Protein AF-A0A1C7LN67-F1 (afdb_monomer_lite)

InterPro domains:
  IPR008030 NmrA-like domain [PF05368] (141-388)
  IPR036291 NAD(P)-binding domain superfamily [SSF51735] (140-389)
  IPR051164 NmrA-like oxidoreductase [PTHR42748] (141-451)

Foldseek 3Di:
DFDLDDDDPVVVVVVVQVCCCVDPHPDGWDWDWDWDDDPPAIWIWTFTWDDDDDDDDDDDDDDDDFIKTKTKGWDDDPPDSGIDIDIDIDGPPDDDDDDDDDDDDDDDDDDDDDDDDDDDPDDPPPVVVVVVVPPPPPLPAQEEEEEVLPWLLNVLLQVLQQDADPVRHGRSYDYDYQDADPVDDRALPNLVVLLVSLAQGQAYEDDDDCLAVNLVVLLVSLLSSVVSNQVNQNHAEYEYEAAACLCVLVVNPLLQDASRRNSRNNSLVVCLVPDADRDNRGYFYAYEHAWAALCCCQALPFFFLAQAPVRAGETEAQQVQFWTQHAHSNLSSVVSNVCVVPVVVRGSYYHYDGQEIDDVVNLQVLLCVQQVTHYDYDHDHLVLSCVQFPPQQAASHLNDHGPPPHQTNSSNVSSVSVCRNVVSDDHPVVVNCVSVVPGDDSNRSCNVVVPNSHHDQCNGVCSVVVNDRRGGPVVSNVVVSVVD

Organism: Grifola frondosa (NCBI:txid5627)

pLDDT: mean 75.35, std 28.56, range [21.08, 98.88]

Radius of gyration: 32.84 Å; chains: 1; bounding box: 86×82×69 Å

Secondary structure (DSSP, 8-state):
------S-HHHHHHHHHHHHHHSS--S-----EEEEEETTEEEEEE-EEE--PPPS---S-------EEEEEEEEE-TT-S-EEEEEEEE-S-------------------------------SSSHHHHHSSS-------EEEEEETTTSHHHHHHHHHHHSPPTTSPPPSEEEEEE---TTS---TT-HHHHHHHHTT-SEEEE---HHHH-HHHHHHHHHHHHHHHHHHS--SEEEEEE---HHHHTTT-GGG--HHHHHHHHHHHHHHTS----SSSS-EEEEEE---BGGGGGSTTTS--EE-TT--EEEEES-TT--EEEB-HHHHHHHHHHHHHTHHHHTT-EEE--SEEE-HHHHHHHHHHHH---EEEEE--HHHHHTTBS-TTSBSSTTSPTTSSPPBHHHHHHHHHHHHHTT-----HHHHHHH-TTPPPHHHHHHHTT--S---S-SSHHHHTT-S---B-HHHHHHHHHH-

Sequence (484 aa):
MVITATTDIVQVLSEWNVWAKGGLMNQPLVGRKTVVRRGNTAQVFCDAVLTGKRSPAAVNGDFSNSSYTAQMDFVRYSGTRNCIVMWRIFNPRALPPSPRLPWSDILTSSYSYHIGIKAVLVHGIFLHQYCTNMSSLTTSKKLILVIGATGAQGIVVIDKLLEPSTDGSPSPYAIRALTRDPKGRRSTDDFPSVYAALQGVYGAWVNTDGFTIGEAKEVFTGIRIFELAKQAKTVRHYVWSNLDYVADKVNYDPKYRVGHYDGKGRVADWMKSQPSIVSDNDMSWSVVTTGPYMDMLNNPMFGPLIRSADGTFIFPTPIGDGHVPMIALSDLGFFARYTFDHRAETSTKDLEVATDIVGWDYLVATFTRVTGKPARVLHQTIDEWFANLEDTDRPVANERPRGDGSTTWRQNFTGFWSLWHDDVIKRNMEWIRSINPNGHTLESWMRETRYTGNVGVDLLKNMEEGKMVDRLNYKRIAELASQA

Structure (mmCIF, N/CA/C/O backbone):
data_AF-A0A1C7LN67-F1
#
_entry.id   AF-A0A1C7LN67-F1
#
loop_
_atom_site.group_PDB
_atom_site.id
_atom_site.type_symbol
_atom_site.label_atom_id
_atom_site.label_alt_id
_atom_site.label_comp_id
_atom_site.label_asym_id
_atom_site.label_entity_id
_atom_site.label_seq_id
_atom_site.pdbx_PDB_ins_code
_atom_site.Cartn_x
_atom_site.Cartn_y
_atom_site.Cartn_z
_atom_site.occupancy
_atom_site.B_iso_or_equiv
_atom_site.auth_seq_id
_atom_site.auth_comp_id
_atom_site.auth_asym_id
_atom_site.auth_atom_id
_atom_site.pdbx_PDB_model_num
ATOM 1 N N . MET A 1 1 ? -39.403 -12.471 14.936 1.00 23.88 1 MET A N 1
ATOM 2 C CA . MET A 1 1 ? -39.683 -11.380 15.893 1.00 23.88 1 MET A CA 1
ATOM 3 C C . MET A 1 1 ? -39.824 -12.013 17.271 1.00 23.88 1 MET A C 1
ATOM 5 O O . MET A 1 1 ? -40.674 -12.881 17.419 1.00 23.88 1 MET A O 1
ATOM 9 N N . VAL A 1 2 ? -38.949 -11.689 18.229 1.00 22.33 2 VAL A N 1
ATOM 10 C CA . VAL A 1 2 ? -39.098 -12.132 19.628 1.00 22.33 2 VAL A CA 1
ATOM 11 C C . VAL A 1 2 ? -40.100 -11.184 20.276 1.00 22.33 2 VAL A C 1
ATOM 13 O O . VAL A 1 2 ? -39.810 -10.000 20.412 1.00 22.33 2 VAL A O 1
ATOM 16 N N . ILE A 1 3 ? -41.295 -11.671 20.605 1.00 24.84 3 ILE A N 1
ATOM 17 C CA . ILE A 1 3 ? -42.288 -10.882 21.339 1.00 24.84 3 ILE A CA 1
ATOM 18 C C . ILE A 1 3 ? -41.993 -11.071 22.828 1.00 24.84 3 ILE A C 1
ATOM 20 O O . ILE A 1 3 ? -42.362 -12.080 23.426 1.00 24.84 3 ILE A O 1
ATOM 24 N N . THR A 1 4 ? -41.293 -10.117 23.434 1.00 23.86 4 THR A N 1
ATOM 25 C CA . THR A 1 4 ? -41.217 -9.995 24.895 1.00 23.86 4 THR A CA 1
ATOM 26 C C . THR A 1 4 ? -42.503 -9.350 25.396 1.00 23.86 4 THR A C 1
ATOM 28 O O . THR A 1 4 ? -42.577 -8.136 25.554 1.00 23.86 4 THR A O 1
ATOM 31 N N . ALA A 1 5 ? -43.535 -10.163 25.620 1.00 28.70 5 ALA A N 1
ATOM 32 C CA . ALA A 1 5 ? -44.767 -9.713 26.254 1.00 28.70 5 ALA A CA 1
ATOM 33 C C . ALA A 1 5 ? -44.598 -9.733 27.780 1.00 28.70 5 ALA A C 1
ATOM 35 O O . ALA A 1 5 ? -44.671 -10.776 28.435 1.00 28.70 5 ALA A O 1
ATOM 36 N N . THR A 1 6 ? -44.372 -8.564 28.368 1.00 31.38 6 THR A N 1
ATOM 37 C CA . THR A 1 6 ? -44.707 -8.344 29.773 1.00 31.38 6 THR A CA 1
ATOM 38 C C . THR A 1 6 ? -46.225 -8.195 29.876 1.00 31.38 6 THR A C 1
ATOM 40 O O . THR A 1 6 ? -46.780 -7.249 29.329 1.00 31.38 6 THR A O 1
ATOM 43 N N . THR A 1 7 ? -46.852 -9.098 30.638 1.00 36.03 7 THR A N 1
ATOM 44 C CA . THR A 1 7 ? -48.235 -9.063 31.169 1.00 36.03 7 THR A CA 1
ATOM 45 C C . THR A 1 7 ? -49.431 -9.460 30.273 1.00 36.03 7 THR A C 1
ATOM 47 O O . THR A 1 7 ? -49.481 -9.202 29.082 1.00 36.03 7 THR A O 1
ATOM 50 N N . ASP A 1 8 ? -50.357 -10.155 30.953 1.00 38.94 8 ASP A N 1
ATOM 51 C CA . ASP A 1 8 ? -51.727 -10.626 30.668 1.00 38.94 8 ASP A CA 1
ATOM 52 C C . ASP A 1 8 ? -52.104 -11.335 29.346 1.00 38.94 8 ASP A C 1
ATOM 54 O O . ASP A 1 8 ? -51.882 -10.867 28.233 1.00 38.94 8 ASP A O 1
ATOM 58 N N . ILE A 1 9 ? -52.802 -12.472 29.480 1.00 38.53 9 ILE A N 1
ATOM 59 C CA . ILE A 1 9 ? -53.221 -13.357 28.370 1.00 38.53 9 ILE A CA 1
ATOM 60 C C . ILE A 1 9 ? -54.177 -12.648 27.391 1.00 38.53 9 ILE A C 1
ATOM 62 O O . ILE A 1 9 ? -54.302 -13.036 26.230 1.00 38.53 9 ILE A O 1
ATOM 66 N N . VAL A 1 10 ? -54.840 -11.589 27.862 1.00 39.22 10 VAL A N 1
ATOM 67 C CA . VAL A 1 10 ? -55.768 -10.751 27.094 1.00 39.22 10 VAL A CA 1
ATOM 68 C C . VAL A 1 10 ? -55.027 -9.886 26.064 1.00 39.22 10 VAL A C 1
ATOM 70 O O . VAL A 1 10 ? -55.543 -9.678 24.967 1.00 39.22 10 VAL A O 1
ATOM 73 N N . GLN A 1 11 ? -53.802 -9.447 26.369 1.00 41.50 11 GLN A N 1
ATOM 74 C CA . GLN A 1 11 ? -52.999 -8.580 25.501 1.00 41.50 11 GLN A CA 1
ATOM 75 C C . GLN A 1 11 ? -52.370 -9.357 24.331 1.00 41.50 11 GLN A C 1
ATOM 77 O O . GLN A 1 11 ? -52.354 -8.889 23.197 1.00 41.50 11 GLN A O 1
ATOM 82 N N . VAL A 1 12 ? -51.978 -10.613 24.559 1.00 42.59 12 VAL A N 1
ATOM 83 C CA . VAL A 1 12 ? -51.497 -11.510 23.490 1.00 42.59 12 VAL A CA 1
ATOM 84 C C . VAL A 1 12 ? -52.594 -11.780 22.448 1.00 42.59 12 VAL A C 1
ATOM 86 O O . VAL A 1 12 ? -52.328 -11.857 21.249 1.00 42.59 12 VAL A O 1
ATOM 89 N N . LEU A 1 13 ? -53.854 -11.888 22.883 1.00 41.84 13 LEU A N 1
ATOM 90 C CA . LEU A 1 13 ? -54.991 -12.124 21.988 1.00 41.84 13 LEU A CA 1
ATOM 91 C C . LEU A 1 13 ? -55.387 -10.883 21.169 1.00 41.84 13 LEU A C 1
ATOM 93 O O . LEU A 1 13 ? -55.932 -11.046 20.074 1.00 41.84 13 LEU A O 1
ATOM 97 N N . SER A 1 14 ? -55.132 -9.667 21.666 1.00 45.03 14 SER A N 1
ATOM 98 C CA . SER A 1 14 ? -55.388 -8.431 20.915 1.00 45.03 14 SER A CA 1
ATOM 99 C C . SER A 1 14 ? -54.314 -8.187 19.851 1.00 45.03 14 SER A C 1
ATOM 101 O O . SER A 1 14 ? -54.660 -7.894 18.706 1.00 45.03 14 SER A O 1
ATOM 103 N N . GLU A 1 15 ? -53.038 -8.418 20.172 1.00 43.66 15 GLU A N 1
ATOM 104 C CA . GLU A 1 15 ? -51.921 -8.333 19.219 1.00 43.66 15 GLU A CA 1
ATOM 105 C C . GLU A 1 15 ? -52.048 -9.366 18.083 1.00 43.66 15 GLU A C 1
ATOM 107 O O . GLU A 1 15 ? -51.730 -9.077 16.927 1.00 43.66 15 GLU A O 1
ATOM 112 N N . TRP A 1 16 ? -52.620 -10.543 18.366 1.00 41.84 16 TRP A N 1
ATOM 113 C CA . TRP A 1 16 ? -52.869 -11.571 17.352 1.00 41.84 16 TRP A CA 1
ATOM 114 C C . TRP A 1 16 ? -53.956 -11.177 16.336 1.00 41.84 16 TRP A C 1
ATOM 116 O O . TRP A 1 16 ? -53.809 -11.428 15.139 1.00 41.84 16 TRP A O 1
ATOM 126 N N . ASN A 1 17 ? -55.006 -10.474 16.775 1.00 42.56 17 ASN A N 1
ATOM 127 C CA . ASN A 1 17 ? -56.024 -9.914 15.875 1.00 42.56 17 ASN A CA 1
ATOM 128 C C . ASN A 1 17 ? -55.471 -8.788 14.983 1.00 42.56 17 ASN A C 1
ATOM 130 O O . ASN A 1 17 ? -55.962 -8.593 13.870 1.00 42.56 17 ASN A O 1
ATOM 134 N N . VAL A 1 18 ? -54.460 -8.051 15.455 1.00 43.69 18 VAL A N 1
ATOM 135 C CA . VAL A 1 18 ? -53.773 -7.011 14.672 1.00 43.69 18 VAL A CA 1
ATOM 136 C C . VAL A 1 18 ? -52.901 -7.646 13.587 1.00 43.69 18 VAL A C 1
ATOM 138 O O . VAL A 1 18 ? -52.956 -7.227 12.433 1.00 43.69 18 VAL A O 1
ATOM 141 N N . TRP A 1 19 ? -52.168 -8.715 13.912 1.00 40.00 19 TRP A N 1
ATOM 142 C CA . TRP A 1 19 ? -51.338 -9.426 12.935 1.00 40.00 19 TRP A CA 1
ATOM 143 C C . TRP A 1 19 ? -52.172 -10.161 11.872 1.00 40.00 19 TRP A C 1
ATOM 145 O O . TRP A 1 19 ? -51.854 -10.098 10.686 1.00 40.00 19 TRP A O 1
ATOM 155 N N . ALA A 1 20 ? -53.297 -10.772 12.266 1.00 39.41 20 ALA A N 1
ATOM 156 C CA . ALA A 1 20 ? -54.235 -11.414 11.343 1.00 39.41 20 ALA A CA 1
ATOM 157 C C . ALA A 1 20 ? -54.941 -10.433 10.387 1.00 39.41 20 ALA A C 1
ATOM 159 O O . ALA A 1 20 ? -55.468 -10.879 9.380 1.00 39.41 20 ALA A O 1
ATOM 160 N N . LYS A 1 21 ? -54.949 -9.122 10.678 1.00 40.44 21 LYS A N 1
ATOM 161 C CA . LYS A 1 21 ? -55.435 -8.070 9.764 1.00 40.44 21 LYS A CA 1
ATOM 162 C C . LYS A 1 21 ? -54.341 -7.473 8.867 1.00 40.44 21 LYS A C 1
ATOM 164 O O . LYS A 1 21 ? -54.679 -6.857 7.864 1.00 40.44 21 LYS A O 1
ATOM 169 N N . GLY A 1 22 ? -53.065 -7.593 9.248 1.00 34.78 22 GLY A N 1
ATOM 170 C CA . GLY A 1 22 ? -51.931 -6.954 8.561 1.00 34.78 22 GLY A CA 1
ATOM 171 C C . GLY A 1 22 ? -51.032 -7.896 7.748 1.00 34.78 22 GLY A C 1
ATOM 172 O O . GLY A 1 22 ? -50.172 -7.418 7.013 1.00 34.78 22 GLY A O 1
ATOM 173 N N . GLY A 1 23 ? -51.196 -9.216 7.887 1.00 40.12 23 GLY A N 1
ATOM 174 C CA . GLY A 1 23 ? -50.474 -10.244 7.124 1.00 40.12 23 GLY A CA 1
ATOM 175 C C . GLY A 1 23 ? -51.305 -10.881 6.000 1.00 40.12 23 GLY A C 1
ATOM 176 O O . GLY A 1 23 ? -52.382 -10.406 5.674 1.00 40.12 23 GLY A O 1
ATOM 177 N N . LEU A 1 24 ? -50.816 -12.000 5.440 1.00 34.44 24 LEU A N 1
ATOM 178 C CA . LEU A 1 24 ? -51.361 -12.818 4.323 1.00 34.44 24 LEU A CA 1
ATOM 179 C C . LEU A 1 24 ? -52.853 -13.244 4.397 1.00 34.44 24 LEU A C 1
ATOM 181 O O . LEU A 1 24 ? -53.314 -14.007 3.549 1.00 34.44 24 LEU A O 1
ATOM 185 N N . MET A 1 25 ? -53.614 -12.795 5.392 1.00 40.38 25 MET A N 1
ATOM 186 C CA . MET A 1 25 ? -55.017 -13.122 5.618 1.00 40.38 25 MET A CA 1
ATOM 187 C C . MET A 1 25 ? -55.811 -11.820 5.764 1.00 40.38 25 MET A C 1
ATOM 189 O O . MET A 1 25 ? -55.520 -10.999 6.616 1.00 40.38 25 MET A O 1
ATOM 193 N N . ASN A 1 26 ? -56.809 -11.613 4.906 1.00 35.91 26 ASN A N 1
ATOM 194 C CA . ASN A 1 26 ? -57.550 -10.348 4.799 1.00 35.91 26 ASN A CA 1
ATOM 195 C C . ASN A 1 26 ? -58.923 -10.398 5.512 1.00 35.91 26 ASN A C 1
ATOM 197 O O . ASN A 1 26 ? -59.878 -9.763 5.067 1.00 35.91 26 ASN A O 1
ATOM 201 N N . GLN A 1 27 ? -59.070 -11.208 6.572 1.00 40.06 27 GLN A N 1
ATOM 202 C CA . GLN A 1 27 ? -60.350 -11.429 7.270 1.00 40.06 27 GLN A CA 1
ATOM 203 C C . GLN A 1 27 ? -60.155 -11.664 8.784 1.00 40.06 27 GLN A C 1
ATOM 205 O O . GLN A 1 27 ? -59.166 -12.283 9.180 1.00 40.06 27 GLN A O 1
ATOM 210 N N . PRO A 1 28 ? -61.093 -11.218 9.647 1.00 40.28 28 PRO A N 1
ATOM 211 C CA . PRO A 1 28 ? -61.073 -11.525 11.076 1.00 40.28 28 PRO A CA 1
ATOM 212 C C . PRO A 1 28 ? -61.373 -13.011 11.340 1.00 40.28 28 PRO A C 1
ATOM 214 O O . PRO A 1 28 ? -62.269 -13.596 10.734 1.00 40.28 28 PRO A O 1
ATOM 217 N N . LEU A 1 29 ? -60.642 -13.620 12.277 1.00 41.97 29 LEU A N 1
ATOM 218 C CA . LEU A 1 29 ? -60.854 -15.010 12.693 1.00 41.97 29 LEU A CA 1
ATOM 219 C C . LEU A 1 29 ? -62.137 -15.122 13.532 1.00 41.97 29 LEU A C 1
ATOM 221 O O . LEU A 1 29 ? -62.268 -14.460 14.563 1.00 41.97 29 LEU A O 1
ATOM 225 N N . VAL A 1 30 ? -63.064 -15.989 13.119 1.00 41.41 30 VAL A N 1
ATOM 226 C CA . VAL A 1 30 ? -64.284 -16.322 13.873 1.00 41.41 30 VAL A CA 1
ATOM 227 C C . VAL A 1 30 ? -64.125 -17.734 14.439 1.00 41.41 30 VAL A C 1
ATOM 229 O O . VAL A 1 30 ? -63.962 -18.688 13.681 1.00 41.41 30 VAL A O 1
ATOM 232 N N . GLY A 1 31 ? -64.128 -17.867 15.769 1.00 47.00 31 GLY A N 1
ATOM 233 C CA . GLY A 1 31 ? -63.849 -19.137 16.440 1.00 47.00 31 GLY A CA 1
ATOM 234 C C . GLY A 1 31 ? -64.076 -19.117 17.952 1.00 47.00 31 GLY A C 1
ATOM 235 O O . GLY A 1 31 ? -63.860 -18.087 18.599 1.00 47.00 31 GLY A O 1
ATOM 236 N N . ARG A 1 32 ? -64.517 -20.246 18.530 1.00 39.94 32 ARG A N 1
ATOM 237 C CA . ARG A 1 32 ? -64.690 -20.402 19.988 1.00 39.94 32 ARG A CA 1
ATOM 238 C C . ARG A 1 32 ? -63.315 -20.497 20.652 1.00 39.94 32 ARG A C 1
ATOM 240 O O . ARG A 1 32 ? -62.450 -21.243 20.198 1.00 39.94 32 ARG A O 1
ATOM 247 N N . LYS A 1 33 ? -63.125 -19.737 21.734 1.00 46.44 33 LYS A N 1
ATOM 248 C CA . LYS A 1 33 ? -61.906 -19.758 22.551 1.00 46.44 33 LYS A CA 1
ATOM 249 C C . LYS A 1 33 ? -62.196 -20.472 23.867 1.00 46.44 33 LYS A C 1
ATOM 251 O O . LYS A 1 33 ? -63.142 -20.104 24.560 1.00 46.44 33 LYS A O 1
ATOM 256 N N . THR A 1 34 ? -61.390 -21.461 24.229 1.00 40.50 34 THR A N 1
ATOM 257 C CA . THR A 1 34 ? -61.513 -22.188 25.499 1.00 40.50 34 THR A CA 1
ATOM 258 C C . THR A 1 34 ? -60.184 -22.140 26.232 1.00 40.50 34 THR A C 1
ATOM 260 O O . THR A 1 34 ? -59.152 -22.479 25.669 1.00 40.50 34 THR A O 1
ATOM 263 N N . VAL A 1 35 ? -60.184 -21.701 27.489 1.00 42.72 35 VAL A N 1
ATOM 264 C CA . VAL A 1 35 ? -58.967 -21.613 28.306 1.00 42.72 35 VAL A CA 1
ATOM 265 C C . VAL A 1 35 ? -59.022 -22.687 29.380 1.00 42.72 35 VAL A C 1
ATOM 267 O O . VAL A 1 35 ? -59.955 -22.707 30.179 1.00 42.72 35 VAL A O 1
ATOM 270 N N . VAL A 1 36 ? -58.016 -23.557 29.425 1.00 38.19 36 VAL A N 1
ATOM 271 C CA . VAL A 1 36 ? -57.870 -24.579 30.467 1.00 38.19 36 VAL A CA 1
ATOM 272 C C . VAL A 1 36 ? -56.641 -24.242 31.302 1.00 38.19 36 VAL A C 1
ATOM 274 O O . VAL A 1 36 ? -55.524 -24.162 30.791 1.00 38.19 36 VAL A O 1
ATOM 277 N N . ARG A 1 37 ? -56.840 -24.025 32.605 1.00 36.50 37 ARG A N 1
ATOM 278 C CA . ARG A 1 37 ? -55.756 -23.789 33.568 1.00 36.50 37 ARG A CA 1
ATOM 279 C C . ARG A 1 37 ? -55.486 -25.060 34.369 1.00 36.50 37 ARG A C 1
ATOM 281 O O . ARG A 1 37 ? -56.413 -25.647 34.920 1.00 36.50 37 ARG A O 1
ATOM 288 N N . ARG A 1 38 ? -54.217 -25.465 34.462 1.00 35.62 38 ARG A N 1
ATOM 289 C CA . ARG A 1 38 ? -53.745 -26.512 35.383 1.00 35.62 38 ARG A CA 1
ATOM 290 C C . ARG A 1 38 ? -52.479 -26.015 36.077 1.00 35.62 38 ARG A C 1
ATOM 292 O O . ARG A 1 38 ? -51.441 -25.865 35.441 1.00 35.62 38 ARG A O 1
ATOM 299 N N . GLY A 1 39 ? -52.579 -25.735 37.376 1.00 46.22 39 GLY A N 1
ATOM 300 C CA . GLY A 1 39 ? -51.491 -25.119 38.144 1.00 46.22 39 GLY A CA 1
ATOM 301 C C . GLY A 1 39 ? -51.087 -23.749 37.581 1.00 46.22 39 GLY A C 1
ATOM 302 O O . GLY A 1 39 ? -51.943 -22.965 37.177 1.00 46.22 39 GLY A O 1
ATOM 303 N N . ASN A 1 40 ? -49.781 -23.479 37.503 1.00 35.97 40 ASN A N 1
ATOM 304 C CA . ASN A 1 40 ? -49.232 -22.229 36.952 1.00 35.97 40 ASN A CA 1
ATOM 305 C C . ASN A 1 40 ? -49.192 -22.194 35.409 1.00 35.97 40 ASN A C 1
ATOM 307 O O . ASN A 1 40 ? -48.563 -21.312 34.822 1.00 35.97 40 ASN A O 1
ATOM 311 N N . THR A 1 41 ? -49.850 -23.146 34.743 1.00 32.62 41 THR A N 1
ATOM 312 C CA . THR A 1 41 ? -49.886 -23.282 33.284 1.00 32.62 41 THR A CA 1
ATOM 313 C C . THR A 1 41 ? -51.292 -22.969 32.767 1.00 32.62 41 THR A C 1
ATOM 315 O O . THR A 1 41 ? -52.289 -23.479 33.286 1.00 32.62 41 THR A O 1
ATOM 318 N N . ALA A 1 42 ? -51.387 -22.131 31.734 1.00 38.38 42 ALA A N 1
ATOM 319 C CA . ALA A 1 42 ? -52.635 -21.830 31.039 1.00 38.38 42 ALA A CA 1
ATOM 320 C C . ALA A 1 42 ? -52.513 -22.255 29.573 1.00 38.38 42 ALA A C 1
ATOM 322 O O . ALA A 1 42 ? -51.613 -21.796 28.876 1.00 38.38 42 ALA A O 1
ATOM 323 N N . GLN A 1 43 ? -53.423 -23.114 29.119 1.00 38.31 43 GLN A N 1
ATOM 324 C CA . GLN A 1 43 ? -53.569 -23.496 27.717 1.00 38.31 43 GLN A CA 1
ATOM 325 C C . GLN A 1 43 ? -54.787 -22.786 27.132 1.00 38.31 43 GLN A C 1
ATOM 327 O O . GLN A 1 43 ? -55.853 -22.762 27.750 1.00 38.31 43 GLN A O 1
ATOM 332 N N . VAL A 1 44 ? -54.625 -22.188 25.954 1.00 40.41 44 VAL A N 1
ATOM 333 C CA . VAL A 1 44 ? -55.694 -21.489 25.237 1.00 40.41 44 VAL A CA 1
ATOM 334 C C . VAL A 1 44 ? -55.957 -22.239 23.940 1.00 40.41 44 VAL A C 1
ATOM 336 O O . VAL A 1 44 ? -55.117 -22.254 23.052 1.00 40.41 44 VAL A O 1
ATOM 339 N N . PHE A 1 45 ? -57.136 -22.832 23.824 1.00 36.69 45 PHE A N 1
ATOM 340 C CA . PHE A 1 45 ? -57.623 -23.482 22.617 1.00 36.69 45 PHE A CA 1
ATOM 341 C C . PHE A 1 45 ? -58.402 -22.455 21.794 1.00 36.69 45 PHE A C 1
ATOM 343 O O . PHE A 1 45 ? -59.323 -21.817 22.307 1.00 36.69 45 PHE A O 1
ATOM 350 N N . CYS A 1 46 ? -58.025 -22.264 20.532 1.00 39.31 46 CYS A N 1
ATOM 351 C CA . CYS A 1 46 ? -58.802 -21.491 19.565 1.00 39.31 46 CYS A CA 1
ATOM 352 C C . CYS A 1 46 ? -59.164 -22.403 18.398 1.00 39.31 46 CYS A C 1
ATOM 354 O O . CYS A 1 46 ? -58.278 -22.798 17.645 1.00 39.31 46 CYS A O 1
ATOM 356 N N . ASP A 1 47 ? -60.454 -22.672 18.217 1.00 38.31 47 ASP A N 1
ATOM 357 C CA . ASP A 1 47 ? -60.947 -23.330 17.009 1.00 38.31 47 ASP A CA 1
ATOM 358 C C . ASP A 1 47 ? -61.208 -22.260 15.952 1.00 38.31 47 ASP A C 1
ATOM 360 O O . ASP A 1 47 ? -62.255 -21.616 15.963 1.00 38.31 47 ASP A O 1
ATOM 364 N N . ALA A 1 48 ? -60.246 -22.018 15.062 1.00 36.94 48 ALA A N 1
AT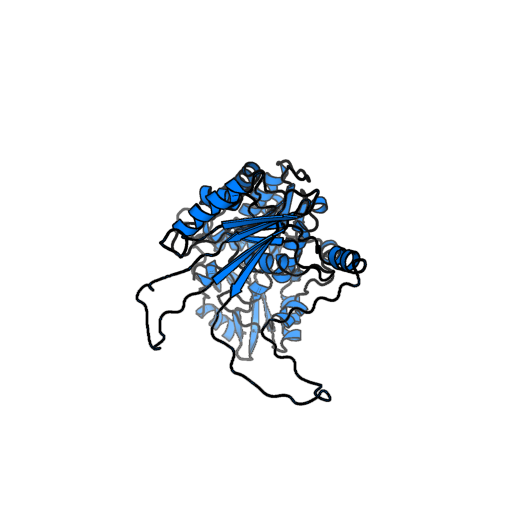OM 365 C CA . ALA A 1 48 ? -60.425 -21.103 13.939 1.00 36.94 48 ALA A CA 1
ATOM 366 C C . ALA A 1 48 ? -60.670 -21.876 12.636 1.00 36.94 48 ALA A C 1
ATOM 368 O O . ALA A 1 48 ? -59.865 -22.726 12.252 1.00 36.94 48 ALA A O 1
ATOM 369 N N . VAL A 1 49 ? -61.759 -21.547 11.933 1.00 35.56 49 VAL A N 1
ATOM 370 C CA . VAL A 1 49 ? -62.018 -22.037 10.572 1.00 35.56 49 VAL A CA 1
ATOM 371 C C . VAL A 1 49 ? -61.462 -21.019 9.581 1.00 35.56 49 VAL A C 1
ATOM 373 O O . VAL A 1 49 ? -61.982 -19.913 9.448 1.00 35.56 49 VAL A O 1
ATOM 376 N N . LEU A 1 50 ? -60.389 -21.388 8.884 1.00 35.62 50 LEU A N 1
ATOM 377 C CA . LEU A 1 50 ? -59.785 -20.563 7.840 1.00 35.62 50 LEU A CA 1
ATOM 378 C C . LEU A 1 50 ? -60.495 -20.816 6.504 1.00 35.62 50 LEU A C 1
ATOM 380 O O . LEU A 1 50 ? -60.467 -21.933 5.987 1.00 35.62 50 LEU A O 1
ATOM 384 N N . THR A 1 51 ? -61.098 -19.778 5.919 1.00 34.16 51 THR A N 1
ATOM 385 C CA . THR A 1 51 ? -61.559 -19.790 4.520 1.00 34.16 51 THR A CA 1
ATOM 386 C C . THR A 1 51 ? -60.862 -18.664 3.760 1.00 34.16 51 THR A C 1
ATOM 388 O O . THR A 1 51 ? -60.845 -17.521 4.209 1.00 34.16 51 THR A O 1
ATOM 391 N N . GLY A 1 52 ? -60.230 -18.978 2.628 1.00 33.88 52 GLY A N 1
ATOM 392 C CA . GLY A 1 52 ? -59.508 -17.999 1.811 1.00 33.88 52 GLY A CA 1
ATOM 393 C C . GLY A 1 52 ? -59.788 -18.183 0.321 1.00 33.88 52 GLY A C 1
ATOM 394 O O . GLY A 1 52 ? -59.889 -19.313 -0.151 1.00 33.88 52 GLY A O 1
ATOM 395 N N . LYS A 1 53 ? -59.895 -17.072 -0.422 1.00 30.47 53 LYS A N 1
ATOM 396 C CA . LYS A 1 53 ? -59.816 -17.032 -1.895 1.00 30.47 53 LYS A CA 1
ATOM 397 C C . LYS A 1 53 ? -58.406 -16.585 -2.304 1.00 30.47 53 LYS A C 1
ATOM 399 O O . LYS A 1 53 ? -57.867 -15.656 -1.707 1.00 30.47 53 LYS A O 1
ATOM 404 N N . ARG A 1 54 ? -57.806 -17.241 -3.304 1.00 30.73 54 ARG A N 1
ATOM 405 C CA . ARG A 1 54 ? -56.461 -16.918 -3.825 1.00 30.73 54 ARG A CA 1
ATOM 406 C C . ARG A 1 54 ? -56.469 -15.690 -4.750 1.00 30.73 54 ARG A C 1
ATOM 408 O O . ARG A 1 54 ? -57.406 -15.498 -5.516 1.00 30.73 54 ARG A O 1
ATOM 415 N N . SER A 1 55 ? -55.380 -14.918 -4.695 1.00 28.12 55 SER A N 1
ATOM 416 C CA . SER A 1 55 ? -54.985 -13.886 -5.671 1.00 28.12 55 SER A CA 1
ATOM 417 C C . SER A 1 55 ? -54.566 -14.529 -7.013 1.00 28.12 55 SER A C 1
ATOM 419 O O . SER A 1 55 ? -54.017 -15.637 -6.983 1.00 28.12 55 SER A O 1
ATOM 421 N N . PRO A 1 56 ? -54.821 -13.902 -8.182 1.00 28.00 56 PRO A N 1
ATOM 422 C CA . PRO A 1 56 ? -54.695 -14.551 -9.483 1.00 28.00 56 PRO A CA 1
ATOM 423 C C . PRO A 1 56 ? -53.252 -14.514 -10.000 1.00 28.00 56 PRO A C 1
ATOM 425 O O . PRO A 1 56 ? -52.819 -13.563 -10.639 1.00 28.00 56 PRO A O 1
ATOM 428 N N . ALA A 1 57 ? -52.516 -15.592 -9.760 1.00 27.61 57 ALA A N 1
ATOM 429 C CA . ALA A 1 57 ? -51.370 -15.981 -10.575 1.00 27.61 57 ALA A CA 1
ATOM 430 C C . ALA A 1 57 ? -51.333 -17.511 -10.593 1.00 27.61 57 ALA A C 1
ATOM 432 O O . ALA A 1 57 ? -50.796 -18.148 -9.689 1.00 27.61 57 ALA A O 1
ATOM 433 N N . ALA A 1 58 ? -52.006 -18.103 -11.577 1.00 29.03 58 ALA A N 1
ATOM 434 C CA . ALA A 1 58 ? -52.007 -19.539 -11.804 1.00 29.03 58 ALA A CA 1
ATOM 435 C C . ALA A 1 58 ? -51.396 -19.824 -13.174 1.00 29.03 58 ALA A C 1
ATOM 437 O O . ALA A 1 58 ? -51.854 -19.283 -14.178 1.00 29.03 58 ALA A O 1
ATOM 438 N N . VAL A 1 59 ? -50.417 -20.726 -13.208 1.00 28.19 59 VAL A N 1
ATOM 439 C CA . VAL A 1 59 ? -50.226 -21.617 -14.351 1.00 28.19 59 VAL A CA 1
ATOM 440 C C . VAL A 1 59 ? -50.285 -23.044 -13.811 1.00 28.19 59 VAL A C 1
ATOM 442 O O . VAL A 1 59 ? -49.463 -23.439 -12.991 1.00 28.19 59 VAL A O 1
ATOM 445 N N . ASN A 1 60 ? -51.306 -23.752 -14.296 1.00 29.59 60 ASN A N 1
ATOM 446 C CA . ASN A 1 60 ? -51.531 -25.198 -14.345 1.00 29.59 60 ASN A CA 1
ATOM 447 C C . ASN A 1 60 ? -51.619 -25.990 -13.027 1.00 29.59 60 ASN A C 1
ATOM 449 O O . ASN A 1 60 ? -50.622 -26.299 -12.383 1.00 29.59 60 ASN A O 1
ATOM 453 N N . GLY A 1 61 ? -52.842 -26.433 -12.712 1.00 27.67 61 GLY A N 1
ATOM 454 C CA . GLY A 1 61 ? -53.117 -27.504 -11.750 1.00 27.67 61 GLY A CA 1
ATOM 455 C C . GLY A 1 61 ? -54.475 -27.342 -11.072 1.00 27.67 61 GLY A C 1
ATOM 456 O O . GLY A 1 61 ? -54.649 -26.457 -10.239 1.00 27.67 61 GLY A O 1
ATOM 457 N N . ASP A 1 62 ? -55.427 -28.195 -11.437 1.00 31.83 62 ASP A N 1
ATOM 458 C CA . ASP A 1 62 ? -56.803 -28.221 -10.938 1.00 31.83 62 ASP A CA 1
ATOM 459 C C . ASP A 1 62 ? -56.849 -28.768 -9.496 1.00 31.83 62 ASP A C 1
ATOM 461 O O . ASP A 1 62 ? -56.573 -29.946 -9.272 1.00 31.83 62 ASP A O 1
ATOM 465 N N . PHE A 1 63 ? -57.146 -27.924 -8.496 1.00 30.19 63 PHE A N 1
ATOM 466 C CA . PHE A 1 63 ? -57.300 -28.352 -7.096 1.00 30.19 63 PHE A CA 1
ATOM 467 C C . PHE A 1 63 ? -58.371 -27.534 -6.352 1.00 30.19 63 PHE A C 1
ATOM 469 O O . PHE A 1 63 ? -58.277 -26.315 -6.211 1.00 30.19 63 PHE A O 1
ATOM 476 N N . SER A 1 64 ? -59.387 -28.234 -5.837 1.00 30.81 64 SER A N 1
ATOM 477 C CA . SER A 1 64 ? -60.536 -27.694 -5.096 1.00 30.81 64 SER A CA 1
ATOM 478 C C . SER A 1 64 ? -60.194 -27.176 -3.686 1.00 30.81 64 SER A C 1
ATOM 480 O O . SER A 1 64 ? -59.349 -27.756 -3.004 1.00 30.81 64 SER A O 1
ATOM 482 N N . ASN A 1 65 ? -60.939 -26.157 -3.226 1.00 30.44 65 ASN A N 1
ATOM 483 C CA . ASN A 1 65 ? -60.934 -25.548 -1.882 1.00 30.44 65 ASN A CA 1
ATOM 484 C C . ASN A 1 65 ? -60.653 -26.532 -0.723 1.00 30.44 65 ASN A C 1
ATOM 486 O O . ASN A 1 65 ? -61.446 -27.441 -0.474 1.00 30.44 65 ASN A O 1
ATOM 490 N N . SER A 1 66 ? -59.592 -26.292 0.052 1.00 34.78 66 SER A N 1
ATOM 491 C CA . SER A 1 66 ? -59.276 -27.031 1.281 1.00 34.78 66 SER A CA 1
ATOM 492 C C . SER A 1 66 ? -59.301 -26.118 2.513 1.00 34.78 66 SER A C 1
ATOM 494 O O . SER A 1 66 ? -58.720 -25.034 2.526 1.00 34.78 66 SER A O 1
ATOM 496 N N . SER A 1 67 ? -60.014 -26.566 3.550 1.00 33.91 67 SER A N 1
ATOM 497 C CA . SER A 1 67 ? -60.130 -25.939 4.872 1.00 33.91 67 SER A CA 1
ATOM 498 C C . SER A 1 67 ? -59.119 -26.552 5.848 1.00 33.91 67 SER A C 1
ATOM 500 O O . SER A 1 67 ? -59.012 -27.776 5.925 1.00 33.91 67 SER A O 1
ATOM 502 N N . TYR A 1 68 ? -58.414 -25.711 6.611 1.00 34.59 68 TYR A N 1
ATOM 503 C CA . TYR A 1 68 ? -57.386 -26.118 7.581 1.00 34.59 68 TYR A CA 1
ATOM 504 C C . TYR A 1 68 ? -57.792 -25.744 9.009 1.00 34.59 68 TYR A C 1
ATOM 506 O O . TYR A 1 68 ? -58.436 -24.714 9.220 1.00 34.59 68 TYR A O 1
ATOM 514 N N . THR A 1 69 ? -57.356 -26.545 9.984 1.00 34.00 69 THR A N 1
ATOM 515 C CA . THR A 1 69 ? -57.498 -26.257 11.419 1.00 34.00 69 THR A CA 1
ATOM 516 C C . THR A 1 69 ? -56.105 -26.111 12.031 1.00 34.00 69 THR A C 1
ATOM 518 O O . THR A 1 69 ? -55.244 -26.972 11.837 1.00 34.00 69 THR A O 1
ATOM 521 N N . ALA A 1 70 ? -55.865 -25.014 12.750 1.00 35.53 70 ALA A N 1
ATOM 522 C CA . ALA A 1 70 ? -54.599 -24.744 13.429 1.00 35.53 70 ALA A CA 1
ATOM 523 C C . ALA A 1 70 ? -54.814 -24.678 14.946 1.00 35.53 70 ALA A C 1
ATOM 525 O O . ALA A 1 70 ? -55.761 -24.048 15.406 1.00 35.53 70 ALA A O 1
ATOM 526 N N . GLN A 1 71 ? -53.917 -25.308 15.704 1.00 36.88 71 GLN A N 1
ATOM 527 C CA . GLN A 1 71 ? -53.889 -25.294 17.163 1.00 36.88 71 GLN A CA 1
ATOM 528 C C . GLN A 1 71 ? -52.597 -24.623 17.645 1.00 36.88 71 GLN A C 1
ATOM 530 O O . GLN A 1 71 ? -51.524 -24.814 17.063 1.00 36.88 71 GLN A O 1
ATOM 535 N N . MET A 1 72 ? -52.707 -23.823 18.704 1.00 37.03 72 MET A N 1
ATOM 536 C CA . MET A 1 72 ? -51.622 -23.001 19.235 1.00 37.03 72 MET A CA 1
ATOM 537 C C . MET A 1 72 ? -51.489 -23.248 20.737 1.00 37.03 72 MET A C 1
ATOM 539 O O . MET A 1 72 ? -52.463 -23.082 21.466 1.00 37.03 72 MET A O 1
ATOM 543 N N . ASP A 1 73 ? -50.295 -23.633 21.190 1.00 38.22 73 ASP A N 1
ATOM 544 C CA . ASP A 1 73 ? -50.026 -23.917 22.602 1.00 38.22 73 ASP A CA 1
ATOM 545 C C . ASP A 1 73 ? -49.030 -22.898 23.177 1.00 38.22 73 ASP A C 1
ATOM 547 O O . ASP A 1 73 ? -47.996 -22.596 22.571 1.00 38.22 73 ASP A O 1
ATOM 551 N N . PHE A 1 74 ? -49.328 -22.392 24.379 1.00 36.66 74 PHE A N 1
ATOM 552 C CA . PHE A 1 74 ? -48.448 -21.505 25.142 1.00 36.66 74 PHE A CA 1
ATOM 553 C C . PHE A 1 74 ? -47.893 -22.243 26.361 1.00 36.66 74 PHE A C 1
ATOM 555 O O . PHE A 1 74 ? -48.655 -22.791 27.159 1.00 36.66 74 PHE A O 1
ATOM 562 N N . VAL A 1 75 ? -46.571 -22.211 26.547 1.00 36.28 75 VAL A N 1
ATOM 563 C CA . VAL A 1 75 ? -45.928 -22.732 27.762 1.00 36.28 75 VAL A CA 1
ATOM 564 C C . VAL A 1 75 ? -45.108 -21.624 28.414 1.00 36.28 75 VAL A C 1
ATOM 566 O O . VAL A 1 75 ? -44.185 -21.069 27.814 1.00 36.28 75 VAL A O 1
ATOM 569 N N . ARG A 1 76 ? -45.462 -21.299 29.663 1.00 34.97 76 ARG A N 1
ATOM 570 C CA . ARG A 1 76 ? -44.744 -20.354 30.524 1.00 34.97 76 ARG A CA 1
ATOM 571 C C . ARG A 1 76 ? -44.086 -21.131 31.661 1.00 34.97 76 ARG A C 1
ATOM 573 O O . ARG A 1 76 ? -44.779 -21.825 32.401 1.00 34.97 76 ARG A O 1
ATOM 580 N N . TYR A 1 77 ? -42.771 -21.002 31.808 1.00 35.00 77 TYR A N 1
ATOM 581 C CA . TYR A 1 77 ? -42.016 -21.616 32.904 1.00 35.00 77 TYR A CA 1
ATOM 582 C C . TYR A 1 77 ? -41.836 -20.617 34.056 1.00 35.00 77 TYR A C 1
ATOM 584 O O . TYR A 1 77 ? -41.603 -19.428 33.829 1.00 35.00 77 TYR A O 1
ATOM 592 N N . SER A 1 78 ? -41.963 -21.080 35.303 1.00 30.97 78 SER A N 1
ATOM 593 C CA . SER A 1 78 ? -41.828 -20.223 36.488 1.00 30.97 78 SER A CA 1
ATOM 594 C C . SER A 1 78 ? -40.419 -19.631 36.588 1.00 30.97 78 SER A C 1
ATOM 596 O O . SER A 1 78 ? -39.443 -20.373 36.561 1.00 30.97 78 SER A O 1
ATOM 598 N N . GLY A 1 79 ? -40.324 -18.306 36.739 1.00 37.78 79 GLY A N 1
ATOM 599 C CA . GLY A 1 79 ? -39.065 -17.595 37.002 1.00 37.78 79 GLY A CA 1
ATOM 600 C C . GLY A 1 79 ? -38.438 -16.865 35.809 1.00 37.78 79 GLY A C 1
ATOM 601 O O . GLY A 1 79 ? -37.455 -16.159 36.000 1.00 37.78 79 GLY A O 1
ATOM 602 N N . THR A 1 80 ? -39.003 -16.953 34.599 1.00 35.84 80 THR A N 1
ATOM 603 C CA . THR A 1 80 ? -38.501 -16.199 33.432 1.00 35.84 80 THR A CA 1
ATOM 604 C C . THR A 1 80 ? -39.592 -15.341 32.781 1.00 35.84 80 THR A C 1
ATOM 606 O O . THR A 1 80 ? -40.785 -15.643 32.863 1.00 35.84 80 THR A O 1
ATOM 609 N N . ARG A 1 81 ? -39.191 -14.226 32.145 1.00 33.19 81 ARG A N 1
ATOM 610 C CA . ARG A 1 81 ? -40.089 -13.326 31.386 1.00 33.19 81 ARG A CA 1
ATOM 611 C C . ARG A 1 81 ? -40.360 -13.802 29.949 1.00 33.19 81 ARG A C 1
ATOM 613 O O . ARG A 1 81 ? -41.020 -13.091 29.201 1.00 33.19 81 ARG A O 1
ATOM 620 N N . ASN A 1 82 ? -39.878 -14.985 29.568 1.00 34.88 82 ASN A N 1
ATOM 621 C CA . ASN A 1 82 ? -39.948 -15.483 28.197 1.00 34.88 82 ASN A CA 1
ATOM 622 C C . ASN A 1 82 ? -41.007 -16.590 28.076 1.00 34.88 82 ASN A C 1
ATOM 624 O O . ASN A 1 82 ? -41.037 -17.522 28.879 1.00 34.88 82 ASN A O 1
ATOM 628 N N . CYS A 1 83 ? -41.861 -16.494 27.057 1.00 35.22 83 CYS A N 1
ATOM 629 C CA . CYS A 1 83 ? -42.834 -17.523 26.686 1.00 35.22 83 CYS A CA 1
ATOM 630 C C . CYS A 1 83 ? -42.397 -18.185 25.375 1.00 35.22 83 CYS A C 1
ATOM 632 O O . CYS A 1 83 ? -41.947 -17.498 24.459 1.00 35.22 83 CYS A O 1
ATOM 634 N N . ILE A 1 84 ? -42.561 -19.505 25.270 1.00 34.38 84 ILE A N 1
ATOM 635 C CA . ILE A 1 84 ? -42.342 -20.243 24.020 1.00 34.38 84 ILE A CA 1
ATOM 636 C C . ILE A 1 84 ? -43.704 -20.479 23.365 1.00 34.38 84 ILE A C 1
ATOM 638 O O . ILE A 1 84 ? -44.645 -20.929 24.023 1.00 34.38 84 ILE A O 1
ATOM 642 N N . VAL A 1 85 ? -43.800 -20.162 22.072 1.00 34.81 85 VAL A N 1
ATOM 643 C CA . VAL A 1 85 ? -45.005 -20.341 21.252 1.00 34.81 85 VAL A CA 1
ATOM 644 C C . VAL A 1 85 ? -44.751 -21.464 20.252 1.00 34.81 85 VAL A C 1
ATOM 646 O O . VAL A 1 85 ? -43.807 -21.380 19.467 1.00 34.81 85 VAL A O 1
ATOM 649 N N . MET A 1 86 ? -45.591 -22.501 20.266 1.00 32.62 86 MET A N 1
ATOM 650 C CA . MET A 1 86 ? -45.526 -23.611 19.310 1.00 32.62 86 MET A CA 1
ATOM 651 C C . MET A 1 86 ? -46.812 -23.703 18.485 1.00 32.62 86 MET A C 1
ATOM 653 O O . MET A 1 86 ? -47.915 -23.525 19.001 1.00 32.62 86 MET A O 1
ATOM 657 N N . TRP A 1 87 ? -46.655 -23.994 17.191 1.00 33.50 87 TRP A N 1
ATOM 658 C CA . TRP A 1 87 ? -47.745 -24.085 16.219 1.00 33.50 87 TRP A CA 1
ATOM 659 C C . TRP A 1 87 ? -47.951 -25.530 15.765 1.00 33.50 87 TRP A C 1
ATOM 661 O O . TRP A 1 87 ? -46.982 -26.233 15.475 1.00 33.50 87 TRP A O 1
ATOM 671 N N . ARG A 1 88 ? -49.211 -25.954 15.623 1.00 34.09 88 ARG A N 1
ATOM 672 C CA . ARG A 1 88 ? -49.585 -27.219 14.976 1.00 34.09 88 ARG A CA 1
ATOM 673 C C . ARG A 1 88 ? -50.693 -26.987 13.955 1.00 34.09 88 ARG A C 1
ATOM 675 O O . ARG A 1 88 ? -51.730 -26.428 14.290 1.00 34.09 88 ARG A O 1
ATOM 682 N N . ILE A 1 89 ? -50.490 -27.432 12.717 1.00 34.56 89 ILE A N 1
ATOM 683 C CA . ILE A 1 89 ? -51.486 -27.352 11.637 1.00 34.56 89 ILE A CA 1
ATOM 684 C C . ILE A 1 89 ? -51.906 -28.778 11.275 1.00 34.56 89 ILE A C 1
ATOM 686 O O . ILE A 1 89 ? -51.045 -29.621 11.030 1.00 34.56 89 ILE A O 1
ATOM 690 N N . PHE A 1 90 ? -53.213 -29.043 11.231 1.00 34.03 90 PHE A N 1
ATOM 691 C CA . PHE A 1 90 ? -53.773 -30.339 10.843 1.00 34.03 90 PHE A CA 1
ATOM 692 C C . PHE A 1 90 ? -54.485 -30.255 9.483 1.00 34.03 90 PHE A C 1
ATOM 694 O O . PHE A 1 90 ? -55.195 -29.288 9.200 1.00 34.03 90 PHE A O 1
ATOM 701 N N . ASN A 1 91 ? -54.322 -31.296 8.656 1.00 33.78 91 ASN A N 1
ATOM 702 C CA . ASN A 1 91 ? -55.064 -31.500 7.407 1.00 33.78 91 ASN A CA 1
ATOM 703 C C . ASN A 1 91 ? -55.927 -32.779 7.528 1.00 33.78 91 ASN A C 1
ATOM 705 O O . ASN A 1 91 ? -55.354 -33.852 7.718 1.00 33.78 91 ASN A O 1
ATOM 709 N N . PRO A 1 92 ? -57.271 -32.720 7.431 1.00 31.36 92 PRO A N 1
ATOM 710 C CA . PRO A 1 92 ? -58.129 -33.862 7.771 1.00 31.36 92 PRO A CA 1
ATOM 711 C C . PRO A 1 92 ? -58.228 -34.976 6.713 1.00 31.36 92 PRO A C 1
ATOM 713 O O . PRO A 1 92 ? -58.936 -35.952 6.943 1.00 31.36 92 PRO A O 1
ATOM 716 N N . ARG A 1 93 ? -57.584 -34.868 5.542 1.00 32.34 93 ARG A N 1
ATOM 717 C CA . ARG A 1 93 ? -57.718 -35.864 4.457 1.00 32.34 93 ARG A CA 1
ATOM 718 C C . ARG A 1 93 ? -56.416 -36.613 4.178 1.00 32.34 93 ARG A C 1
ATOM 720 O O . ARG A 1 93 ? -55.769 -36.353 3.172 1.00 32.34 93 ARG A O 1
ATOM 727 N N . ALA A 1 94 ? -56.053 -37.558 5.041 1.00 31.62 94 ALA A N 1
ATOM 728 C CA . ALA A 1 94 ? -55.063 -38.585 4.703 1.00 31.62 94 ALA A CA 1
ATOM 729 C C . ALA A 1 94 ? -55.155 -39.803 5.637 1.00 31.62 94 ALA A C 1
ATOM 731 O O . ALA A 1 94 ? -54.251 -40.038 6.428 1.00 31.62 94 ALA A O 1
ATOM 732 N N . LEU A 1 95 ? -56.232 -40.587 5.553 1.00 29.81 95 LEU A N 1
ATOM 733 C CA . LEU A 1 95 ? -56.216 -41.980 6.016 1.00 29.81 95 LEU A CA 1
ATOM 734 C C . LEU A 1 95 ? -57.128 -42.842 5.131 1.00 29.81 95 LEU A C 1
ATOM 736 O O . LEU A 1 95 ? -58.332 -42.587 5.090 1.00 29.81 95 LEU A O 1
ATOM 740 N N . PRO A 1 96 ? -56.593 -43.889 4.480 1.00 26.94 96 PRO A N 1
ATOM 741 C CA . PRO A 1 96 ? -57.357 -45.068 4.098 1.00 26.94 96 PRO A CA 1
ATOM 742 C C . PRO A 1 96 ? -56.944 -46.319 4.918 1.00 26.94 96 PRO A C 1
ATOM 744 O O . PRO A 1 96 ? -55.927 -46.289 5.615 1.00 26.94 96 PRO A O 1
ATOM 747 N N . PRO A 1 97 ? -57.741 -47.409 4.893 1.00 30.97 97 PRO A N 1
ATOM 748 C CA . PRO A 1 97 ? -57.736 -48.434 5.941 1.00 30.97 97 PRO A CA 1
ATOM 749 C C . PRO A 1 97 ? -57.056 -49.780 5.579 1.00 30.97 97 PRO A C 1
ATOM 751 O O . PRO A 1 97 ? -57.270 -50.320 4.498 1.00 30.97 97 PRO A O 1
ATOM 754 N N . SER A 1 98 ? -56.422 -50.398 6.596 1.00 27.48 98 SER A N 1
ATOM 755 C CA . SER A 1 98 ? -56.141 -51.852 6.797 1.00 27.48 98 SER A CA 1
ATOM 756 C C . SER A 1 98 ? -55.019 -52.531 5.964 1.00 27.48 98 SER A C 1
ATOM 758 O O . SER A 1 98 ? -54.606 -51.943 4.970 1.00 27.48 98 SER A O 1
ATOM 760 N N . PRO A 1 99 ? -54.547 -53.772 6.282 1.00 32.72 99 PRO A N 1
ATOM 761 C CA . PRO A 1 99 ? -54.797 -54.655 7.438 1.00 32.72 99 PRO A CA 1
ATOM 762 C C . PRO A 1 99 ? -53.509 -55.167 8.156 1.00 32.72 99 PRO A C 1
ATOM 764 O O . PRO A 1 99 ? -52.383 -54.824 7.819 1.00 32.72 99 PRO A O 1
ATOM 767 N N . ARG A 1 100 ? -53.711 -55.980 9.205 1.00 33.16 100 ARG A N 1
ATOM 768 C CA . ARG A 1 100 ? -52.729 -56.548 10.156 1.00 33.16 100 ARG A CA 1
ATOM 769 C C . ARG A 1 100 ? -51.707 -57.509 9.518 1.00 33.16 100 ARG A C 1
ATOM 771 O O . ARG A 1 100 ? -52.152 -58.471 8.906 1.00 33.16 100 ARG A O 1
ATOM 778 N N . LEU A 1 101 ? -50.409 -57.363 9.827 1.00 24.70 101 LEU A N 1
ATOM 779 C CA . LEU A 1 101 ? -49.390 -58.438 9.851 1.00 24.70 101 LEU A CA 1
ATOM 780 C C . LEU A 1 101 ? -48.281 -58.131 10.902 1.00 24.70 101 LEU A C 1
ATOM 782 O O . LEU A 1 101 ? -48.135 -56.966 11.281 1.00 24.70 101 LEU A O 1
ATOM 786 N N . PRO A 1 102 ? -47.568 -59.147 11.447 1.00 26.05 102 PRO A N 1
ATOM 787 C CA . PRO A 1 102 ? -46.818 -59.072 12.707 1.00 26.05 102 PRO A CA 1
ATOM 788 C C . PRO A 1 102 ? -45.346 -58.658 12.557 1.00 26.05 102 PRO A C 1
ATOM 790 O O . PRO A 1 102 ? -44.756 -58.727 11.486 1.00 26.05 102 PRO A O 1
ATOM 793 N N . TRP A 1 103 ? -44.775 -58.244 13.688 1.00 27.92 103 TRP A N 1
ATOM 794 C CA . TRP A 1 103 ? -43.453 -57.644 13.852 1.00 27.92 103 TRP A CA 1
ATOM 795 C C . TRP A 1 103 ? -42.299 -58.657 13.789 1.00 27.92 103 TRP A C 1
ATOM 797 O O . TRP A 1 103 ? -42.079 -59.378 14.758 1.00 27.92 103 TRP A O 1
ATOM 807 N N . SER A 1 104 ? -41.511 -58.615 12.716 1.00 28.66 104 SER A N 1
ATOM 808 C CA . SER A 1 104 ? -40.058 -58.849 12.718 1.00 28.66 104 SER A CA 1
ATOM 809 C C . SER A 1 104 ? -39.491 -58.472 11.345 1.00 28.66 104 SER A C 1
ATOM 811 O O . SER A 1 104 ? -40.085 -58.819 10.331 1.00 28.66 104 SER A O 1
ATOM 813 N N . ASP A 1 105 ? -38.349 -57.783 11.348 1.00 26.83 105 ASP A N 1
ATOM 814 C CA . ASP A 1 105 ? -37.497 -57.429 10.199 1.00 26.83 105 ASP A CA 1
ATOM 815 C C . ASP A 1 105 ? -37.864 -56.161 9.406 1.00 26.83 105 ASP A C 1
ATOM 817 O O . ASP A 1 105 ? -38.846 -56.106 8.677 1.00 26.83 105 ASP A O 1
ATOM 821 N N . ILE A 1 106 ? -37.026 -55.123 9.555 1.00 26.00 106 ILE A N 1
ATOM 822 C CA . ILE A 1 106 ? -36.327 -54.393 8.475 1.00 26.00 106 ILE A CA 1
ATOM 823 C C . ILE A 1 106 ? -35.436 -53.323 9.138 1.00 26.00 106 ILE A C 1
ATOM 825 O O . ILE A 1 106 ? -35.891 -52.309 9.668 1.00 26.00 106 ILE A O 1
ATOM 829 N N . LEU A 1 107 ? -34.131 -53.603 9.129 1.00 25.41 107 LEU A N 1
ATOM 830 C CA . LEU A 1 107 ? -33.048 -52.627 9.230 1.00 25.41 107 LEU A CA 1
ATOM 831 C C . LEU A 1 107 ? -32.898 -51.914 7.875 1.00 25.41 107 LEU A C 1
ATOM 833 O O . LEU A 1 107 ? -33.224 -52.479 6.837 1.00 25.41 107 LEU A O 1
ATOM 837 N N . THR A 1 108 ? -32.300 -50.721 7.890 1.00 26.28 108 THR A N 1
ATOM 838 C CA . THR A 1 108 ? -31.858 -49.921 6.724 1.00 26.28 108 THR A CA 1
ATOM 839 C C . THR A 1 108 ? -32.939 -49.222 5.883 1.00 26.28 108 THR A C 1
ATOM 841 O O . THR A 1 108 ? -33.391 -49.692 4.849 1.00 26.28 108 THR A O 1
ATOM 844 N N . SER A 1 109 ? -33.313 -48.013 6.300 1.00 22.66 109 SER A N 1
ATOM 845 C CA . SER A 1 109 ? -33.226 -46.770 5.507 1.00 22.66 109 SER A CA 1
ATOM 846 C C . SER A 1 109 ? -34.047 -45.696 6.219 1.00 22.66 109 SER A C 1
ATOM 848 O O . SER A 1 109 ? -35.175 -45.941 6.634 1.00 22.66 109 SER A O 1
ATOM 850 N N . SER A 1 110 ? -33.493 -44.502 6.408 1.00 22.94 110 SER A N 1
ATOM 851 C CA . SER A 1 110 ? -34.220 -43.396 7.038 1.00 22.94 110 SER A CA 1
ATOM 852 C C . SER A 1 110 ? -34.139 -42.148 6.167 1.00 22.94 110 SER A C 1
ATOM 854 O O . SER A 1 110 ? -33.457 -41.175 6.467 1.00 22.94 110 SER A O 1
ATOM 856 N N . TYR A 1 111 ? -34.916 -42.181 5.084 1.00 22.50 111 TYR A N 1
ATOM 857 C CA . TYR A 1 111 ? -35.733 -41.030 4.708 1.00 22.50 111 TYR A CA 1
ATOM 858 C C . TYR A 1 111 ? -36.843 -40.902 5.752 1.00 22.50 111 TYR A C 1
ATOM 860 O O . TYR A 1 111 ? -37.522 -41.894 6.009 1.00 22.50 111 TYR A O 1
ATOM 868 N N . SER A 1 112 ? -37.083 -39.727 6.339 1.00 23.84 112 SER A N 1
ATOM 869 C CA . SER A 1 112 ? -38.360 -39.474 7.027 1.00 23.84 112 SER A CA 1
ATOM 870 C C . SER A 1 112 ? -38.688 -37.991 7.154 1.00 23.84 112 SER A C 1
ATOM 872 O O . SER A 1 112 ? -38.087 -37.248 7.927 1.00 23.84 112 SER A O 1
ATOM 874 N N . TYR A 1 113 ? -39.730 -37.616 6.410 1.00 21.08 113 TYR A N 1
ATOM 875 C CA . TYR A 1 113 ? -40.709 -36.610 6.803 1.00 21.08 113 TYR A CA 1
ATOM 876 C C . TYR A 1 113 ? -41.428 -37.031 8.106 1.00 21.08 113 TYR A C 1
ATOM 878 O O . TYR A 1 113 ? -41.512 -38.207 8.447 1.00 21.08 113 TYR A O 1
ATOM 886 N N . HIS A 1 114 ? -41.918 -36.028 8.833 1.00 25.73 114 HIS A N 1
ATOM 887 C CA . HIS A 1 114 ? -42.368 -36.040 10.229 1.00 25.73 114 HIS A CA 1
ATOM 888 C C . HIS A 1 114 ? -43.570 -36.935 10.636 1.00 25.73 114 HIS A C 1
ATOM 890 O O . HIS A 1 114 ? -44.450 -37.243 9.841 1.00 25.73 114 HIS A O 1
ATOM 896 N N . ILE A 1 115 ? -43.680 -37.074 11.974 1.00 23.06 115 ILE A N 1
ATOM 897 C CA . ILE A 1 115 ? -44.873 -37.160 12.858 1.00 23.06 115 ILE A CA 1
ATOM 898 C C . ILE A 1 115 ? -45.088 -38.532 13.523 1.00 23.06 115 ILE A C 1
ATOM 900 O O . ILE A 1 115 ? -45.527 -39.489 12.901 1.00 23.06 115 ILE A O 1
ATOM 904 N N . GLY A 1 116 ? -44.903 -38.579 14.849 1.00 22.70 116 GLY A N 1
ATOM 905 C CA . GLY A 1 116 ? -45.352 -39.698 15.681 1.00 22.70 116 GLY A CA 1
ATOM 906 C C . GLY A 1 116 ? -44.908 -39.603 17.139 1.00 22.70 116 GLY A C 1
ATOM 907 O O . GLY A 1 116 ? -43.844 -40.081 17.505 1.00 22.70 116 GLY A O 1
ATOM 908 N N . ILE A 1 117 ? -45.746 -38.990 17.976 1.00 23.64 117 ILE A N 1
ATOM 909 C CA . ILE A 1 117 ? -45.640 -38.988 19.440 1.00 23.64 117 ILE A CA 1
ATOM 910 C C . ILE A 1 117 ? -45.677 -40.433 19.971 1.00 23.64 117 ILE A C 1
ATOM 912 O O . ILE A 1 117 ? -46.662 -41.137 19.760 1.00 23.64 117 ILE A O 1
ATOM 916 N N . LYS A 1 118 ? -44.670 -40.830 20.756 1.00 22.62 118 LYS A N 1
ATOM 917 C CA . LYS A 1 118 ? -44.819 -41.821 21.831 1.00 22.62 118 LYS A CA 1
ATOM 918 C C . LYS A 1 118 ? -44.351 -41.185 23.134 1.00 22.62 118 LYS A C 1
ATOM 920 O O . LYS A 1 118 ? -43.190 -40.820 23.278 1.00 22.62 118 LYS A O 1
ATOM 925 N N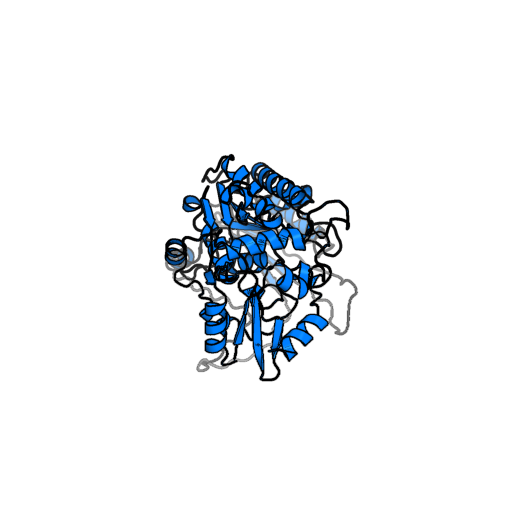 . ALA A 1 119 ? -45.283 -41.035 24.067 1.00 25.44 119 ALA A N 1
ATOM 926 C CA . ALA A 1 119 ? -44.988 -40.705 25.447 1.00 25.44 119 ALA A CA 1
ATOM 927 C C . ALA A 1 119 ? -44.303 -41.911 26.107 1.00 25.44 119 ALA A C 1
ATOM 929 O O . ALA A 1 119 ? -44.904 -42.979 26.199 1.00 25.44 119 ALA A O 1
ATOM 930 N N . VAL A 1 120 ? -43.070 -41.732 26.579 1.00 23.67 120 VAL A N 1
ATOM 931 C CA . VAL A 1 120 ? -42.493 -42.546 27.653 1.00 23.67 120 VAL A CA 1
ATOM 932 C C . VAL A 1 120 ? -41.886 -41.588 28.665 1.00 23.67 120 VAL A C 1
ATOM 934 O O . VAL A 1 120 ? -41.005 -40.784 28.376 1.00 23.67 120 VAL A O 1
ATOM 937 N N . LEU A 1 121 ? -42.460 -41.661 29.854 1.00 28.50 121 LEU A N 1
ATOM 938 C CA . LEU A 1 121 ? -42.205 -40.866 31.033 1.00 28.50 121 LEU A CA 1
ATOM 939 C C . LEU A 1 121 ? -40.979 -41.425 31.774 1.00 28.50 121 LEU A C 1
ATOM 941 O O . LEU A 1 121 ? -41.152 -42.051 32.807 1.00 28.50 121 LEU A O 1
ATOM 945 N N . VAL A 1 122 ? -39.751 -41.274 31.265 1.00 27.75 122 VAL A N 1
ATOM 946 C CA . VAL A 1 122 ? -38.529 -41.599 32.035 1.00 27.75 122 VAL A CA 1
ATOM 947 C C . VAL A 1 122 ? -37.368 -40.714 31.559 1.00 27.75 122 VAL A C 1
ATOM 949 O O . VAL A 1 122 ? -37.134 -40.622 30.360 1.00 27.75 122 VAL A O 1
ATOM 952 N N . HIS A 1 123 ? -36.621 -40.130 32.506 1.00 26.73 123 HIS A N 1
ATOM 953 C CA . HIS A 1 123 ? -35.392 -39.315 32.361 1.00 26.73 123 HIS A CA 1
ATOM 954 C C . HIS A 1 123 ? -35.539 -37.782 32.329 1.00 26.73 123 HIS A C 1
ATOM 956 O O . HIS A 1 123 ? -35.064 -37.098 31.427 1.00 26.73 123 HIS A O 1
ATOM 962 N N . GLY A 1 124 ? -36.053 -37.220 33.426 1.00 26.58 124 GLY A N 1
ATOM 963 C CA . GLY A 1 124 ? -35.915 -35.796 33.771 1.00 26.58 124 GLY A CA 1
ATOM 964 C C . GLY A 1 124 ? -34.528 -35.367 34.289 1.00 26.58 124 GLY A C 1
ATOM 965 O O . GLY A 1 124 ? -34.428 -34.298 34.876 1.00 26.58 124 GLY A O 1
ATOM 966 N N . ILE A 1 125 ? -33.468 -36.167 34.109 1.00 31.56 125 ILE A N 1
ATOM 967 C CA . ILE A 1 125 ? -32.114 -35.860 34.629 1.00 31.56 125 ILE A CA 1
ATOM 968 C C . ILE A 1 125 ? -31.059 -35.730 33.508 1.00 31.56 125 ILE A C 1
ATOM 970 O O . ILE A 1 125 ? -30.058 -35.049 33.693 1.00 31.56 125 ILE A O 1
ATOM 974 N N . PHE A 1 126 ? -31.303 -36.243 32.295 1.00 26.97 126 PHE A N 1
ATOM 975 C CA . PHE A 1 126 ? -30.312 -36.187 31.200 1.00 26.97 126 PHE A CA 1
ATOM 976 C C . PHE A 1 126 ? -30.398 -34.944 30.293 1.00 26.97 126 PHE A C 1
ATOM 978 O O . PHE A 1 126 ? -29.440 -34.625 29.593 1.00 26.97 126 PHE A O 1
ATOM 985 N N . LEU A 1 127 ? -31.501 -34.189 30.324 1.00 29.59 127 LEU A N 1
ATOM 986 C CA . LEU A 1 127 ? -31.664 -32.977 29.502 1.00 29.59 127 LEU A CA 1
ATOM 987 C C . LEU A 1 127 ? -30.960 -31.740 30.078 1.00 29.59 127 LEU A C 1
ATOM 989 O O . LEU A 1 127 ? -30.635 -30.824 29.326 1.00 29.59 127 LEU A O 1
ATOM 993 N N . HIS A 1 128 ? -30.658 -31.717 31.381 1.00 31.09 128 HIS A N 1
ATOM 994 C CA . HIS A 1 128 ? -29.933 -30.591 31.976 1.00 31.09 128 HIS A CA 1
ATOM 995 C C . HIS A 1 128 ? -28.463 -30.547 31.531 1.00 31.09 128 HIS A C 1
ATOM 997 O O . HIS A 1 128 ? -27.887 -29.467 31.455 1.00 31.09 128 HIS A O 1
ATOM 1003 N N . GLN A 1 129 ? -27.885 -31.697 31.160 1.00 30.00 129 GLN A N 1
ATOM 1004 C CA . GLN A 1 129 ? -26.486 -31.815 30.734 1.00 30.00 129 GLN A CA 1
ATOM 1005 C C . GLN A 1 129 ? -26.298 -31.679 29.211 1.00 30.00 129 GLN A C 1
ATOM 1007 O O . GLN A 1 129 ? -25.226 -31.297 28.753 1.00 30.00 129 GLN A O 1
ATOM 1012 N N . TYR A 1 130 ? -27.356 -31.903 28.419 1.00 27.09 130 TYR A N 1
ATOM 1013 C CA . TYR A 1 130 ? -27.341 -31.644 26.973 1.00 27.09 130 TYR A CA 1
ATOM 1014 C C . TYR A 1 130 ? -27.731 -30.202 26.611 1.00 27.09 130 TYR A C 1
ATOM 1016 O O . TYR A 1 130 ? -27.182 -29.647 25.664 1.00 27.09 130 TYR A O 1
ATOM 1024 N N . CYS A 1 131 ? -28.613 -29.547 27.375 1.00 30.89 131 CYS A N 1
ATOM 1025 C CA . CYS A 1 131 ? -28.949 -28.137 27.134 1.00 30.89 131 CYS A CA 1
ATOM 1026 C C . CYS A 1 131 ? -27.892 -27.150 27.660 1.00 30.89 131 CYS A C 1
ATOM 1028 O O . CYS A 1 131 ? -27.836 -26.026 27.169 1.00 30.89 131 CYS A O 1
ATOM 1030 N N . THR A 1 132 ? -27.029 -27.555 28.596 1.00 31.20 132 THR A N 1
ATOM 1031 C CA . THR A 1 132 ? -25.891 -26.736 29.062 1.00 31.20 132 THR A CA 1
ATOM 1032 C C . THR A 1 132 ? -24.705 -26.743 28.094 1.00 31.20 132 THR A C 1
ATOM 1034 O O . THR A 1 132 ? -23.946 -25.783 28.081 1.00 31.20 132 THR A O 1
ATOM 1037 N N . ASN A 1 133 ? -24.598 -27.743 27.211 1.00 31.59 133 ASN A N 1
ATOM 1038 C CA . ASN A 1 133 ? -23.576 -27.792 26.154 1.00 31.59 133 ASN A CA 1
ATOM 1039 C C . ASN A 1 133 ? -24.048 -27.253 24.790 1.00 31.59 133 ASN A C 1
ATOM 1041 O O . ASN A 1 133 ? -23.277 -27.241 23.835 1.00 31.59 133 ASN A O 1
ATOM 1045 N N . MET A 1 134 ? -25.298 -26.788 24.683 1.00 31.25 134 MET A N 1
ATOM 1046 C CA . MET A 1 134 ? -25.862 -26.238 23.441 1.00 31.25 134 MET A CA 1
ATOM 1047 C C . MET A 1 134 ? -26.263 -24.763 23.535 1.00 31.25 134 MET A C 1
ATOM 1049 O O . MET A 1 134 ? -26.731 -24.191 22.552 1.00 31.25 134 MET A O 1
ATOM 1053 N N . SER A 1 135 ? -25.982 -24.101 24.661 1.00 35.56 135 SER A N 1
ATOM 1054 C CA . SER A 1 135 ? -25.662 -22.675 24.635 1.00 35.56 135 SER A CA 1
ATOM 1055 C C . SER A 1 135 ? -24.232 -22.524 24.121 1.00 35.56 135 SER A C 1
ATOM 1057 O O . SER A 1 135 ? -23.318 -22.164 24.861 1.00 35.56 135 SER A O 1
ATOM 1059 N N . SER A 1 136 ? -24.029 -22.812 22.832 1.00 37.69 136 SER A N 1
ATOM 1060 C CA . SER A 1 136 ? -22.997 -22.096 22.093 1.00 37.69 136 SER A CA 1
ATOM 1061 C C . SER A 1 136 ? -23.256 -20.626 22.396 1.00 37.69 136 SER A C 1
ATOM 1063 O O . SER A 1 136 ? -24.333 -20.108 22.093 1.00 37.69 136 SER A O 1
ATOM 1065 N N . LEU A 1 137 ? -22.328 -19.996 23.114 1.00 41.81 137 LEU A N 1
ATOM 1066 C CA . LEU A 1 137 ? -22.243 -18.553 23.211 1.00 41.81 137 LEU A CA 1
ATOM 1067 C C . LEU A 1 137 ? -22.309 -18.046 21.771 1.00 41.81 137 LEU A C 1
ATOM 1069 O O . LEU A 1 137 ? -21.310 -18.072 21.060 1.00 41.81 137 LEU A O 1
ATOM 1073 N N . THR A 1 138 ? -23.480 -17.608 21.309 1.00 44.50 138 THR A N 1
ATOM 1074 C CA . THR A 1 138 ? -23.552 -16.735 20.146 1.00 44.50 138 THR A CA 1
ATOM 1075 C C . THR A 1 138 ? -22.993 -15.408 20.629 1.00 44.50 138 THR A C 1
ATOM 1077 O O . THR A 1 138 ? -23.738 -14.490 20.975 1.00 44.50 138 THR A O 1
ATOM 1080 N N . THR A 1 139 ? -21.671 -15.338 20.768 1.00 57.59 139 THR A N 1
ATOM 1081 C CA . THR A 1 139 ? -20.945 -14.090 20.920 1.00 57.59 139 THR A CA 1
ATOM 1082 C C . THR A 1 139 ? -21.385 -13.227 19.751 1.00 57.59 139 THR A C 1
ATOM 1084 O O . THR A 1 139 ? -21.188 -13.579 18.587 1.00 57.59 139 THR A O 1
ATOM 1087 N N . SER A 1 140 ? -22.091 -12.137 20.058 1.00 84.06 140 SER A N 1
ATOM 1088 C CA . SER A 1 140 ? -22.488 -11.166 19.046 1.00 84.06 140 SER A CA 1
ATOM 1089 C C . SER A 1 140 ? -21.231 -10.749 18.292 1.00 84.06 140 SER A C 1
ATOM 1091 O O . SER A 1 140 ? -20.296 -10.228 18.901 1.00 84.06 140 SER A O 1
ATOM 1093 N N . LYS A 1 141 ? -21.195 -11.011 16.983 1.00 94.06 141 LYS A N 1
ATOM 1094 C CA . LYS A 1 141 ? -20.030 -10.707 16.154 1.00 94.06 141 LYS A CA 1
ATOM 1095 C C . LYS A 1 141 ? -19.687 -9.218 16.231 1.00 94.06 141 LYS A C 1
ATOM 1097 O O . LYS A 1 141 ? -20.573 -8.361 16.215 1.00 94.06 141 LYS A O 1
ATOM 1102 N N . LYS A 1 142 ? -18.393 -8.912 16.270 1.00 97.38 142 LYS A N 1
ATOM 1103 C CA . LYS A 1 142 ? -17.848 -7.557 16.165 1.00 97.38 142 LYS A CA 1
ATOM 1104 C C . LYS A 1 142 ? -18.018 -7.083 14.722 1.00 97.38 142 LYS A C 1
ATOM 1106 O O . LYS A 1 142 ? -17.379 -7.604 13.812 1.00 97.38 142 LYS A O 1
ATOM 1111 N N . LEU A 1 143 ? -18.901 -6.116 14.495 1.00 98.31 143 LEU A N 1
ATOM 1112 C CA . LEU A 1 143 ? -19.131 -5.576 13.157 1.00 98.31 143 LEU A CA 1
ATOM 1113 C C . LEU A 1 143 ? -17.987 -4.633 12.751 1.00 98.31 143 LEU A C 1
ATOM 1115 O O . LEU A 1 143 ? -17.775 -3.621 13.416 1.00 98.31 143 LEU A O 1
ATOM 1119 N N . ILE A 1 144 ? -17.284 -4.929 11.660 1.00 98.69 144 ILE A N 1
ATOM 1120 C CA . ILE A 1 144 ? -16.201 -4.108 11.108 1.00 98.69 144 ILE A CA 1
ATOM 1121 C C . ILE A 1 144 ? -16.681 -3.417 9.832 1.00 98.69 144 ILE A C 1
ATOM 1123 O O . ILE A 1 144 ? -17.149 -4.069 8.897 1.00 98.69 144 ILE A O 1
ATOM 1127 N N . LEU A 1 145 ? -16.570 -2.090 9.790 1.00 98.38 145 LEU A N 1
ATOM 1128 C CA . LEU A 1 145 ? -16.731 -1.316 8.563 1.00 98.38 145 LEU A CA 1
ATOM 1129 C C . LEU A 1 145 ? -15.454 -1.404 7.730 1.00 98.38 145 LEU A C 1
ATOM 1131 O O . LEU A 1 145 ? -14.381 -1.098 8.235 1.00 98.38 145 LEU A O 1
ATOM 1135 N N . VAL A 1 146 ? -15.569 -1.735 6.450 1.00 97.88 146 VAL A N 1
ATOM 1136 C CA . VAL A 1 146 ? -14.456 -1.678 5.497 1.00 97.88 146 VAL A CA 1
ATOM 1137 C C . VAL A 1 146 ? -14.762 -0.607 4.456 1.00 97.88 146 VAL A C 1
ATOM 1139 O O . VAL A 1 146 ? -15.656 -0.771 3.622 1.00 97.88 146 VAL A O 1
ATOM 1142 N N . ILE A 1 147 ? -14.034 0.508 4.517 1.00 94.88 147 ILE A N 1
ATOM 1143 C CA . ILE A 1 147 ? -14.053 1.564 3.498 1.00 94.88 147 ILE A CA 1
ATOM 1144 C C . ILE A 1 147 ? -12.981 1.231 2.459 1.00 94.88 147 ILE A C 1
ATOM 1146 O O . ILE A 1 147 ? -11.845 0.925 2.815 1.00 94.88 147 ILE A O 1
ATOM 1150 N N . GLY A 1 148 ? -13.358 1.257 1.177 1.00 89.50 148 GLY A N 1
ATOM 1151 C CA . GLY A 1 148 ? -12.510 0.744 0.094 1.00 89.50 148 GLY A CA 1
ATOM 1152 C C . GLY A 1 148 ? -12.672 -0.763 -0.137 1.00 89.50 148 GLY A C 1
ATOM 1153 O O . GLY A 1 148 ? -11.779 -1.397 -0.691 1.00 89.50 148 GLY A O 1
ATOM 1154 N N . ALA A 1 149 ? -13.816 -1.331 0.263 1.00 87.19 149 ALA A N 1
ATOM 1155 C CA . ALA A 1 149 ? -14.086 -2.771 0.289 1.00 87.19 149 ALA A CA 1
ATOM 1156 C C . ALA A 1 149 ? -13.953 -3.506 -1.057 1.00 87.19 149 ALA A C 1
ATOM 1158 O O . ALA A 1 149 ? -13.676 -4.696 -1.057 1.00 87.19 149 ALA A O 1
ATOM 1159 N N . THR A 1 150 ? -14.145 -2.831 -2.195 1.00 84.69 150 THR A N 1
ATOM 1160 C CA . THR A 1 150 ? -14.018 -3.459 -3.528 1.00 84.69 150 THR A CA 1
ATOM 1161 C C . THR A 1 150 ? -12.636 -3.286 -4.153 1.00 84.69 150 THR A C 1
ATOM 1163 O O . THR A 1 150 ? -12.468 -3.624 -5.314 1.00 84.69 150 THR A O 1
ATOM 1166 N N . GLY A 1 151 ? -11.696 -2.621 -3.478 1.00 84.19 151 GLY A N 1
ATOM 1167 C CA . GLY A 1 151 ? -10.331 -2.471 -3.986 1.00 84.19 151 GLY A CA 1
ATOM 1168 C C . GLY A 1 151 ? -9.460 -3.660 -3.590 1.00 84.19 151 GLY A C 1
ATOM 1169 O O . GLY A 1 151 ? -9.823 -4.400 -2.677 1.00 84.19 151 GLY A O 1
ATOM 1170 N N . ALA A 1 152 ? -8.278 -3.771 -4.203 1.00 85.06 152 ALA A N 1
ATOM 1171 C CA . ALA A 1 152 ? -7.311 -4.842 -3.943 1.00 85.06 152 ALA A CA 1
ATOM 1172 C C . ALA A 1 152 ? -7.076 -5.101 -2.441 1.00 85.06 152 ALA A C 1
ATOM 1174 O O . ALA A 1 152 ? -7.174 -6.237 -1.994 1.00 85.06 152 ALA A O 1
ATOM 1175 N N . GLN A 1 153 ? -6.868 -4.047 -1.635 1.00 87.62 153 GLN A N 1
ATOM 1176 C CA . GLN A 1 153 ? -6.728 -4.202 -0.180 1.00 87.62 153 GLN A CA 1
ATOM 1177 C C . GLN A 1 153 ? -8.033 -4.617 0.512 1.00 87.62 153 GLN A C 1
ATOM 1179 O O . GLN A 1 153 ? -8.029 -5.438 1.421 1.00 87.62 153 GLN A O 1
ATOM 1184 N N . GLY A 1 154 ? -9.154 -3.995 0.136 1.00 90.81 154 GLY A N 1
ATOM 1185 C CA . GLY A 1 154 ? -10.421 -4.167 0.842 1.00 90.81 154 GLY A CA 1
ATOM 1186 C C . GLY A 1 154 ? -10.928 -5.601 0.772 1.00 90.81 154 GLY A C 1
ATOM 1187 O O . GLY A 1 154 ? -11.397 -6.115 1.782 1.00 90.81 154 GLY A O 1
ATOM 1188 N N . ILE A 1 155 ? -10.775 -6.245 -0.387 1.00 92.38 155 ILE A N 1
ATOM 1189 C CA . ILE A 1 155 ? -11.188 -7.635 -0.604 1.00 92.38 155 ILE A CA 1
ATOM 1190 C C . ILE A 1 155 ? -10.390 -8.572 0.307 1.00 92.38 155 ILE A C 1
ATOM 1192 O O . ILE A 1 155 ? -10.985 -9.290 1.103 1.00 92.38 155 ILE A O 1
ATOM 1196 N N . VAL A 1 156 ? -9.057 -8.487 0.297 1.00 94.81 156 VAL A N 1
ATOM 1197 C CA . VAL A 1 156 ? -8.218 -9.373 1.124 1.00 94.81 156 VAL A CA 1
ATOM 1198 C C . VAL A 1 156 ? -8.351 -9.108 2.625 1.00 94.81 156 VAL A C 1
ATOM 1200 O O . VAL A 1 156 ? -8.276 -10.042 3.421 1.00 94.81 156 VAL A O 1
ATOM 1203 N N . VAL A 1 157 ? -8.611 -7.861 3.039 1.00 97.44 157 VAL A N 1
ATOM 1204 C CA . VAL A 1 157 ? -8.946 -7.545 4.438 1.00 97.44 157 VAL A CA 1
ATOM 1205 C C . VAL A 1 157 ? -10.273 -8.192 4.835 1.00 97.44 157 VAL A C 1
ATOM 1207 O O . VAL A 1 157 ? -10.372 -8.761 5.921 1.00 97.44 157 VAL A O 1
ATOM 1210 N N . ILE A 1 158 ? -11.292 -8.125 3.974 1.00 97.56 158 ILE A N 1
ATOM 1211 C CA . ILE A 1 158 ? -12.593 -8.761 4.215 1.00 97.56 158 ILE A CA 1
ATOM 1212 C C . ILE A 1 158 ? -12.435 -10.273 4.332 1.00 97.56 158 ILE A C 1
ATOM 1214 O O . ILE A 1 158 ? -12.915 -10.844 5.311 1.00 97.56 158 ILE A O 1
ATOM 1218 N N . ASP A 1 159 ? -11.741 -10.894 3.381 1.00 96.56 159 ASP A N 1
ATOM 1219 C CA . ASP A 1 159 ? -11.521 -12.337 3.365 1.00 96.56 159 ASP A CA 1
ATOM 1220 C C . ASP A 1 159 ? -10.817 -12.777 4.649 1.00 96.56 159 ASP A C 1
ATOM 1222 O O . ASP A 1 159 ? -11.341 -13.623 5.379 1.00 96.56 159 ASP A O 1
ATOM 1226 N N . LYS A 1 160 ? -9.712 -12.111 5.019 1.00 97.38 160 LYS A N 1
ATOM 1227 C CA . LYS A 1 160 ? -8.970 -12.458 6.235 1.00 97.38 160 LYS A CA 1
ATOM 1228 C C . LYS A 1 160 ? -9.792 -12.273 7.506 1.00 97.38 160 LYS A C 1
ATOM 1230 O O . LYS A 1 160 ? -9.734 -13.119 8.397 1.00 97.38 160 LYS A O 1
ATOM 1235 N N . LEU A 1 161 ? -10.563 -11.188 7.609 1.00 97.88 161 LEU A N 1
ATOM 1236 C CA . LEU A 1 161 ? -11.434 -10.945 8.761 1.00 97.88 161 LEU A CA 1
ATOM 1237 C C . LEU A 1 161 ? -12.547 -11.990 8.880 1.00 97.88 161 LEU A C 1
ATOM 1239 O O . LEU A 1 161 ? -13.015 -12.238 9.988 1.00 97.88 161 LEU A O 1
ATOM 1243 N N . LEU A 1 162 ? -12.992 -12.593 7.776 1.00 97.44 162 LEU A N 1
ATOM 1244 C CA . LEU A 1 162 ? -14.046 -13.610 7.767 1.00 97.44 162 LEU A CA 1
ATOM 1245 C C . LEU A 1 162 ? -13.531 -15.040 7.981 1.00 97.44 162 LEU A C 1
ATOM 1247 O O . LEU A 1 162 ? -14.334 -15.909 8.336 1.00 97.44 162 LEU A O 1
ATOM 1251 N N . GLU A 1 163 ? -12.231 -15.287 7.815 1.00 96.44 163 GLU A N 1
ATOM 1252 C CA . GLU A 1 163 ? -11.619 -16.591 8.081 1.00 96.44 163 GLU A CA 1
ATOM 1253 C C . GLU A 1 163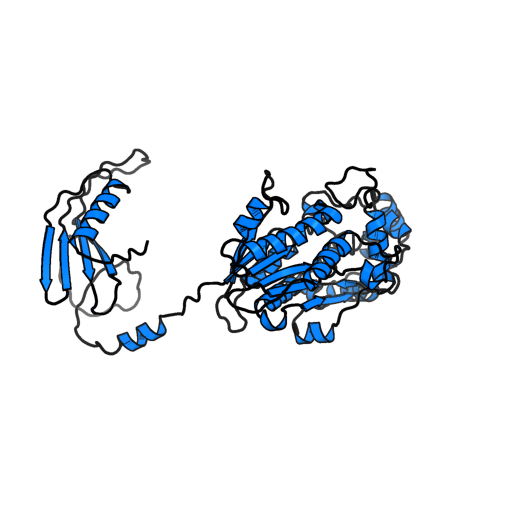 ? -11.843 -17.055 9.534 1.00 96.44 163 GLU A C 1
ATOM 1255 O O . GLU A 1 163 ? -11.806 -16.240 10.464 1.00 96.44 163 GLU A O 1
ATOM 1260 N N . PRO A 1 164 ? -12.013 -18.371 9.774 1.00 95.44 164 PRO A N 1
ATOM 1261 C CA . PRO A 1 164 ? -11.986 -18.935 11.119 1.00 95.44 164 PRO A CA 1
ATOM 1262 C C . PRO A 1 164 ? -10.758 -18.484 11.922 1.00 95.44 164 PRO A C 1
ATOM 1264 O O . PRO A 1 164 ? -9.718 -18.108 11.377 1.00 95.44 164 PRO A O 1
ATOM 1267 N N . SER A 1 165 ? -10.888 -18.480 13.240 1.00 91.25 165 SER A N 1
ATOM 1268 C CA . SER A 1 165 ? -9.756 -18.300 14.148 1.00 91.25 165 SER A CA 1
ATOM 1269 C C . SER A 1 165 ? -8.788 -19.478 14.052 1.00 91.25 165 SER A C 1
ATOM 1271 O O . SER A 1 165 ? -9.141 -20.558 13.576 1.00 91.25 165 SER A O 1
ATOM 1273 N N . THR A 1 166 ? -7.555 -19.279 14.516 1.00 86.44 166 THR A N 1
ATOM 1274 C CA . THR A 1 166 ? -6.497 -20.304 14.486 1.00 86.44 166 THR A CA 1
ATOM 1275 C C . THR A 1 166 ? -6.849 -21.561 15.285 1.00 86.44 166 THR A C 1
ATOM 1277 O O . THR A 1 166 ? -6.367 -22.641 14.962 1.00 86.44 166 THR A O 1
ATOM 1280 N N . ASP A 1 167 ? -7.725 -21.442 16.284 1.00 90.25 167 ASP A N 1
ATOM 1281 C CA . ASP A 1 167 ? -8.280 -22.552 17.069 1.00 90.25 167 ASP A CA 1
ATOM 1282 C C . ASP A 1 167 ? -9.456 -23.281 16.380 1.00 90.25 167 ASP A C 1
ATOM 1284 O O . ASP A 1 167 ? -10.050 -24.193 16.956 1.00 90.25 167 ASP A O 1
ATOM 1288 N N . GLY A 1 168 ? -9.809 -22.888 15.151 1.00 91.69 168 GLY A N 1
ATOM 1289 C CA . GLY A 1 168 ? -10.913 -23.448 14.371 1.00 91.69 168 GLY A CA 1
ATOM 1290 C C . GLY A 1 168 ? -12.291 -22.869 14.705 1.00 91.69 168 GLY A C 1
ATOM 1291 O O . GLY A 1 168 ? -13.279 -23.254 14.074 1.00 91.69 168 GLY A O 1
ATOM 1292 N N . SER A 1 169 ? -12.394 -21.940 15.661 1.00 93.50 169 SER A N 1
ATOM 1293 C CA . SER A 1 169 ? -13.662 -21.275 15.969 1.00 93.50 169 SER A CA 1
ATOM 1294 C C . SER A 1 169 ? -14.104 -20.334 14.833 1.00 93.50 169 SER A C 1
ATOM 1296 O O . SER A 1 169 ? -13.270 -19.816 14.082 1.00 93.50 169 SER A O 1
ATOM 1298 N N . PRO A 1 170 ? -15.419 -20.087 14.659 1.00 95.56 170 PRO A N 1
ATOM 1299 C CA . PRO A 1 170 ? -15.898 -19.124 13.672 1.00 95.56 170 PRO A CA 1
ATOM 1300 C C . PRO A 1 170 ? -15.298 -17.734 13.894 1.00 95.56 170 PRO A C 1
ATOM 1302 O O . PRO A 1 170 ? -15.105 -17.323 15.037 1.00 95.56 170 PRO A O 1
ATOM 1305 N N . SER A 1 171 ? -15.094 -16.976 12.809 1.00 96.44 171 SER A N 1
ATOM 1306 C CA . SER A 1 171 ? -14.622 -15.592 12.918 1.00 96.44 171 SER A CA 1
ATOM 1307 C C . SER A 1 171 ? -15.479 -14.783 13.909 1.00 96.44 171 SER A C 1
ATOM 1309 O O . SER A 1 171 ? -16.720 -14.795 13.795 1.00 96.44 171 SER A O 1
ATOM 1311 N N . PRO A 1 172 ? -14.848 -14.023 14.828 1.00 96.38 172 PRO A N 1
ATOM 1312 C CA . PRO A 1 172 ? -15.555 -13.125 15.730 1.00 96.38 172 PRO A CA 1
ATOM 1313 C C . PRO A 1 172 ? -16.100 -11.892 15.000 1.00 96.38 172 PRO A C 1
ATOM 1315 O O . PRO A 1 172 ? -16.827 -11.105 15.606 1.00 96.38 172 PRO A O 1
ATOM 1318 N N . TYR A 1 173 ? -15.763 -11.705 13.721 1.00 98.06 173 TYR A N 1
ATOM 1319 C CA . TYR A 1 173 ? -16.109 -10.527 12.944 1.00 98.06 173 TYR A CA 1
ATOM 1320 C C . TYR A 1 173 ? -17.298 -10.760 12.006 1.00 98.06 173 TYR A C 1
ATOM 1322 O O . TYR A 1 173 ? -17.562 -11.854 11.495 1.00 98.06 173 TYR A O 1
ATOM 1330 N N . ALA A 1 174 ? -18.035 -9.677 11.784 1.00 97.88 174 ALA A N 1
ATOM 1331 C CA . ALA A 1 174 ? -18.975 -9.509 10.684 1.00 97.88 174 ALA A CA 1
ATOM 1332 C C . ALA A 1 174 ? -18.566 -8.264 9.893 1.00 97.88 174 ALA A C 1
ATOM 1334 O O . ALA A 1 174 ? -17.985 -7.344 10.464 1.00 97.88 174 ALA A O 1
ATOM 1335 N N . ILE A 1 175 ? -18.889 -8.207 8.603 1.00 97.81 175 ILE A N 1
ATOM 1336 C CA . ILE A 1 175 ? -18.434 -7.129 7.719 1.00 97.81 175 ILE A CA 1
ATOM 1337 C C . ILE A 1 175 ? -19.594 -6.232 7.299 1.00 97.81 175 ILE A C 1
ATOM 1339 O O . ILE A 1 175 ? -20.666 -6.699 6.916 1.00 97.81 175 ILE A O 1
ATOM 1343 N N . ARG A 1 176 ? -19.342 -4.924 7.314 1.00 96.62 176 ARG A N 1
ATOM 1344 C CA . ARG A 1 176 ? -20.098 -3.918 6.572 1.00 96.62 176 ARG A CA 1
ATOM 1345 C C . ARG A 1 176 ? -19.165 -3.318 5.526 1.00 96.62 176 ARG A C 1
ATOM 1347 O O . ARG A 1 176 ? -18.185 -2.675 5.875 1.00 96.62 176 ARG A O 1
ATOM 1354 N N . ALA A 1 177 ? -19.471 -3.509 4.250 1.00 93.44 177 ALA A N 1
ATOM 1355 C CA . ALA A 1 177 ? -18.690 -2.938 3.157 1.00 93.44 177 ALA A CA 1
ATOM 1356 C C . ALA A 1 177 ? -19.253 -1.568 2.751 1.00 93.44 177 ALA A C 1
ATOM 1358 O O . ALA A 1 177 ? -20.449 -1.450 2.475 1.00 93.44 177 ALA A O 1
ATOM 1359 N N . LEU A 1 178 ? -18.399 -0.545 2.681 1.00 89.56 178 LEU A N 1
ATOM 1360 C CA . LEU A 1 178 ? -18.721 0.720 2.022 1.00 89.56 178 LEU A CA 1
ATOM 1361 C C . LEU A 1 178 ? -18.034 0.757 0.657 1.00 89.56 178 LEU A C 1
ATOM 1363 O O . LEU A 1 178 ? -16.804 0.724 0.553 1.00 89.56 178 LEU A O 1
ATOM 1367 N N . THR A 1 179 ? -18.850 0.822 -0.392 1.00 76.81 179 THR A N 1
ATOM 1368 C CA . THR A 1 179 ? -18.411 0.789 -1.787 1.00 76.81 179 THR A CA 1
ATOM 1369 C C . THR A 1 179 ? -18.891 2.032 -2.525 1.00 76.81 179 THR A C 1
ATOM 1371 O O . THR A 1 179 ? -19.935 2.603 -2.196 1.00 76.81 179 THR A O 1
ATOM 1374 N N . ARG A 1 180 ? -18.135 2.420 -3.557 1.00 68.69 180 ARG A N 1
ATOM 1375 C CA . ARG A 1 180 ? -18.607 3.378 -4.558 1.00 68.69 180 ARG A CA 1
ATOM 1376 C C . ARG A 1 180 ? -19.678 2.724 -5.414 1.00 68.69 180 ARG A C 1
ATOM 1378 O O . ARG A 1 180 ? -19.444 1.645 -5.950 1.00 68.69 180 ARG A O 1
ATOM 1385 N N . ASP A 1 181 ? -20.827 3.381 -5.539 1.00 58.91 181 ASP A N 1
ATOM 1386 C CA . ASP A 1 181 ? -21.821 3.035 -6.553 1.00 58.91 181 ASP A CA 1
ATOM 1387 C C . ASP A 1 181 ? -21.300 3.518 -7.921 1.00 58.91 181 ASP A C 1
ATOM 1389 O O . ASP A 1 181 ? -21.108 4.730 -8.075 1.00 58.91 181 ASP A O 1
ATOM 1393 N N . PRO A 1 182 ? -21.074 2.628 -8.911 1.00 46.66 182 PRO A N 1
ATOM 1394 C CA . PRO A 1 182 ? -20.686 3.035 -10.261 1.00 46.66 182 PRO A CA 1
ATOM 1395 C C . PRO A 1 182 ? -21.740 3.917 -10.951 1.00 46.66 182 PRO A C 1
ATOM 1397 O O . PRO A 1 182 ? -21.419 4.619 -11.904 1.00 46.66 182 PRO A O 1
ATOM 1400 N N . LYS A 1 183 ? -22.992 3.908 -10.467 1.00 45.28 183 LYS A N 1
ATOM 1401 C CA . LYS A 1 183 ? -24.095 4.763 -10.935 1.00 45.28 183 LYS A CA 1
ATOM 1402 C C . LYS A 1 183 ? -24.250 6.061 -10.127 1.00 45.28 183 LYS A C 1
ATOM 1404 O O . LYS A 1 183 ? -25.152 6.844 -10.408 1.00 45.28 183 LYS A O 1
ATOM 1409 N N . GLY A 1 184 ? -23.342 6.317 -9.180 1.00 46.50 184 GLY A N 1
ATOM 1410 C CA . GLY A 1 184 ? -23.211 7.576 -8.449 1.00 46.50 184 GLY A CA 1
ATOM 1411 C C . GLY A 1 184 ? -23.993 7.641 -7.132 1.00 46.50 184 GLY A C 1
ATOM 1412 O O . GLY A 1 184 ? -25.217 7.668 -7.133 1.00 46.50 184 GLY A O 1
ATOM 1413 N N . ARG A 1 185 ? -23.252 7.733 -6.011 1.00 38.84 185 ARG A N 1
ATOM 1414 C CA . ARG A 1 185 ? -23.465 8.652 -4.856 1.00 38.84 185 ARG A CA 1
ATOM 1415 C C . ARG A 1 185 ? -22.553 8.341 -3.664 1.00 38.84 185 ARG A C 1
ATOM 1417 O O . ARG A 1 185 ? -22.228 9.243 -2.910 1.00 38.84 185 ARG A O 1
ATOM 1424 N N . ARG A 1 186 ? -22.129 7.086 -3.482 1.00 51.25 186 ARG A N 1
ATOM 1425 C CA . ARG A 1 186 ? -21.410 6.647 -2.268 1.00 51.25 186 ARG A CA 1
ATOM 1426 C C . ARG A 1 186 ? -19.893 6.744 -2.404 1.00 51.25 186 ARG A C 1
ATOM 1428 O O . ARG A 1 186 ? -19.208 5.737 -2.499 1.00 51.25 186 ARG A O 1
ATOM 1435 N N . SER A 1 187 ? -19.362 7.954 -2.466 1.00 63.47 187 SER A N 1
ATOM 1436 C CA . SER A 1 187 ? -17.913 8.180 -2.463 1.00 63.47 187 SER A CA 1
ATOM 1437 C C . SER A 1 187 ? -17.384 8.371 -1.034 1.00 63.47 187 SER A C 1
ATOM 1439 O O . SER A 1 187 ? -18.159 8.598 -0.106 1.00 63.47 187 SER A O 1
ATOM 1441 N N . THR A 1 188 ? -16.072 8.233 -0.823 1.00 70.50 188 THR A N 1
ATOM 1442 C CA . THR A 1 188 ? -15.438 8.427 0.499 1.00 70.50 188 THR A CA 1
ATOM 1443 C C . THR A 1 188 ? -15.558 9.863 1.017 1.00 70.50 188 THR A C 1
ATOM 1445 O O . THR A 1 188 ? -15.324 10.104 2.196 1.00 70.50 188 THR A O 1
ATOM 1448 N N . ASP A 1 189 ? -15.941 10.801 0.153 1.00 75.88 189 ASP A N 1
ATOM 1449 C CA . ASP A 1 189 ? -16.225 12.205 0.455 1.00 75.88 189 ASP A CA 1
ATOM 1450 C C . ASP A 1 189 ? -17.730 12.511 0.641 1.00 75.88 189 ASP A C 1
ATOM 1452 O O . ASP A 1 189 ? -18.086 13.642 0.969 1.00 75.88 189 ASP A O 1
ATOM 1456 N N . ASP A 1 190 ? -18.624 11.516 0.531 1.00 88.31 190 ASP A N 1
ATOM 1457 C CA . ASP A 1 190 ? -20.025 11.631 0.970 1.00 88.31 190 ASP A CA 1
ATOM 1458 C C . ASP A 1 190 ? -20.119 11.392 2.486 1.00 88.31 190 ASP A C 1
ATOM 1460 O O . ASP A 1 190 ? -20.517 10.327 2.970 1.00 88.31 190 ASP A O 1
ATOM 1464 N N . PHE A 1 191 ? -19.694 12.393 3.258 1.00 93.44 191 PHE A N 1
ATOM 1465 C CA . PHE A 1 191 ? -19.593 12.306 4.716 1.00 93.44 191 PHE A CA 1
ATOM 1466 C C . PHE A 1 191 ? -20.890 11.902 5.437 1.00 93.44 191 PHE A C 1
ATOM 1468 O O . PHE A 1 191 ? -20.784 11.125 6.388 1.00 93.44 191 PHE A O 1
ATOM 1475 N N . PRO A 1 192 ? -22.101 12.339 5.031 1.00 93.62 192 PRO A N 1
ATOM 1476 C CA . PRO A 1 192 ? -23.345 11.798 5.579 1.00 93.62 192 PRO A CA 1
ATOM 1477 C C . PRO A 1 192 ? -23.460 10.275 5.439 1.00 93.62 192 PRO A C 1
ATOM 1479 O O . PRO A 1 192 ? -23.790 9.593 6.412 1.00 93.62 192 PRO A O 1
ATOM 1482 N N . SER A 1 193 ? -23.135 9.722 4.265 1.00 91.44 193 SER A N 1
ATOM 1483 C CA . SER A 1 193 ? -23.129 8.269 4.054 1.00 91.44 193 SER A CA 1
ATOM 1484 C C . SER A 1 193 ? -22.033 7.574 4.857 1.00 91.44 193 SER A C 1
ATOM 1486 O O . SER A 1 193 ? -22.286 6.514 5.431 1.00 91.44 193 SER A O 1
ATOM 1488 N N . VAL A 1 194 ? -20.834 8.162 4.948 1.00 94.75 194 VAL A N 1
ATOM 1489 C CA . VAL A 1 194 ? -19.750 7.602 5.773 1.00 94.75 194 VAL A CA 1
ATOM 1490 C C . VAL A 1 194 ? -20.149 7.575 7.249 1.00 94.75 194 VAL A C 1
ATOM 1492 O O . VAL A 1 194 ? -20.004 6.547 7.908 1.00 94.75 194 VAL A O 1
ATOM 1495 N N . TYR A 1 195 ? -20.714 8.668 7.767 1.00 96.62 195 TYR A N 1
ATOM 1496 C CA . TYR A 1 195 ? -21.189 8.742 9.145 1.00 96.62 195 TYR A CA 1
ATOM 1497 C C . TYR A 1 195 ? -22.272 7.700 9.428 1.00 96.62 195 TYR A C 1
ATOM 1499 O O . TYR A 1 195 ? -22.192 6.996 10.434 1.00 96.62 195 TYR A O 1
ATOM 1507 N N . ALA A 1 196 ? -23.242 7.542 8.521 1.00 95.50 196 ALA A N 1
ATOM 1508 C CA . ALA A 1 196 ? -24.265 6.505 8.627 1.00 95.50 196 ALA A CA 1
ATOM 1509 C C . ALA A 1 196 ? -23.655 5.091 8.627 1.00 95.50 196 ALA A C 1
ATOM 1511 O O . ALA A 1 196 ? -24.073 4.234 9.406 1.00 95.50 196 ALA A O 1
ATOM 1512 N N . ALA A 1 197 ? -22.633 4.846 7.803 1.00 95.88 197 ALA A N 1
ATOM 1513 C CA . ALA A 1 197 ? -21.937 3.564 7.749 1.00 95.88 197 ALA A CA 1
ATOM 1514 C C . ALA A 1 197 ? -21.140 3.257 9.031 1.00 95.88 197 ALA A C 1
ATOM 1516 O O . ALA A 1 197 ? -21.019 2.084 9.390 1.00 95.88 197 ALA A O 1
ATOM 1517 N N . LEU A 1 198 ? -20.650 4.281 9.736 1.00 97.62 198 LEU A N 1
ATOM 1518 C CA . LEU A 1 198 ? -19.939 4.165 11.016 1.00 97.62 198 LEU A CA 1
ATOM 1519 C C . LEU A 1 198 ? -20.868 3.880 12.211 1.00 97.62 198 LEU A C 1
ATOM 1521 O O . LEU A 1 198 ? -20.396 3.444 13.259 1.00 97.62 198 LEU A O 1
ATOM 1525 N N . GLN A 1 199 ? -22.183 4.081 12.087 1.00 97.50 199 GLN A N 1
ATOM 1526 C CA . GLN A 1 199 ? -23.109 3.838 13.198 1.00 97.50 199 GLN A CA 1
ATOM 1527 C C . GLN A 1 199 ? -23.215 2.348 13.548 1.00 97.50 199 GLN A C 1
ATOM 1529 O O . GLN A 1 199 ? -23.551 1.512 12.702 1.00 97.50 199 GLN A O 1
ATOM 1534 N N . GLY A 1 200 ? -22.977 2.009 14.816 1.00 96.06 200 GLY A N 1
ATOM 1535 C CA . GLY A 1 200 ? -23.164 0.656 15.351 1.00 96.06 200 GLY A CA 1
ATOM 1536 C C . GLY A 1 200 ? -22.059 -0.342 14.995 1.00 96.06 200 GLY A C 1
ATOM 1537 O O . GLY A 1 200 ? -22.208 -1.528 15.281 1.00 96.06 200 GLY A O 1
ATOM 1538 N N . VAL A 1 201 ? -20.966 0.103 14.369 1.00 98.12 201 VAL A N 1
ATOM 1539 C CA . VAL A 1 201 ? -19.811 -0.762 14.079 1.00 98.12 201 VAL A CA 1
ATOM 1540 C C . VAL A 1 201 ? -18.862 -0.783 15.273 1.00 98.12 201 VAL A C 1
ATOM 1542 O O . VAL A 1 201 ? -18.686 0.235 15.939 1.00 98.12 201 VAL A O 1
ATOM 1545 N N . TYR A 1 202 ? -18.251 -1.939 15.526 1.00 98.44 202 TYR A N 1
ATOM 1546 C CA . TYR A 1 202 ? -17.200 -2.127 16.524 1.00 98.44 202 TYR A CA 1
ATOM 1547 C C . TYR A 1 202 ? -15.865 -1.554 16.047 1.00 98.44 202 TYR A C 1
ATOM 1549 O O . TYR A 1 202 ? -15.151 -0.929 16.823 1.00 98.44 202 TYR A O 1
ATOM 1557 N N . GLY A 1 203 ? -15.511 -1.751 14.780 1.00 98.56 203 GLY A N 1
ATOM 1558 C CA . GLY A 1 203 ? -14.244 -1.276 14.231 1.00 98.56 203 GLY A CA 1
ATOM 1559 C C . GLY A 1 203 ? -14.383 -0.774 12.804 1.00 98.56 203 GLY A C 1
ATOM 1560 O O . GLY A 1 203 ? -15.407 -1.005 12.159 1.00 98.56 203 GLY A O 1
ATOM 1561 N N . ALA A 1 204 ? -13.363 -0.074 12.321 1.00 98.69 204 ALA A N 1
ATOM 1562 C CA . ALA A 1 204 ? -13.318 0.426 10.954 1.00 98.69 204 ALA A CA 1
ATOM 1563 C C . ALA A 1 204 ? -11.925 0.237 10.348 1.00 98.69 204 ALA A C 1
ATOM 1565 O O . ALA A 1 204 ? -10.948 0.695 10.929 1.00 98.69 204 ALA A O 1
ATOM 1566 N N . TRP A 1 205 ? -11.850 -0.408 9.185 1.00 98.69 205 TRP A N 1
ATOM 1567 C CA . TRP A 1 205 ? -10.706 -0.363 8.280 1.00 98.69 205 TRP A CA 1
ATOM 1568 C C . TRP A 1 205 ? -10.959 0.735 7.252 1.00 98.69 205 TRP A C 1
ATOM 1570 O O . TRP A 1 205 ? -11.922 0.661 6.480 1.00 98.69 205 TRP A O 1
ATOM 1580 N N . VAL A 1 206 ? -10.121 1.766 7.257 1.00 97.94 206 VAL A N 1
ATOM 1581 C CA . VAL A 1 206 ? -10.306 2.943 6.411 1.00 97.94 206 VAL A CA 1
ATOM 1582 C C . VAL A 1 206 ? -9.195 3.025 5.380 1.00 97.94 206 VAL A C 1
ATOM 1584 O O . VAL A 1 206 ? -8.058 3.346 5.713 1.00 97.94 206 VAL A O 1
ATOM 1587 N N . ASN A 1 207 ? -9.546 2.759 4.121 1.00 95.50 207 ASN A N 1
ATOM 1588 C CA . ASN A 1 207 ? -8.668 2.934 2.972 1.00 95.50 207 ASN A CA 1
ATOM 1589 C C . ASN A 1 207 ? -9.277 3.925 1.967 1.00 95.50 207 ASN A C 1
ATOM 1591 O O . ASN A 1 207 ? -10.403 3.745 1.496 1.00 95.50 207 ASN A O 1
ATOM 1595 N N . THR A 1 208 ? -8.517 4.964 1.635 1.00 93.12 208 THR A N 1
ATOM 1596 C CA . THR A 1 208 ? -8.841 5.991 0.631 1.00 93.12 208 THR A CA 1
ATOM 1597 C C . THR A 1 208 ? -8.018 5.803 -0.644 1.00 93.12 208 THR A C 1
ATOM 1599 O O . THR A 1 208 ? -6.964 5.170 -0.622 1.00 93.12 208 THR A O 1
ATOM 1602 N N . ASP A 1 209 ? -8.488 6.359 -1.762 1.00 90.25 209 ASP A N 1
ATOM 1603 C CA . ASP A 1 209 ? -7.807 6.273 -3.059 1.00 90.25 209 ASP A CA 1
ATOM 1604 C C . ASP A 1 209 ? -7.270 7.643 -3.503 1.00 90.25 209 ASP A C 1
ATOM 1606 O O . ASP A 1 209 ? -7.949 8.392 -4.214 1.00 90.25 209 ASP A O 1
ATOM 1610 N N . GLY A 1 210 ? -6.040 7.962 -3.090 1.00 88.81 210 GLY A N 1
ATOM 1611 C CA . GLY A 1 210 ? -5.329 9.185 -3.473 1.00 88.81 210 GLY A CA 1
ATOM 1612 C C . GLY A 1 210 ? -5.111 9.351 -4.979 1.00 88.81 210 GLY A C 1
ATOM 1613 O O . GLY A 1 210 ? -5.077 10.482 -5.461 1.00 88.81 210 GLY A O 1
ATOM 1614 N N . PHE A 1 211 ? -5.058 8.260 -5.752 1.00 90.56 211 PHE A N 1
ATOM 1615 C CA . PHE A 1 211 ? -4.996 8.333 -7.217 1.00 90.56 211 PHE A CA 1
ATOM 1616 C C . PHE A 1 211 ? -6.327 8.777 -7.840 1.00 90.56 211 PHE A C 1
ATOM 1618 O O . PHE A 1 211 ? -6.342 9.247 -8.973 1.00 90.56 211 PHE A O 1
ATOM 1625 N N . THR A 1 212 ? -7.449 8.686 -7.120 1.00 89.00 212 THR A N 1
ATOM 1626 C CA . THR A 1 212 ? -8.705 9.314 -7.552 1.00 89.00 212 THR A CA 1
ATOM 1627 C C . THR A 1 212 ? -8.738 10.787 -7.135 1.00 89.00 212 THR A C 1
ATOM 1629 O O . THR A 1 212 ? -8.837 11.667 -7.987 1.00 89.00 212 THR A O 1
ATOM 1632 N N . ILE A 1 213 ? -8.637 11.060 -5.830 1.00 90.19 213 ILE A N 1
ATOM 1633 C CA . ILE A 1 213 ? -9.006 12.366 -5.248 1.00 90.19 213 ILE A CA 1
ATOM 1634 C C . ILE A 1 213 ? -7.836 13.357 -5.104 1.00 90.19 213 ILE A C 1
ATOM 1636 O O . ILE A 1 213 ? -8.046 14.566 -4.977 1.00 90.19 213 ILE A O 1
ATOM 1640 N N . GLY A 1 214 ? -6.598 12.863 -5.140 1.00 92.56 214 GLY A N 1
ATOM 1641 C CA . GLY A 1 214 ? -5.378 13.638 -4.931 1.00 92.56 214 GLY A CA 1
ATOM 1642 C C . GLY A 1 214 ? -5.056 13.931 -3.465 1.00 92.56 214 GLY A C 1
ATOM 1643 O O . GLY A 1 214 ? -5.923 13.921 -2.593 1.00 92.56 214 GLY A O 1
ATOM 1644 N N . GLU A 1 215 ? -3.786 14.251 -3.221 1.00 94.75 215 GLU A N 1
ATOM 1645 C CA . GLU A 1 215 ? -3.167 14.417 -1.897 1.00 94.75 215 GLU A CA 1
ATOM 1646 C C . GLU A 1 215 ? -3.970 15.325 -0.949 1.00 94.75 215 GLU A C 1
ATOM 1648 O O . GLU A 1 215 ? -4.375 14.894 0.127 1.00 94.75 215 GLU A O 1
ATOM 1653 N N . ALA A 1 216 ? -4.278 16.563 -1.353 1.00 94.75 216 ALA A N 1
ATOM 1654 C CA . ALA A 1 216 ? -4.970 17.519 -0.481 1.00 94.75 216 ALA A CA 1
ATOM 1655 C C . ALA A 1 216 ? -6.373 17.044 -0.057 1.00 94.75 216 ALA A C 1
ATOM 1657 O O . ALA A 1 216 ? -6.770 17.193 1.101 1.00 94.75 216 ALA A O 1
ATOM 1658 N N . LYS A 1 217 ? -7.128 16.457 -0.994 1.00 94.44 217 LYS A N 1
ATOM 1659 C CA . LYS A 1 217 ? -8.474 15.940 -0.720 1.00 94.44 217 LYS A CA 1
ATOM 1660 C C . LYS A 1 217 ? -8.401 14.653 0.099 1.00 94.44 217 LYS A C 1
ATOM 1662 O O . LYS A 1 217 ? -9.257 14.452 0.958 1.00 94.44 217 LYS A O 1
ATOM 1667 N N . GLU A 1 218 ? -7.385 13.817 -0.113 1.00 95.75 218 GLU A N 1
ATOM 1668 C CA . GLU A 1 218 ? -7.142 12.615 0.686 1.00 95.75 218 GLU A CA 1
ATOM 1669 C C . GLU A 1 218 ? -6.827 12.946 2.145 1.00 95.75 218 GLU A C 1
ATOM 1671 O O . GLU A 1 218 ? -7.452 12.361 3.028 1.00 95.75 218 GLU A O 1
ATOM 1676 N N . VAL A 1 219 ? -5.968 13.938 2.405 1.00 98.06 219 VAL A N 1
ATOM 1677 C CA . VAL A 1 219 ? -5.662 14.401 3.769 1.00 98.06 219 VAL A CA 1
ATOM 1678 C C . VAL A 1 219 ? -6.933 14.853 4.487 1.00 98.06 219 VAL A C 1
ATOM 1680 O O . VAL A 1 219 ? -7.251 14.364 5.572 1.00 98.06 219 VAL A O 1
ATOM 1683 N N . PHE A 1 220 ? -7.704 15.749 3.862 1.00 97.81 220 PHE A N 1
ATOM 1684 C CA . PHE A 1 220 ? -8.954 16.238 4.444 1.00 97.81 220 PHE A CA 1
ATOM 1685 C C . PHE A 1 220 ? -9.964 15.104 4.671 1.00 97.81 220 PHE A C 1
ATOM 1687 O O . PHE A 1 220 ? -10.572 15.018 5.737 1.00 97.81 220 PHE A O 1
ATOM 1694 N N . THR A 1 221 ? -10.116 14.207 3.693 1.00 96.69 221 THR A N 1
ATOM 1695 C CA . THR A 1 221 ? -11.040 13.070 3.780 1.00 96.69 221 THR A CA 1
ATOM 1696 C C . THR A 1 221 ? -10.644 12.125 4.912 1.00 96.69 221 THR A C 1
ATOM 1698 O O . THR A 1 221 ? -11.498 11.760 5.714 1.00 96.69 221 THR A O 1
ATOM 1701 N N . GLY A 1 222 ? -9.364 11.763 5.033 1.00 97.88 222 GLY A N 1
ATOM 1702 C CA . GLY A 1 222 ? -8.873 10.875 6.089 1.00 97.88 222 GLY A CA 1
ATOM 1703 C C . GLY A 1 222 ? -9.109 11.437 7.494 1.00 97.88 222 GLY A C 1
ATOM 1704 O O . GLY A 1 222 ? -9.698 10.755 8.337 1.00 97.88 222 GLY A O 1
ATOM 1705 N N . ILE A 1 223 ? -8.746 12.706 7.718 1.00 98.62 223 ILE A N 1
ATOM 1706 C CA . ILE A 1 223 ? -9.006 13.415 8.983 1.00 98.62 223 ILE A CA 1
ATOM 1707 C C . ILE A 1 223 ? -10.508 13.442 9.274 1.00 98.62 223 ILE A C 1
ATOM 1709 O O . ILE A 1 223 ? -10.950 13.080 10.366 1.00 98.62 223 ILE A O 1
ATOM 1713 N N . ARG A 1 224 ? -11.321 13.810 8.278 1.00 98.38 224 ARG A N 1
ATOM 1714 C CA . ARG A 1 224 ? -12.763 13.936 8.468 1.00 98.38 224 ARG A CA 1
ATOM 1715 C C . ARG A 1 224 ? -13.420 12.601 8.815 1.00 98.38 224 ARG A C 1
ATOM 1717 O O . ARG A 1 224 ? -14.290 12.562 9.682 1.00 98.38 224 ARG A O 1
ATOM 1724 N N . ILE A 1 225 ? -13.010 11.498 8.191 1.00 98.44 225 ILE A N 1
ATOM 1725 C CA . ILE A 1 225 ? -13.535 10.163 8.511 1.00 98.44 225 ILE A CA 1
ATOM 1726 C C . ILE A 1 225 ? -13.178 9.761 9.952 1.00 98.44 225 ILE A C 1
ATOM 1728 O O . ILE A 1 225 ? -14.033 9.218 10.657 1.00 98.44 225 ILE A O 1
ATOM 1732 N N . PHE A 1 226 ? -11.969 10.079 10.425 1.00 98.75 226 PHE A N 1
ATOM 1733 C CA . PHE A 1 226 ? -11.577 9.847 11.819 1.00 98.75 226 PHE A CA 1
ATOM 1734 C C . PHE A 1 226 ? -12.463 10.628 12.804 1.00 98.75 226 PHE A C 1
ATOM 1736 O O . PHE A 1 226 ? -12.951 10.068 13.790 1.00 98.75 226 PHE A O 1
ATOM 1743 N N . GLU A 1 227 ? -12.728 11.909 12.533 1.00 98.62 227 GLU A N 1
ATOM 1744 C CA . GLU A 1 227 ? -13.633 12.726 13.352 1.00 98.62 227 GLU A CA 1
ATOM 1745 C C . GLU A 1 227 ? -15.050 12.140 13.396 1.00 98.62 227 GLU A C 1
ATOM 1747 O O . GLU A 1 227 ? -15.653 12.046 14.468 1.00 98.62 227 GLU A O 1
ATOM 1752 N N . LEU A 1 228 ? -15.580 11.701 12.249 1.00 98.62 228 LEU A N 1
ATOM 1753 C CA . LEU A 1 228 ? -16.887 11.046 12.165 1.00 98.62 228 LEU A CA 1
ATOM 1754 C C . LEU A 1 228 ? -16.917 9.744 12.979 1.00 98.62 228 LEU A C 1
ATOM 1756 O O . LEU A 1 228 ? -17.914 9.461 13.645 1.00 98.62 228 LEU A O 1
ATOM 1760 N N . ALA A 1 229 ? -15.823 8.978 12.990 1.00 98.50 229 ALA A N 1
ATOM 1761 C CA . ALA A 1 229 ? -15.704 7.776 13.812 1.00 98.50 229 ALA A CA 1
ATOM 1762 C C . ALA A 1 229 ? -15.735 8.112 15.317 1.00 98.50 229 ALA A C 1
ATOM 1764 O O . ALA A 1 229 ? -16.468 7.472 16.076 1.00 98.50 229 ALA A O 1
ATOM 1765 N N . LYS A 1 230 ? -15.045 9.182 15.749 1.00 97.69 230 LYS A N 1
ATOM 1766 C CA . LYS A 1 230 ? -15.138 9.708 17.128 1.00 97.69 230 LYS A CA 1
ATOM 1767 C C . LYS A 1 230 ? -16.544 10.215 17.475 1.00 97.69 230 LYS A C 1
ATOM 1769 O O . LYS A 1 230 ? -16.966 10.098 18.630 1.00 97.69 230 LYS A O 1
ATOM 1774 N N . GLN A 1 231 ? -17.269 10.786 16.513 1.00 97.94 231 GLN A N 1
ATOM 1775 C CA . GLN A 1 231 ? -18.651 11.248 16.694 1.00 97.94 231 GLN A CA 1
ATOM 1776 C C . GLN A 1 231 ? -19.654 10.096 16.778 1.00 97.94 231 GLN A C 1
ATOM 1778 O O . GLN A 1 231 ? -20.659 10.231 17.467 1.00 97.94 231 GLN A O 1
ATOM 1783 N N . ALA A 1 232 ? -19.396 8.971 16.108 1.00 97.38 232 ALA A N 1
ATOM 1784 C CA . ALA A 1 232 ? -20.289 7.815 16.123 1.00 97.38 232 ALA A CA 1
ATOM 1785 C C . ALA A 1 232 ? -20.365 7.128 17.497 1.00 97.38 232 ALA A C 1
ATOM 1787 O O . ALA A 1 232 ? -21.346 6.452 17.781 1.00 97.38 232 ALA A O 1
ATOM 1788 N N . LYS A 1 233 ? -19.345 7.287 18.356 1.00 95.88 233 LYS A N 1
ATOM 1789 C CA . LYS A 1 233 ? -19.245 6.710 19.717 1.00 95.88 233 LYS A CA 1
ATOM 1790 C C . LYS A 1 233 ? -19.306 5.179 19.809 1.00 95.88 233 LYS A C 1
ATOM 1792 O O . LYS A 1 233 ? -19.033 4.639 20.876 1.00 95.88 233 LYS A O 1
ATOM 1797 N N . THR A 1 234 ? -19.611 4.460 18.729 1.00 96.38 234 THR A N 1
ATOM 1798 C CA . THR A 1 234 ? -19.654 2.988 18.684 1.00 96.38 234 THR A CA 1
ATOM 1799 C C . THR A 1 234 ? -18.340 2.365 18.224 1.00 96.38 234 THR A C 1
ATOM 1801 O O . THR A 1 234 ? -18.043 1.234 18.598 1.00 96.38 234 THR A O 1
ATOM 1804 N N . VAL A 1 235 ? -17.520 3.109 17.476 1.00 98.38 235 VAL A N 1
ATOM 1805 C CA . VAL A 1 235 ? -16.224 2.625 16.985 1.00 98.38 235 VAL A CA 1
ATOM 1806 C C . VAL A 1 235 ? -15.259 2.472 18.161 1.00 98.38 235 VAL A C 1
ATOM 1808 O O . VAL A 1 235 ? -14.932 3.438 18.843 1.00 98.38 235 VAL A O 1
ATOM 1811 N N . ARG A 1 236 ? -14.820 1.242 18.418 1.00 98.38 236 ARG A N 1
ATOM 1812 C CA . ARG A 1 236 ? -13.840 0.869 19.446 1.00 98.38 236 ARG A CA 1
ATOM 1813 C C . ARG A 1 236 ? -12.425 0.857 18.904 1.00 98.38 236 ARG A C 1
ATOM 1815 O O . ARG A 1 236 ? -11.507 1.233 19.628 1.00 98.38 236 ARG A O 1
ATOM 1822 N N . HIS A 1 237 ? -12.251 0.458 17.646 1.00 98.75 237 HIS A N 1
ATOM 1823 C CA . HIS A 1 237 ? -10.941 0.415 17.004 1.00 98.75 237 HIS A CA 1
ATOM 1824 C C . HIS A 1 237 ? -10.994 0.961 15.579 1.00 98.75 237 HIS A C 1
ATOM 1826 O O . HIS A 1 237 ? -11.673 0.412 14.712 1.00 98.75 237 HIS A O 1
ATOM 1832 N N . TYR A 1 238 ? -10.284 2.060 15.354 1.00 98.88 238 TYR A N 1
ATOM 1833 C CA . TYR A 1 238 ? -10.094 2.671 14.045 1.00 98.88 238 TYR A CA 1
ATOM 1834 C C . TYR A 1 238 ? -8.735 2.266 13.470 1.00 98.88 238 TYR A C 1
ATOM 1836 O O . TYR A 1 238 ? -7.707 2.525 14.091 1.00 98.88 238 TYR A O 1
ATOM 1844 N N . VAL A 1 239 ? -8.715 1.657 12.290 1.00 98.88 239 VAL A N 1
ATOM 1845 C CA . VAL A 1 239 ? -7.490 1.242 11.601 1.00 98.88 239 VAL A CA 1
ATOM 1846 C C . VAL A 1 239 ? -7.369 2.018 10.295 1.00 98.88 239 VAL A C 1
ATOM 1848 O O . VAL A 1 239 ? -8.222 1.905 9.412 1.00 98.88 239 VAL A O 1
ATOM 1851 N N . TRP A 1 240 ? -6.317 2.829 10.188 1.00 98.81 240 TRP A N 1
ATOM 1852 C CA . TRP A 1 240 ? -5.993 3.597 8.987 1.00 98.81 240 TRP A CA 1
ATOM 1853 C C . TRP A 1 240 ? -5.065 2.788 8.077 1.00 98.81 240 TRP A C 1
ATOM 1855 O O . TRP A 1 240 ? -3.976 2.397 8.503 1.00 98.81 240 TRP A O 1
ATOM 1865 N N . SER A 1 241 ? -5.494 2.545 6.834 1.00 98.19 241 SER A N 1
ATOM 1866 C CA . SER A 1 241 ? -4.632 1.982 5.791 1.00 98.19 241 SER A CA 1
ATOM 1867 C C . SER A 1 241 ? -3.726 3.077 5.242 1.00 98.19 241 SER A C 1
ATOM 1869 O O . SER A 1 241 ? -4.189 4.046 4.628 1.00 98.19 241 SER A O 1
ATOM 1871 N N . ASN A 1 242 ? -2.431 2.918 5.490 1.00 98.31 242 ASN A N 1
ATOM 1872 C CA . ASN A 1 242 ? -1.448 3.970 5.345 1.00 98.31 242 ASN A CA 1
ATOM 1873 C C . ASN A 1 242 ? -0.329 3.608 4.367 1.00 98.31 242 ASN A C 1
ATOM 1875 O O . ASN A 1 242 ? -0.119 2.447 4.014 1.00 98.31 242 ASN A O 1
ATOM 1879 N N . LEU A 1 243 ? 0.398 4.640 3.958 1.00 98.06 243 LEU A N 1
ATOM 1880 C CA . LEU A 1 243 ? 1.692 4.558 3.293 1.00 98.06 243 LEU A CA 1
ATOM 1881 C C . LEU A 1 243 ? 2.679 5.433 4.074 1.00 98.06 243 LEU A C 1
ATOM 1883 O O . LEU A 1 243 ? 2.265 6.277 4.872 1.00 98.06 243 LEU A O 1
ATOM 1887 N N . ASP A 1 244 ? 3.977 5.225 3.864 1.00 98.25 244 ASP A N 1
ATOM 1888 C CA . ASP A 1 244 ? 5.012 5.957 4.591 1.00 98.25 244 ASP A CA 1
ATOM 1889 C C . ASP A 1 244 ? 4.840 7.480 4.452 1.00 98.25 244 ASP A C 1
ATOM 1891 O O . ASP A 1 244 ? 4.555 7.985 3.365 1.00 98.25 244 ASP A O 1
ATOM 1895 N N . TYR A 1 245 ? 5.070 8.232 5.536 1.00 97.81 245 TYR A N 1
ATOM 1896 C CA . TYR A 1 245 ? 5.199 9.688 5.444 1.00 97.81 245 TYR A CA 1
ATOM 1897 C C . TYR A 1 245 ? 6.593 10.044 4.914 1.00 97.81 245 TYR A C 1
ATOM 1899 O O . TYR A 1 245 ? 7.518 10.339 5.668 1.00 97.81 245 TYR A O 1
ATOM 1907 N N . VAL A 1 246 ? 6.748 9.942 3.597 1.00 97.88 246 VAL A N 1
ATOM 1908 C CA . VAL A 1 246 ? 8.029 10.059 2.896 1.00 97.88 246 VAL A CA 1
ATOM 1909 C C . VAL A 1 246 ? 8.706 11.395 3.174 1.00 97.88 246 VAL A C 1
ATOM 1911 O O . VAL A 1 246 ? 9.880 11.405 3.537 1.00 97.88 246 VAL A O 1
ATOM 1914 N N . ALA A 1 247 ? 7.972 12.502 3.056 1.00 97.25 247 ALA A N 1
ATOM 1915 C CA . ALA A 1 247 ? 8.518 13.835 3.276 1.00 97.25 247 ALA A CA 1
ATOM 1916 C C . ALA A 1 247 ? 9.135 13.984 4.676 1.00 97.25 247 ALA A C 1
ATOM 1918 O O . ALA A 1 247 ? 10.184 14.600 4.802 1.00 97.25 247 ALA A O 1
ATOM 1919 N N . ASP A 1 248 ? 8.550 13.383 5.711 1.00 97.12 248 ASP A N 1
ATOM 1920 C CA . ASP A 1 248 ? 9.145 13.388 7.051 1.00 97.12 248 ASP A CA 1
ATOM 1921 C C . ASP A 1 248 ? 10.413 12.518 7.114 1.00 97.12 248 ASP A C 1
ATOM 1923 O O . ASP A 1 248 ? 11.469 12.979 7.550 1.00 97.12 248 ASP A O 1
ATOM 1927 N N . LYS A 1 249 ? 10.359 11.293 6.569 1.00 97.31 249 LYS A N 1
ATOM 1928 C CA . LYS A 1 249 ? 11.487 10.339 6.569 1.00 97.31 249 LYS A CA 1
ATOM 1929 C C . LYS A 1 249 ? 12.739 10.845 5.854 1.00 97.31 249 LYS A C 1
ATOM 1931 O O . LYS A 1 249 ? 13.846 10.454 6.215 1.00 97.31 249 LYS A O 1
ATOM 1936 N N . VAL A 1 250 ? 12.567 11.690 4.842 1.00 97.81 250 VAL A N 1
ATOM 1937 C CA . VAL A 1 250 ? 13.659 12.258 4.031 1.00 97.81 250 VAL A CA 1
ATOM 1938 C C . VAL A 1 250 ? 13.992 13.700 4.400 1.00 97.81 250 VAL A C 1
ATOM 1940 O O . VAL A 1 250 ? 14.681 14.382 3.645 1.00 97.81 250 VAL A O 1
ATOM 1943 N N . ASN A 1 251 ? 13.492 14.191 5.539 1.00 97.38 251 ASN A N 1
ATOM 1944 C CA . ASN A 1 251 ? 13.690 15.569 5.986 1.00 97.38 251 ASN A CA 1
ATOM 1945 C C . ASN A 1 251 ? 13.318 16.609 4.906 1.00 97.38 251 ASN A C 1
ATOM 1947 O O . ASN A 1 251 ? 14.039 17.572 4.649 1.00 97.38 251 ASN A O 1
ATOM 1951 N N . TYR A 1 252 ? 12.165 16.393 4.277 1.00 97.00 252 TYR A N 1
ATOM 1952 C CA . TYR A 1 252 ? 11.509 17.277 3.316 1.00 97.00 252 TYR A CA 1
ATOM 1953 C C . TYR A 1 252 ? 12.303 17.533 2.025 1.00 97.00 252 TYR A C 1
ATOM 1955 O O . TYR A 1 252 ? 12.047 18.520 1.332 1.00 97.00 252 TYR A O 1
ATOM 1963 N N . ASP A 1 253 ? 13.234 16.641 1.669 1.00 98.00 253 ASP A N 1
ATOM 1964 C CA . ASP A 1 253 ? 13.959 16.708 0.399 1.00 98.00 253 ASP A CA 1
ATOM 1965 C C . ASP A 1 253 ? 12.999 16.490 -0.799 1.00 98.00 253 ASP A C 1
ATOM 1967 O O . ASP A 1 253 ? 12.390 15.419 -0.931 1.00 98.00 253 ASP A O 1
ATOM 1971 N N . PRO A 1 254 ? 12.854 17.480 -1.707 1.00 95.56 254 PRO A N 1
ATOM 1972 C CA . PRO A 1 254 ? 11.936 17.401 -2.840 1.00 95.56 254 PRO A CA 1
ATOM 1973 C C . PRO A 1 254 ? 12.303 16.326 -3.871 1.00 95.56 254 PRO A C 1
ATOM 1975 O O . PRO A 1 254 ? 11.444 15.985 -4.688 1.00 95.56 254 PRO A O 1
ATOM 1978 N N . LYS A 1 255 ? 13.524 15.768 -3.836 1.00 97.06 255 LYS A N 1
ATOM 1979 C CA . LYS A 1 255 ? 13.918 14.615 -4.663 1.00 97.06 255 LYS A CA 1
ATOM 1980 C C . LYS A 1 255 ? 12.950 13.444 -4.491 1.00 97.06 255 LYS A C 1
ATOM 1982 O O . LYS A 1 255 ? 12.623 12.768 -5.461 1.00 97.06 255 LYS A O 1
ATOM 1987 N N . TYR A 1 256 ? 12.452 13.246 -3.274 1.00 97.56 256 TYR A N 1
ATOM 1988 C CA . TYR A 1 256 ? 11.591 12.127 -2.901 1.00 97.56 256 TYR A CA 1
ATOM 1989 C C . TYR A 1 256 ? 10.118 12.532 -2.789 1.00 97.56 256 TYR A C 1
ATOM 1991 O O . TYR A 1 256 ? 9.368 11.942 -2.019 1.00 97.56 256 TYR A O 1
ATOM 1999 N N . ARG A 1 257 ? 9.668 13.561 -3.516 1.00 95.12 257 ARG A N 1
ATOM 2000 C CA . ARG A 1 257 ? 8.272 14.009 -3.436 1.00 95.12 257 ARG A CA 1
ATOM 2001 C C . ARG A 1 257 ? 7.315 12.946 -3.987 1.00 95.12 257 ARG A C 1
ATOM 2003 O O . ARG A 1 257 ? 7.250 12.739 -5.198 1.00 95.12 257 ARG A O 1
ATOM 2010 N N . VAL A 1 258 ? 6.502 12.348 -3.113 1.00 95.81 258 VAL A N 1
ATOM 2011 C CA . VAL A 1 258 ? 5.554 11.280 -3.466 1.00 95.81 258 VAL A CA 1
ATOM 2012 C C . VAL A 1 258 ? 4.186 11.567 -2.849 1.00 95.81 258 VAL A C 1
ATOM 2014 O O . VAL A 1 258 ? 3.806 11.013 -1.821 1.00 95.81 258 VAL A O 1
ATOM 2017 N N . GLY A 1 259 ? 3.403 12.425 -3.508 1.00 94.50 259 GLY A N 1
ATOM 2018 C CA . GLY A 1 259 ? 2.146 12.945 -2.951 1.00 94.50 259 GLY A CA 1
ATOM 2019 C C . GLY A 1 259 ? 1.115 11.868 -2.590 1.00 94.50 259 GLY A C 1
ATOM 2020 O O . GLY A 1 259 ? 0.384 12.022 -1.613 1.00 94.50 259 GLY A O 1
ATOM 2021 N N . HIS A 1 260 ? 1.075 10.749 -3.325 1.00 94.25 260 HIS A N 1
ATOM 2022 C CA . HIS A 1 260 ? 0.171 9.632 -3.007 1.00 94.25 260 HIS A CA 1
ATOM 2023 C C . HIS A 1 260 ? 0.582 8.824 -1.759 1.00 94.25 260 HIS A C 1
ATOM 2025 O O . HIS A 1 260 ? -0.265 8.156 -1.171 1.00 94.25 260 HIS A O 1
ATOM 2031 N N . TYR A 1 261 ? 1.850 8.898 -1.335 1.00 97.56 261 TYR A N 1
ATOM 2032 C CA . TYR A 1 261 ? 2.318 8.378 -0.044 1.00 97.56 261 TYR A CA 1
ATOM 2033 C C . TYR A 1 261 ? 2.077 9.419 1.051 1.00 97.56 261 TYR A C 1
ATOM 2035 O O . TYR A 1 261 ? 1.393 9.154 2.042 1.00 97.56 261 TYR A O 1
ATOM 2043 N N . ASP A 1 262 ? 2.563 10.642 0.821 1.00 97.62 262 ASP A N 1
ATOM 2044 C CA . ASP A 1 262 ? 2.541 11.721 1.807 1.00 97.62 262 ASP A CA 1
ATOM 2045 C C . ASP A 1 262 ? 1.119 12.137 2.213 1.00 97.62 262 ASP A C 1
ATOM 2047 O O . ASP A 1 262 ? 0.897 12.573 3.344 1.00 97.62 262 ASP A O 1
ATOM 2051 N N . GLY A 1 263 ? 0.131 11.998 1.322 1.00 97.56 263 GLY A N 1
ATOM 2052 C CA . GLY A 1 263 ? -1.277 12.230 1.648 1.00 97.56 263 GLY A CA 1
ATOM 2053 C C . GLY A 1 263 ? -1.764 11.336 2.791 1.00 97.56 263 GLY A C 1
ATOM 2054 O O . GLY A 1 263 ? -2.380 11.822 3.740 1.00 97.56 263 GLY A O 1
ATOM 2055 N N . LYS A 1 264 ? -1.426 10.042 2.754 1.00 98.06 264 LYS A N 1
ATOM 2056 C CA . LYS A 1 264 ? -1.764 9.092 3.822 1.00 98.06 264 LYS A CA 1
ATOM 2057 C C . LYS A 1 264 ? -0.891 9.300 5.055 1.00 98.06 264 LYS A C 1
ATOM 2059 O O . LYS A 1 264 ? -1.426 9.397 6.162 1.00 98.06 264 LYS A O 1
ATOM 2064 N N . GLY A 1 265 ? 0.417 9.464 4.848 1.00 98.31 265 GLY A N 1
ATOM 2065 C CA . GLY A 1 265 ? 1.389 9.673 5.917 1.00 98.31 265 GLY A CA 1
ATOM 2066 C C . GLY A 1 265 ? 1.062 10.875 6.807 1.00 98.31 265 GLY A C 1
ATOM 2067 O O . GLY A 1 265 ? 1.135 10.769 8.029 1.00 98.31 265 GLY A O 1
ATOM 2068 N N . ARG A 1 266 ? 0.586 11.987 6.230 1.00 98.50 266 ARG A N 1
ATOM 2069 C CA . ARG A 1 266 ? 0.141 13.159 7.006 1.00 98.50 266 ARG A CA 1
ATOM 2070 C C . ARG A 1 266 ? -1.096 12.899 7.857 1.00 98.50 266 ARG A C 1
ATOM 2072 O O . ARG A 1 266 ? -1.192 13.442 8.953 1.00 98.50 266 ARG A O 1
ATOM 2079 N N . VAL A 1 267 ? -2.038 12.081 7.383 1.00 98.75 267 VAL A N 1
ATOM 2080 C CA . VAL A 1 267 ? -3.203 11.683 8.192 1.00 98.75 267 VAL A CA 1
ATOM 2081 C C . VAL A 1 267 ? -2.742 10.837 9.374 1.00 98.75 267 VAL A C 1
ATOM 2083 O O . VAL A 1 267 ? -3.153 11.104 10.501 1.00 98.75 267 VAL A O 1
ATOM 2086 N N . ALA A 1 268 ? -1.862 9.860 9.137 1.00 98.50 268 ALA A N 1
ATOM 2087 C CA . ALA A 1 268 ? -1.302 9.023 10.194 1.00 98.50 268 ALA A CA 1
ATOM 2088 C C . ALA A 1 268 ? -0.512 9.843 11.224 1.00 98.50 268 ALA A C 1
ATOM 2090 O O . ALA A 1 268 ? -0.676 9.639 12.426 1.00 98.50 268 ALA A O 1
ATOM 2091 N N . ASP A 1 269 ? 0.298 10.802 10.777 1.00 98.25 269 ASP A N 1
ATOM 2092 C CA . ASP A 1 269 ? 1.042 11.681 11.674 1.00 98.25 269 ASP A CA 1
ATOM 2093 C C . ASP A 1 269 ? 0.115 12.586 12.498 1.00 98.25 269 ASP A C 1
ATOM 2095 O O . ASP A 1 269 ? 0.224 12.643 13.724 1.00 98.25 269 ASP A O 1
ATOM 2099 N N . TRP A 1 270 ? -0.903 13.177 11.864 1.00 98.56 270 TRP A N 1
ATOM 2100 C CA . TRP A 1 270 ? -1.951 13.912 12.571 1.00 98.56 270 TRP A CA 1
ATOM 2101 C C . TRP A 1 270 ? -2.674 13.034 13.605 1.00 98.56 270 TRP A C 1
ATOM 2103 O O . TRP A 1 270 ? -2.910 13.487 14.728 1.00 98.56 270 TRP A O 1
ATOM 2113 N N . MET A 1 271 ? -2.977 11.768 13.290 1.00 98.44 271 MET A N 1
ATOM 2114 C CA . MET A 1 271 ? -3.622 10.837 14.226 1.00 98.44 271 MET A CA 1
ATOM 2115 C C . MET A 1 271 ? -2.805 10.625 15.508 1.00 98.44 271 MET A C 1
ATOM 2117 O O . MET A 1 271 ? -3.409 10.450 16.566 1.00 98.44 271 MET A O 1
ATOM 2121 N N . LYS A 1 272 ? -1.466 10.721 15.465 1.00 97.25 272 LYS A N 1
ATOM 2122 C CA . LYS A 1 272 ? -0.603 10.605 16.660 1.00 97.25 272 LYS A CA 1
ATOM 2123 C C . LYS A 1 272 ? -0.902 11.666 17.720 1.00 97.25 272 LYS A C 1
ATOM 2125 O O . LYS A 1 272 ? -0.690 11.418 18.903 1.00 97.25 272 LYS A O 1
ATOM 2130 N N . SER A 1 273 ? -1.438 12.818 17.316 1.00 97.25 273 SER A N 1
ATOM 2131 C CA . SER A 1 273 ? -1.872 13.877 18.238 1.00 97.25 273 SER A CA 1
ATOM 2132 C C . SER A 1 273 ? -3.238 13.612 18.892 1.00 97.25 273 SER A C 1
ATOM 2134 O O . SER A 1 273 ? -3.664 14.366 19.767 1.00 97.25 273 SER A O 1
ATOM 2136 N N . GLN A 1 274 ? -3.944 12.553 18.484 1.00 97.69 274 GLN A N 1
ATOM 2137 C CA . GLN A 1 274 ? -5.302 12.253 18.929 1.00 97.69 274 GLN A CA 1
ATOM 2138 C C . GLN A 1 274 ? -5.312 11.225 20.072 1.00 97.69 274 GLN A C 1
ATOM 2140 O O . GLN A 1 274 ? -4.597 10.221 20.002 1.00 97.69 274 GLN A O 1
ATOM 2145 N N . PRO A 1 275 ? -6.189 11.369 21.088 1.00 96.75 275 PRO A N 1
ATOM 2146 C CA . PRO A 1 275 ? -6.313 10.373 22.148 1.00 96.75 275 PRO A CA 1
ATOM 2147 C C . PRO A 1 275 ? -6.682 8.988 21.603 1.00 96.75 275 PRO A C 1
ATOM 2149 O O . PRO A 1 275 ? -7.664 8.839 20.861 1.00 96.75 275 PRO A O 1
ATOM 2152 N N . SER A 1 276 ? -5.938 7.969 22.031 1.00 98.12 276 SER A N 1
ATOM 2153 C CA . SER A 1 276 ? -6.244 6.555 21.800 1.00 98.12 276 SER A CA 1
ATOM 2154 C C . SER A 1 276 ? -6.473 5.873 23.140 1.00 98.12 276 SER A C 1
ATOM 2156 O O . SER A 1 276 ? -5.556 5.780 23.952 1.00 98.12 276 SER A O 1
ATOM 2158 N N . ILE A 1 277 ? -7.700 5.420 23.385 1.00 97.31 277 ILE A N 1
ATOM 2159 C CA . ILE A 1 277 ? -8.081 4.805 24.658 1.00 97.31 277 ILE A CA 1
ATOM 2160 C C . ILE A 1 277 ? -8.651 3.422 24.361 1.00 97.31 277 ILE A C 1
ATOM 2162 O O . ILE A 1 277 ? -9.644 3.284 23.644 1.00 97.31 277 ILE A O 1
ATOM 2166 N N . VAL A 1 278 ? -8.012 2.391 24.910 1.00 97.81 278 VAL A N 1
ATOM 2167 C CA . VAL A 1 278 ? -8.468 1.003 24.797 1.00 97.81 278 VAL A CA 1
ATOM 2168 C C . VAL A 1 278 ? -9.501 0.744 25.894 1.00 97.81 278 VAL A C 1
ATOM 2170 O O . VAL A 1 278 ? -9.170 0.330 26.998 1.00 97.81 278 VAL A O 1
ATOM 2173 N N . SER A 1 279 ? -10.766 1.035 25.596 1.00 95.25 279 SER A N 1
ATOM 2174 C CA . SER A 1 279 ? -11.908 0.770 26.483 1.00 95.25 279 SER A CA 1
ATOM 2175 C C . SER A 1 279 ? -13.140 0.321 25.689 1.00 95.25 279 SER A C 1
ATOM 2177 O O . SER A 1 279 ? -13.144 0.369 24.454 1.00 95.25 279 SER A O 1
ATOM 2179 N N . ASP A 1 280 ? -14.196 -0.105 26.381 1.00 91.31 280 ASP A N 1
ATOM 2180 C CA . ASP A 1 280 ? -15.494 -0.435 25.773 1.00 91.31 280 ASP A CA 1
ATOM 2181 C C . ASP A 1 280 ? -16.381 0.790 25.520 1.00 91.31 280 ASP A C 1
ATOM 2183 O O . ASP A 1 280 ? -17.505 0.635 25.043 1.00 91.31 280 ASP A O 1
ATOM 2187 N N . ASN A 1 281 ? -15.890 2.000 25.797 1.00 93.25 281 ASN A N 1
ATOM 2188 C CA . ASN A 1 281 ? -16.625 3.255 25.611 1.00 93.25 281 ASN A CA 1
ATOM 2189 C C . ASN A 1 281 ? -15.893 4.256 24.709 1.00 93.25 281 ASN A C 1
ATOM 2191 O O . ASN A 1 281 ? -16.519 5.180 24.193 1.00 93.25 281 ASN A O 1
ATOM 2195 N N . ASP A 1 282 ? -14.602 4.039 24.464 1.00 96.69 282 ASP A N 1
ATOM 2196 C CA . ASP A 1 282 ? -13.750 4.930 23.690 1.00 96.69 282 ASP A CA 1
ATOM 2197 C C . ASP A 1 282 ? -13.157 4.244 22.462 1.00 96.69 282 ASP A C 1
ATOM 2199 O O . ASP A 1 282 ? -13.095 3.017 22.335 1.00 96.69 282 ASP A O 1
ATOM 2203 N N . MET A 1 283 ? -12.706 5.090 21.542 1.00 98.31 283 MET A N 1
ATOM 2204 C CA . MET A 1 283 ? -12.051 4.679 20.312 1.00 98.31 283 MET A CA 1
ATOM 2205 C C . MET A 1 283 ? -10.533 4.703 20.495 1.00 98.31 283 MET A C 1
ATOM 2207 O O . MET A 1 283 ? -9.962 5.776 20.734 1.00 98.31 283 MET A O 1
ATOM 2211 N N . SER A 1 284 ? -9.898 3.550 20.298 1.00 98.75 284 SER A N 1
ATOM 2212 C CA . SER A 1 284 ? -8.466 3.441 20.030 1.00 98.75 284 SER A CA 1
ATOM 2213 C C . SER A 1 284 ? -8.208 3.514 18.527 1.00 98.75 284 SER A C 1
ATOM 2215 O O . SER A 1 284 ? -9.110 3.256 17.720 1.00 98.75 284 SER A O 1
ATOM 2217 N N . TRP A 1 285 ? -6.985 3.854 18.137 1.00 98.81 285 TRP A N 1
ATOM 2218 C CA . TRP A 1 285 ? -6.578 3.870 16.738 1.00 98.81 285 TRP A CA 1
ATOM 2219 C C . TRP A 1 285 ? -5.249 3.149 16.514 1.00 98.81 285 TRP A C 1
ATOM 2221 O O . TRP A 1 285 ? -4.408 3.100 17.409 1.00 98.81 285 TRP A O 1
ATOM 2231 N N . SER A 1 286 ? -5.082 2.597 15.315 1.00 98.88 286 SER A N 1
ATOM 2232 C CA . SER A 1 286 ? -3.845 1.991 14.813 1.00 98.88 286 SER A CA 1
ATOM 2233 C C . SER A 1 286 ? -3.639 2.382 13.355 1.00 98.88 286 SER A C 1
ATOM 2235 O O . SER A 1 286 ? -4.593 2.721 12.649 1.00 98.88 286 SER A O 1
ATOM 2237 N N . VAL A 1 287 ? -2.396 2.302 12.906 1.00 98.75 287 VAL A N 1
ATOM 2238 C CA . VAL A 1 287 ? -1.996 2.546 11.524 1.00 98.75 287 VAL A CA 1
ATOM 2239 C C . VAL A 1 287 ? -1.355 1.269 10.987 1.00 98.75 287 VAL A C 1
ATOM 2241 O O . VAL A 1 287 ? -0.565 0.638 11.685 1.00 98.75 287 VAL A O 1
ATOM 2244 N N . VAL A 1 288 ? -1.723 0.864 9.772 1.00 98.75 288 VAL A N 1
ATOM 2245 C CA . VAL A 1 288 ? -1.052 -0.224 9.045 1.00 98.75 288 VAL A CA 1
ATOM 2246 C C . VAL A 1 288 ? -0.434 0.384 7.795 1.00 98.75 288 VAL A C 1
ATOM 2248 O O . VAL A 1 288 ? -1.149 0.725 6.851 1.00 98.75 288 VAL A O 1
ATOM 2251 N N . THR A 1 289 ? 0.885 0.549 7.815 1.00 98.62 289 THR A N 1
ATOM 2252 C CA . THR A 1 289 ? 1.666 1.133 6.725 1.00 98.62 289 THR A CA 1
ATOM 2253 C C . THR A 1 289 ? 2.185 0.028 5.821 1.00 98.62 289 THR A C 1
ATOM 2255 O O . THR A 1 289 ? 3.023 -0.783 6.212 1.00 98.62 289 THR A O 1
ATOM 2258 N N . THR A 1 290 ? 1.667 -0.012 4.598 1.00 96.12 290 THR A N 1
ATOM 2259 C CA . THR A 1 290 ? 2.017 -1.023 3.593 1.00 96.12 290 THR A CA 1
ATOM 2260 C C . THR A 1 290 ? 3.039 -0.487 2.587 1.00 96.12 290 THR A C 1
ATOM 2262 O O . THR A 1 290 ? 3.363 0.698 2.575 1.00 96.12 290 THR A O 1
ATOM 2265 N N . GLY A 1 291 ? 3.571 -1.369 1.743 1.00 93.81 291 GLY A N 1
ATOM 2266 C CA . GLY A 1 291 ? 4.385 -1.022 0.577 1.00 93.81 291 GLY A CA 1
ATOM 2267 C C . GLY A 1 291 ? 3.711 -1.398 -0.747 1.00 93.81 291 GLY A C 1
ATOM 2268 O O . GLY A 1 291 ? 2.522 -1.747 -0.761 1.00 93.81 291 GLY A O 1
ATOM 2269 N N . PRO A 1 292 ? 4.464 -1.347 -1.859 1.00 96.44 292 PRO A N 1
ATOM 2270 C CA . PRO A 1 292 ? 3.997 -1.821 -3.155 1.00 96.44 292 PRO A CA 1
ATOM 2271 C C . PRO A 1 292 ? 3.607 -3.306 -3.120 1.00 96.44 292 PRO A C 1
ATOM 2273 O O . PRO A 1 292 ? 4.251 -4.115 -2.448 1.00 96.44 292 PRO A O 1
ATOM 2276 N N . TYR A 1 293 ? 2.543 -3.678 -3.834 1.00 96.19 293 TYR A N 1
ATOM 2277 C CA . TYR A 1 293 ? 2.057 -5.062 -3.829 1.00 96.19 293 TYR A CA 1
ATOM 2278 C C . TYR A 1 293 ? 2.935 -5.948 -4.704 1.00 96.19 293 TYR A C 1
ATOM 2280 O O . TYR A 1 293 ? 3.286 -5.546 -5.812 1.00 96.19 293 TYR A O 1
ATOM 2288 N N . MET A 1 294 ? 3.214 -7.178 -4.265 1.00 95.81 294 MET A N 1
ATOM 2289 C CA . MET A 1 294 ? 3.864 -8.178 -5.126 1.00 95.81 294 MET A CA 1
ATOM 2290 C C . MET A 1 294 ? 3.069 -8.401 -6.415 1.00 95.81 294 MET A C 1
ATOM 2292 O O . MET A 1 294 ? 3.642 -8.532 -7.490 1.00 95.81 294 MET A O 1
ATOM 2296 N N . ASP A 1 295 ? 1.742 -8.324 -6.336 1.00 91.88 295 ASP A N 1
ATOM 2297 C CA . ASP A 1 295 ? 0.841 -8.419 -7.478 1.00 91.88 295 ASP A CA 1
ATOM 2298 C C . ASP A 1 295 ? 1.126 -7.392 -8.581 1.00 91.88 295 ASP A C 1
ATOM 2300 O O . ASP A 1 295 ? 0.830 -7.659 -9.746 1.00 91.88 295 ASP A O 1
ATOM 2304 N N . MET A 1 296 ? 1.759 -6.255 -8.264 1.00 91.69 296 MET A N 1
ATOM 2305 C CA . MET A 1 296 ? 2.164 -5.266 -9.265 1.00 91.69 296 MET A CA 1
ATOM 2306 C C . MET A 1 296 ? 3.270 -5.772 -10.212 1.00 91.69 296 MET A C 1
ATOM 2308 O O . MET A 1 296 ? 3.509 -5.155 -11.246 1.00 91.69 296 MET A O 1
ATOM 2312 N N . LEU A 1 297 ? 3.888 -6.924 -9.931 1.00 94.00 297 LEU A N 1
ATOM 2313 C CA . LEU A 1 297 ? 4.719 -7.663 -10.890 1.00 94.00 297 LEU A CA 1
ATOM 2314 C C . LEU A 1 297 ? 3.924 -8.149 -12.110 1.00 94.00 297 LEU A C 1
ATOM 2316 O O . LEU A 1 297 ? 4.498 -8.391 -13.166 1.00 94.00 297 LEU A O 1
ATOM 2320 N N . ASN A 1 298 ? 2.600 -8.257 -11.993 1.00 89.88 298 ASN A N 1
ATOM 2321 C CA . ASN A 1 298 ? 1.723 -8.548 -13.122 1.00 89.88 298 ASN A CA 1
ATOM 2322 C C . ASN A 1 298 ? 1.375 -7.300 -13.942 1.00 89.88 298 ASN A C 1
ATOM 2324 O O . ASN A 1 298 ? 0.547 -7.410 -14.834 1.00 89.88 298 ASN A O 1
ATOM 2328 N N . ASN A 1 299 ? 1.937 -6.120 -13.665 1.00 86.94 299 ASN A N 1
ATOM 2329 C CA . ASN A 1 299 ? 1.656 -4.904 -14.430 1.00 86.94 299 ASN A CA 1
ATOM 2330 C C . ASN A 1 299 ? 2.954 -4.206 -14.895 1.00 86.94 299 ASN A C 1
ATOM 2332 O O . ASN A 1 299 ? 4.037 -4.542 -14.405 1.00 86.94 299 ASN A O 1
ATOM 2336 N N . PRO A 1 300 ? 2.877 -3.227 -15.819 1.00 87.56 300 PRO A N 1
ATOM 2337 C CA . PRO A 1 300 ? 4.051 -2.528 -16.345 1.00 87.56 300 PRO A CA 1
ATOM 2338 C C . PRO A 1 300 ? 4.933 -1.800 -15.327 1.00 87.56 300 PRO A C 1
ATOM 2340 O O . PRO A 1 300 ? 6.028 -1.366 -15.674 1.00 87.56 300 PRO A O 1
ATOM 2343 N N . MET A 1 301 ? 4.463 -1.605 -14.092 1.00 89.06 301 MET A N 1
ATOM 2344 C CA . MET A 1 301 ? 5.220 -0.878 -13.083 1.00 89.06 301 MET A CA 1
ATOM 2345 C C . MET A 1 301 ? 6.464 -1.648 -12.645 1.00 89.06 301 MET A C 1
ATOM 2347 O O . MET A 1 301 ? 7.541 -1.064 -12.569 1.00 89.06 301 MET A O 1
ATOM 2351 N N . PHE A 1 302 ? 6.309 -2.941 -12.350 1.00 93.75 302 PHE A N 1
ATOM 2352 C CA . PHE A 1 302 ? 7.403 -3.785 -11.859 1.00 93.75 302 PHE A CA 1
ATOM 2353 C C . PHE A 1 302 ? 7.616 -5.062 -12.671 1.00 93.75 302 PHE A C 1
ATOM 2355 O O . PHE A 1 302 ? 8.643 -5.723 -12.515 1.00 93.75 302 PHE A O 1
ATOM 2362 N N . GLY A 1 303 ? 6.643 -5.436 -13.500 1.00 93.19 303 GLY A N 1
ATOM 2363 C CA . GLY A 1 303 ? 6.715 -6.619 -14.339 1.00 93.19 303 GLY A CA 1
ATOM 2364 C C . GLY A 1 303 ? 7.705 -6.486 -15.498 1.00 93.19 303 GLY A C 1
ATOM 2365 O O . GLY A 1 303 ? 8.257 -5.413 -15.760 1.00 93.19 303 GLY A O 1
ATOM 2366 N N . PRO A 1 304 ? 7.930 -7.582 -16.235 1.00 93.88 304 PRO A N 1
ATOM 2367 C CA . PRO A 1 304 ? 8.743 -7.543 -17.436 1.00 93.88 304 PRO A CA 1
ATOM 2368 C C . PRO A 1 304 ? 8.002 -6.775 -18.535 1.00 93.88 304 PRO A C 1
ATOM 2370 O O . PRO A 1 304 ? 6.827 -7.023 -18.799 1.00 93.88 304 PRO A O 1
ATOM 2373 N N . LEU A 1 305 ? 8.698 -5.856 -19.206 1.00 91.12 305 LEU A N 1
ATOM 2374 C CA . LEU A 1 305 ? 8.121 -5.084 -20.317 1.00 91.12 305 LEU A CA 1
ATOM 2375 C C . LEU A 1 305 ? 8.464 -5.667 -21.682 1.00 91.12 305 LEU A C 1
ATOM 2377 O O . LEU A 1 305 ? 7.795 -5.375 -22.670 1.00 91.12 305 LEU A O 1
ATOM 2381 N N . ILE A 1 306 ? 9.535 -6.456 -21.749 1.00 89.56 306 ILE A N 1
ATOM 2382 C CA . ILE A 1 306 ? 10.098 -6.931 -23.004 1.00 89.56 306 ILE A CA 1
ATOM 2383 C C . ILE A 1 306 ? 10.240 -8.447 -22.938 1.00 89.56 306 ILE A C 1
ATOM 2385 O O . ILE A 1 306 ? 10.669 -9.018 -21.931 1.00 89.56 306 ILE A O 1
ATOM 2389 N N . ARG A 1 307 ? 9.914 -9.085 -24.058 1.00 89.56 307 ARG A N 1
ATOM 2390 C CA . ARG A 1 307 ? 10.228 -10.480 -24.332 1.00 89.56 307 ARG A CA 1
ATOM 2391 C C . ARG A 1 307 ? 11.096 -10.526 -25.585 1.00 89.56 307 ARG A C 1
ATOM 2393 O O . ARG A 1 307 ? 10.625 -10.142 -26.654 1.00 89.56 307 ARG A O 1
ATOM 2400 N N . SER A 1 308 ? 12.353 -10.931 -25.438 1.00 88.31 308 SER A N 1
ATOM 2401 C CA . SER A 1 308 ? 13.297 -11.046 -26.557 1.00 88.31 308 SER A CA 1
ATOM 2402 C C . SER A 1 308 ? 12.946 -12.226 -27.467 1.00 88.31 308 SER A C 1
ATOM 2404 O O . SER A 1 308 ? 12.111 -13.076 -27.137 1.00 88.31 308 SER A O 1
ATOM 2406 N N . ALA A 1 309 ? 13.587 -12.277 -28.637 1.00 86.94 309 ALA A N 1
ATOM 2407 C CA . ALA A 1 309 ? 13.322 -13.290 -29.659 1.00 86.94 309 ALA A CA 1
ATOM 2408 C C . ALA A 1 309 ? 13.612 -14.730 -29.189 1.00 86.94 309 ALA A C 1
ATOM 2410 O O . ALA A 1 309 ? 12.930 -15.663 -29.609 1.00 86.94 309 ALA A O 1
ATOM 2411 N N . ASP A 1 310 ? 14.580 -14.909 -28.288 1.00 88.56 310 ASP A N 1
ATOM 2412 C CA . ASP A 1 310 ? 14.926 -16.191 -27.654 1.00 88.56 310 ASP A CA 1
ATOM 2413 C C . ASP A 1 310 ? 13.957 -16.600 -26.523 1.00 88.56 310 ASP A C 1
ATOM 2415 O O . ASP A 1 310 ? 14.076 -17.681 -25.948 1.00 88.56 310 ASP A O 1
ATOM 2419 N N . GLY A 1 311 ? 12.972 -15.752 -26.209 1.00 90.06 311 GLY A N 1
ATOM 2420 C CA . GLY A 1 311 ? 11.987 -15.981 -25.161 1.00 90.06 311 GLY A CA 1
ATOM 2421 C C . GLY A 1 311 ? 12.393 -15.493 -23.768 1.00 90.06 311 GLY A C 1
ATOM 2422 O O . GLY A 1 311 ? 11.616 -15.732 -22.837 1.00 90.06 311 GLY A O 1
ATOM 2423 N N . THR A 1 312 ? 13.532 -14.806 -23.618 1.00 95.00 312 THR A N 1
ATOM 2424 C CA . THR A 1 312 ? 13.979 -14.209 -22.348 1.00 95.00 312 THR A CA 1
ATOM 2425 C C . THR A 1 312 ? 13.067 -13.060 -21.908 1.00 95.00 312 THR A C 1
ATOM 2427 O O . THR A 1 312 ? 12.715 -12.167 -22.682 1.00 95.00 312 THR A O 1
ATOM 2430 N N . PHE A 1 313 ? 12.657 -13.085 -20.637 1.00 96.44 313 PHE A N 1
ATOM 2431 C CA . PHE A 1 313 ? 11.888 -12.014 -20.002 1.00 96.44 313 PHE A CA 1
ATOM 2432 C C . PHE A 1 313 ? 12.835 -10.933 -19.491 1.00 96.44 313 PHE A C 1
ATOM 2434 O O . PHE A 1 313 ? 13.740 -11.205 -18.705 1.00 96.44 313 PHE A O 1
ATOM 2441 N N . ILE A 1 314 ? 12.625 -9.692 -19.906 1.00 96.06 314 ILE A N 1
ATOM 2442 C CA . ILE A 1 314 ? 13.479 -8.579 -19.500 1.00 96.06 314 ILE A CA 1
ATOM 2443 C C . ILE A 1 314 ? 12.673 -7.664 -18.595 1.00 96.06 314 ILE A C 1
ATOM 2445 O O . ILE A 1 314 ? 11.592 -7.205 -18.970 1.00 96.06 314 ILE A O 1
ATOM 2449 N N . PHE A 1 315 ? 13.228 -7.407 -17.414 1.00 96.94 315 PHE A N 1
ATOM 2450 C CA . PHE A 1 315 ? 12.652 -6.572 -16.368 1.00 96.94 315 PHE A CA 1
ATOM 2451 C C . PHE A 1 315 ? 13.389 -5.230 -16.315 1.00 96.94 315 PHE A C 1
ATOM 2453 O O . PHE A 1 315 ? 14.471 -5.163 -15.722 1.00 96.94 315 PHE A O 1
ATOM 2460 N N . PRO A 1 316 ? 12.855 -4.162 -16.937 1.00 95.75 316 PRO A N 1
ATOM 2461 C CA . PRO A 1 316 ? 13.456 -2.845 -16.838 1.00 95.75 316 PRO A CA 1
ATOM 2462 C C . PRO A 1 316 ? 13.219 -2.252 -15.455 1.00 95.75 316 PRO A C 1
ATOM 2464 O O . PRO A 1 316 ? 12.123 -2.375 -14.909 1.00 95.75 316 PRO A O 1
ATOM 2467 N N . THR A 1 317 ? 14.227 -1.591 -14.895 1.00 97.25 317 THR A N 1
ATOM 2468 C CA . THR A 1 317 ? 14.106 -0.960 -13.578 1.00 97.25 317 THR A CA 1
ATOM 2469 C C . THR A 1 317 ? 14.968 0.291 -13.452 1.00 97.25 317 THR A C 1
ATOM 2471 O O . THR A 1 317 ? 16.105 0.285 -13.932 1.00 97.25 317 THR A O 1
ATOM 2474 N N . PRO A 1 318 ? 14.466 1.351 -12.789 1.00 97.69 318 PRO A N 1
ATOM 2475 C CA . PRO A 1 318 ? 15.239 2.552 -12.523 1.00 97.69 318 PRO A CA 1
ATOM 2476 C C . PRO A 1 318 ? 15.907 2.575 -11.141 1.00 97.69 318 PRO A C 1
ATOM 2478 O O . PRO A 1 318 ? 16.442 3.608 -10.750 1.00 97.69 318 PRO A O 1
ATOM 2481 N N . ILE A 1 319 ? 15.847 1.481 -10.371 1.00 97.44 319 ILE A N 1
ATOM 2482 C CA . ILE A 1 319 ? 16.263 1.489 -8.956 1.00 97.44 319 ILE A CA 1
ATOM 2483 C C . ILE A 1 319 ? 17.739 1.137 -8.730 1.00 97.44 319 ILE A C 1
ATOM 2485 O O . ILE A 1 319 ? 18.168 1.073 -7.586 1.00 97.44 319 ILE A O 1
ATOM 2489 N N . GLY A 1 320 ? 18.519 0.894 -9.787 1.00 96.06 320 GLY A N 1
ATOM 2490 C CA . GLY A 1 320 ? 19.913 0.458 -9.637 1.00 96.06 320 GLY A CA 1
ATOM 2491 C C . GLY A 1 320 ? 20.020 -0.799 -8.763 1.00 96.06 320 GLY A C 1
ATOM 2492 O O . GLY A 1 320 ? 19.322 -1.779 -9.029 1.00 96.06 320 GLY A O 1
ATOM 2493 N N . ASP A 1 321 ? 20.848 -0.721 -7.719 1.00 96.81 321 ASP A N 1
ATOM 2494 C CA . ASP A 1 321 ? 21.077 -1.779 -6.718 1.00 96.81 321 ASP A CA 1
ATOM 2495 C C . ASP A 1 321 ? 20.127 -1.695 -5.504 1.00 96.81 321 ASP A C 1
ATOM 2497 O O . ASP A 1 321 ? 20.289 -2.423 -4.523 1.00 96.81 321 ASP A O 1
ATOM 2501 N N . GLY A 1 322 ? 19.158 -0.779 -5.541 1.00 98.19 322 GLY A N 1
ATOM 2502 C CA . GLY A 1 322 ? 18.184 -0.572 -4.478 1.00 98.19 322 GLY A CA 1
ATOM 2503 C C . GLY A 1 322 ? 17.101 -1.654 -4.402 1.00 98.19 322 GLY A C 1
ATOM 2504 O O . GLY A 1 322 ? 17.007 -2.564 -5.234 1.00 98.19 322 GLY A O 1
ATOM 2505 N N . HIS A 1 323 ? 16.245 -1.541 -3.389 1.00 98.38 323 HIS A N 1
ATOM 2506 C CA . HIS A 1 323 ? 15.268 -2.554 -3.013 1.00 98.38 323 HIS A CA 1
ATOM 2507 C C . HIS A 1 323 ? 13.883 -1.964 -2.753 1.00 98.38 323 HIS A C 1
ATOM 2509 O O . HIS A 1 323 ? 13.699 -0.844 -2.273 1.00 98.38 323 HIS A O 1
ATOM 2515 N N . VAL A 1 324 ? 12.869 -2.789 -3.006 1.00 98.44 324 VAL A N 1
ATOM 2516 C CA . VAL A 1 324 ? 11.470 -2.474 -2.727 1.00 98.44 324 VAL A CA 1
ATOM 2517 C C . VAL A 1 324 ? 10.952 -3.415 -1.638 1.00 98.44 324 VAL A C 1
ATOM 2519 O O . VAL A 1 324 ? 10.861 -4.621 -1.874 1.00 98.44 324 VAL A O 1
ATOM 2522 N N . PRO A 1 325 ? 10.561 -2.908 -0.455 1.00 98.19 325 PRO A N 1
ATOM 2523 C CA . PRO A 1 325 ? 9.802 -3.683 0.519 1.00 98.19 325 PRO A CA 1
ATOM 2524 C C . PRO A 1 325 ? 8.392 -3.971 -0.020 1.00 98.19 325 PRO A C 1
ATOM 2526 O O . PRO A 1 325 ? 7.485 -3.142 0.088 1.00 98.19 325 PRO A O 1
ATOM 2529 N N . MET A 1 326 ? 8.216 -5.135 -0.645 1.00 98.25 326 MET A N 1
ATOM 2530 C CA . MET A 1 326 ? 6.959 -5.547 -1.270 1.00 98.25 326 MET A CA 1
ATOM 2531 C C . MET A 1 326 ? 6.098 -6.351 -0.298 1.00 98.25 326 MET A C 1
ATOM 2533 O O . MET A 1 326 ? 6.615 -7.073 0.552 1.00 98.25 326 MET A O 1
ATOM 2537 N N . ILE A 1 327 ? 4.778 -6.271 -0.450 1.00 98.19 327 ILE A N 1
ATOM 2538 C CA . ILE A 1 327 ? 3.789 -6.983 0.375 1.00 98.19 327 ILE A CA 1
ATOM 2539 C C . ILE A 1 327 ? 2.872 -7.841 -0.507 1.00 98.19 327 ILE A C 1
ATOM 2541 O O . ILE A 1 327 ? 2.326 -7.372 -1.505 1.00 98.19 327 ILE A O 1
ATOM 2545 N N . ALA A 1 328 ? 2.698 -9.110 -0.155 1.00 97.50 328 ALA A N 1
ATOM 2546 C CA . ALA A 1 328 ? 1.657 -9.951 -0.727 1.00 97.50 328 ALA A CA 1
ATOM 2547 C C . ALA A 1 328 ? 0.296 -9.524 -0.157 1.00 97.50 328 ALA A C 1
ATOM 2549 O O . ALA A 1 328 ? 0.170 -9.273 1.044 1.00 97.50 328 ALA A O 1
ATOM 2550 N N . LEU A 1 329 ? -0.746 -9.455 -0.989 1.00 95.94 329 LEU A N 1
ATOM 2551 C CA . LEU A 1 329 ? -2.070 -9.017 -0.528 1.00 95.94 329 LEU A CA 1
ATOM 2552 C C . LEU A 1 329 ? -2.643 -9.916 0.590 1.00 95.94 329 LEU A C 1
ATOM 2554 O O . LEU A 1 329 ? -3.303 -9.418 1.502 1.00 95.94 329 LEU A O 1
ATOM 2558 N N . SER A 1 330 ? -2.335 -11.215 0.582 1.00 95.62 330 SER A N 1
ATOM 2559 C CA . SER A 1 330 ? -2.678 -12.151 1.664 1.00 95.62 330 SER A CA 1
ATOM 2560 C C . SER A 1 330 ? -2.037 -11.769 3.008 1.00 95.62 330 SER A C 1
ATOM 2562 O O . SER A 1 330 ? -2.716 -11.782 4.040 1.00 95.62 330 SER A O 1
ATOM 2564 N N . ASP A 1 331 ? -0.767 -11.357 3.004 1.00 98.00 331 ASP A N 1
ATOM 2565 C CA . ASP A 1 331 ? -0.048 -10.895 4.198 1.00 98.00 331 ASP A CA 1
ATOM 2566 C C . ASP A 1 331 ? -0.559 -9.531 4.681 1.00 98.00 331 ASP A C 1
ATOM 2568 O O . ASP A 1 331 ? -0.663 -9.296 5.886 1.00 98.00 331 ASP A O 1
ATOM 2572 N N . LEU A 1 332 ? -0.960 -8.642 3.765 1.00 98.06 332 LEU A N 1
ATOM 2573 C CA . LEU A 1 332 ? -1.665 -7.411 4.135 1.00 98.06 332 LEU A CA 1
ATOM 2574 C C . LEU A 1 332 ? -2.975 -7.730 4.871 1.00 98.06 332 LEU A C 1
ATOM 2576 O O . LEU A 1 332 ? -3.252 -7.147 5.921 1.00 98.06 332 LEU A O 1
ATOM 2580 N N . GLY A 1 333 ? -3.762 -8.676 4.347 1.00 97.69 333 GLY A N 1
ATOM 258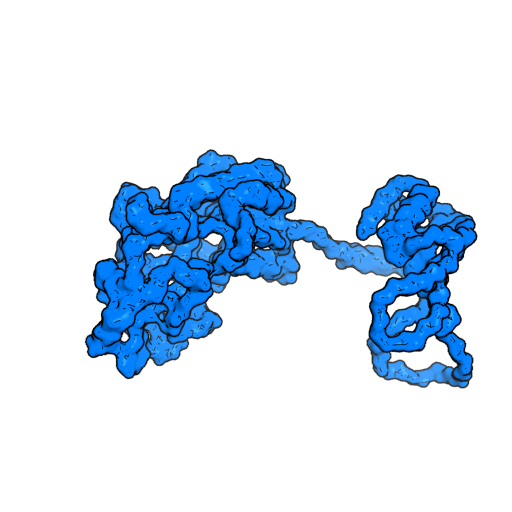1 C CA . GLY A 1 333 ? -4.965 -9.173 5.013 1.00 97.69 333 GLY A CA 1
ATOM 2582 C C . GLY A 1 333 ? -4.658 -9.701 6.417 1.00 97.69 333 GLY A C 1
ATOM 2583 O O . GLY A 1 333 ? -5.351 -9.342 7.373 1.00 97.69 333 GLY A O 1
ATOM 2584 N N . PHE A 1 334 ? -3.584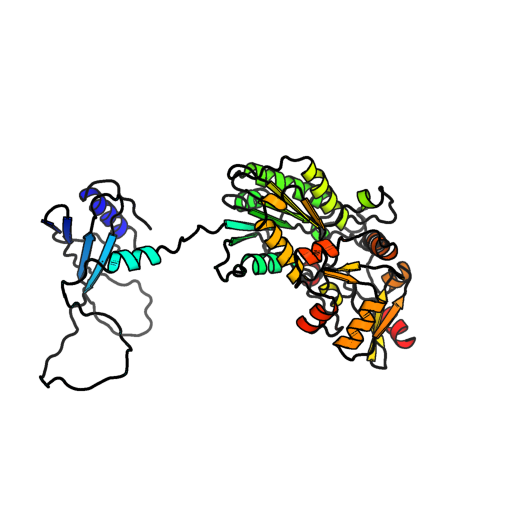 -10.487 6.564 1.00 98.12 334 PHE A N 1
ATOM 2585 C CA . PHE A 1 334 ? -3.108 -10.979 7.860 1.00 98.12 334 PHE A CA 1
ATOM 2586 C C . PHE A 1 334 ? -2.847 -9.835 8.847 1.00 98.12 334 PHE A C 1
ATOM 2588 O O . PHE A 1 334 ? -3.410 -9.849 9.940 1.00 98.12 334 PHE A O 1
ATOM 2595 N N . PHE A 1 335 ? -2.060 -8.822 8.473 1.00 98.50 335 PHE A N 1
ATOM 2596 C CA . PHE A 1 335 ? -1.742 -7.710 9.375 1.00 98.50 335 PHE A CA 1
ATOM 2597 C C . PHE A 1 335 ? -2.956 -6.824 9.686 1.00 98.50 335 PHE A C 1
ATOM 2599 O O . PHE A 1 335 ? -3.081 -6.321 10.808 1.00 98.50 335 PHE A O 1
ATOM 2606 N N . ALA A 1 336 ? -3.894 -6.683 8.746 1.00 98.44 336 ALA A N 1
ATOM 2607 C CA . ALA A 1 336 ? -5.165 -6.015 9.002 1.00 98.44 336 ALA A CA 1
ATOM 2608 C C . ALA A 1 336 ? -5.966 -6.741 10.093 1.00 98.44 336 ALA A C 1
ATOM 2610 O O . ALA A 1 336 ? -6.393 -6.114 11.064 1.00 98.44 336 ALA A O 1
ATOM 2611 N N . ARG A 1 337 ? -6.118 -8.069 9.986 1.00 98.19 337 ARG A N 1
ATOM 2612 C CA . ARG A 1 337 ? -6.789 -8.878 11.014 1.00 98.19 337 ARG A CA 1
ATOM 2613 C C . ARG A 1 337 ? -6.028 -8.875 12.337 1.00 98.19 337 ARG A C 1
ATOM 2615 O O . ARG A 1 337 ? -6.643 -8.616 13.368 1.00 98.19 337 ARG A O 1
ATOM 2622 N N . TYR A 1 338 ? -4.712 -9.089 12.304 1.00 98.31 338 TYR A N 1
ATOM 2623 C CA . TYR A 1 338 ? -3.845 -9.049 13.484 1.00 98.31 338 TYR A CA 1
ATOM 2624 C C . TYR A 1 338 ? -4.079 -7.770 14.289 1.00 98.31 338 TYR A C 1
ATOM 2626 O O . TYR A 1 338 ? -4.245 -7.836 15.502 1.00 98.31 338 TYR A O 1
ATOM 2634 N N . THR A 1 339 ? -4.186 -6.626 13.607 1.00 98.62 339 THR A N 1
ATOM 2635 C CA . THR A 1 339 ? -4.464 -5.335 14.242 1.00 98.62 339 THR A CA 1
ATOM 2636 C C . THR A 1 339 ? -5.787 -5.336 15.009 1.00 98.62 339 THR A C 1
ATOM 2638 O O . THR A 1 339 ? -5.829 -4.851 16.133 1.00 98.62 339 THR A O 1
ATOM 2641 N N . PHE A 1 340 ? -6.865 -5.901 14.458 1.00 98.44 340 PHE A N 1
ATOM 2642 C CA . PHE A 1 340 ? -8.150 -5.979 15.166 1.00 98.44 340 PHE A CA 1
ATOM 2643 C C . PHE A 1 340 ? -8.172 -7.022 16.289 1.00 98.44 340 PHE A C 1
ATOM 2645 O O . PHE A 1 340 ? -8.891 -6.824 17.276 1.00 98.44 340 PHE A O 1
ATOM 2652 N N . ASP A 1 341 ? -7.438 -8.124 16.133 1.00 97.56 341 ASP A N 1
ATOM 2653 C CA . ASP A 1 341 ? -7.328 -9.180 17.145 1.00 97.56 341 ASP A CA 1
ATOM 2654 C C . ASP A 1 341 ? -6.504 -8.690 18.359 1.00 97.56 341 ASP A C 1
ATOM 2656 O O . ASP A 1 341 ? -6.844 -9.002 19.499 1.00 97.56 341 ASP A O 1
ATOM 2660 N N . HIS A 1 342 ? -5.509 -7.825 18.124 1.00 97.88 342 HIS A N 1
ATOM 2661 C CA . HIS A 1 342 ? -4.525 -7.335 19.104 1.00 97.88 342 HIS A CA 1
ATOM 2662 C C . HIS A 1 342 ? -4.696 -5.840 19.413 1.00 97.88 342 HIS A C 1
ATOM 2664 O O . HIS A 1 342 ? -3.737 -5.074 19.524 1.00 97.88 342 HIS A O 1
ATOM 2670 N N . ARG A 1 343 ? -5.954 -5.390 19.542 1.00 97.94 343 ARG A N 1
ATOM 2671 C CA . ARG A 1 343 ? -6.312 -3.971 19.739 1.00 97.94 343 ARG A CA 1
ATOM 2672 C C . ARG A 1 343 ? -5.503 -3.279 20.837 1.00 97.94 343 ARG A C 1
ATOM 2674 O O . ARG A 1 343 ? -5.187 -2.094 20.711 1.00 97.94 343 ARG A O 1
ATOM 2681 N N . ALA A 1 344 ? -5.261 -3.979 21.943 1.00 98.12 344 ALA A N 1
ATOM 2682 C CA . ALA A 1 344 ? -4.545 -3.419 23.079 1.00 98.12 344 ALA A CA 1
ATOM 2683 C C . ALA A 1 344 ? -3.068 -3.185 22.739 1.00 98.12 344 ALA A C 1
ATOM 2685 O O . ALA A 1 344 ? -2.555 -2.102 23.018 1.00 98.12 344 ALA A O 1
ATOM 2686 N N . GLU A 1 345 ? -2.414 -4.152 22.090 1.00 98.25 345 GLU A N 1
ATOM 2687 C CA . GLU A 1 345 ? -1.008 -4.051 21.701 1.00 98.25 345 GLU A CA 1
ATOM 2688 C C . GLU A 1 345 ? -0.776 -3.058 20.554 1.00 98.25 345 GLU A C 1
ATOM 2690 O O . GLU A 1 345 ? 0.252 -2.378 20.521 1.00 98.25 345 GLU A O 1
ATOM 2695 N N . THR A 1 346 ? -1.717 -2.956 19.610 1.00 98.38 346 THR A N 1
ATOM 2696 C CA . THR A 1 346 ? -1.543 -2.141 18.397 1.00 98.38 346 THR A CA 1
ATOM 2697 C C . THR A 1 346 ? -2.075 -0.718 18.516 1.00 98.38 346 THR A C 1
ATOM 2699 O O . THR A 1 346 ? -1.855 0.095 17.613 1.00 98.38 346 THR A O 1
ATOM 2702 N N . SER A 1 347 ? -2.786 -0.373 19.591 1.00 98.56 347 SER A N 1
ATOM 2703 C CA . SER A 1 347 ? -3.219 1.005 19.837 1.00 98.56 347 SER A CA 1
ATOM 2704 C C . SER A 1 347 ? -2.017 1.961 19.815 1.00 98.56 347 SER A C 1
ATOM 2706 O O . SER A 1 347 ? -0.990 1.666 20.415 1.00 98.56 347 SER A O 1
ATOM 2708 N N . THR A 1 348 ? -2.166 3.098 19.125 1.00 98.44 348 THR A N 1
ATOM 2709 C CA . THR A 1 348 ? -1.139 4.124 18.839 1.00 98.44 348 THR A CA 1
ATOM 2710 C C . THR A 1 348 ? 0.067 3.673 18.016 1.00 98.44 348 THR A C 1
ATOM 2712 O O . THR A 1 348 ? 1.016 4.442 17.852 1.00 98.44 348 THR A O 1
ATOM 2715 N N . LYS A 1 349 ? 0.058 2.446 17.485 1.00 98.38 349 LYS A N 1
ATOM 2716 C CA . LYS A 1 349 ? 1.165 1.911 16.690 1.00 98.38 349 LYS A CA 1
ATOM 2717 C C . LYS A 1 349 ? 0.966 2.153 15.202 1.00 98.38 349 LYS A C 1
ATOM 2719 O O . LYS A 1 349 ? -0.159 2.107 14.701 1.00 98.38 349 LYS A O 1
ATOM 2724 N N . ASP A 1 350 ? 2.094 2.357 14.534 1.00 98.06 350 ASP A N 1
ATOM 2725 C CA . ASP A 1 350 ? 2.234 2.278 13.088 1.00 98.06 350 ASP A CA 1
ATOM 2726 C C . ASP A 1 350 ? 2.938 0.966 12.739 1.00 98.06 350 ASP A C 1
ATOM 2728 O O . ASP A 1 350 ? 4.100 0.755 13.088 1.00 98.06 350 ASP A O 1
ATOM 2732 N N . LEU A 1 351 ? 2.182 0.041 12.152 1.00 98.50 351 LEU A N 1
ATOM 2733 C CA . LEU A 1 351 ? 2.658 -1.271 11.749 1.00 98.50 351 LEU A CA 1
ATOM 2734 C C . LEU A 1 351 ? 3.177 -1.153 10.318 1.00 98.50 351 LEU A C 1
ATOM 2736 O O . LEU A 1 351 ? 2.417 -1.301 9.361 1.00 98.50 351 LEU A O 1
ATOM 2740 N N . GLU A 1 352 ? 4.471 -0.878 10.184 1.00 98.44 352 GLU A N 1
ATOM 2741 C CA . GLU A 1 352 ? 5.164 -0.813 8.897 1.00 98.44 352 GLU A CA 1
ATOM 2742 C C . GLU A 1 352 ? 5.489 -2.226 8.406 1.00 98.44 352 GLU A C 1
ATOM 2744 O O . GLU A 1 352 ? 6.466 -2.847 8.832 1.00 98.44 352 GLU A O 1
ATOM 2749 N N . VAL A 1 353 ? 4.643 -2.752 7.522 1.00 98.56 353 VAL A N 1
ATOM 2750 C CA . VAL A 1 353 ? 4.651 -4.160 7.113 1.00 98.56 353 VAL A CA 1
ATOM 2751 C C . VAL A 1 353 ? 5.165 -4.339 5.687 1.00 98.56 353 VAL A C 1
ATOM 2753 O O . VAL A 1 353 ? 5.037 -3.464 4.827 1.00 98.56 353 VAL A O 1
ATOM 2756 N N . ALA A 1 354 ? 5.766 -5.499 5.449 1.00 98.25 354 ALA A N 1
ATOM 2757 C CA . ALA A 1 354 ? 6.174 -6.011 4.149 1.00 98.25 354 ALA A CA 1
ATOM 2758 C C . ALA A 1 354 ? 6.203 -7.543 4.209 1.00 98.25 354 ALA A C 1
ATOM 2760 O O . ALA A 1 354 ? 6.200 -8.135 5.286 1.00 98.25 354 ALA A O 1
ATOM 2761 N N . THR A 1 355 ? 6.238 -8.177 3.049 1.00 97.69 355 THR A N 1
ATOM 2762 C CA . THR A 1 355 ? 6.434 -9.618 2.885 1.00 97.69 355 THR A CA 1
ATOM 2763 C C . THR A 1 355 ? 7.909 -9.907 2.635 1.00 97.69 355 THR A C 1
ATOM 2765 O O . THR A 1 355 ? 8.497 -10.760 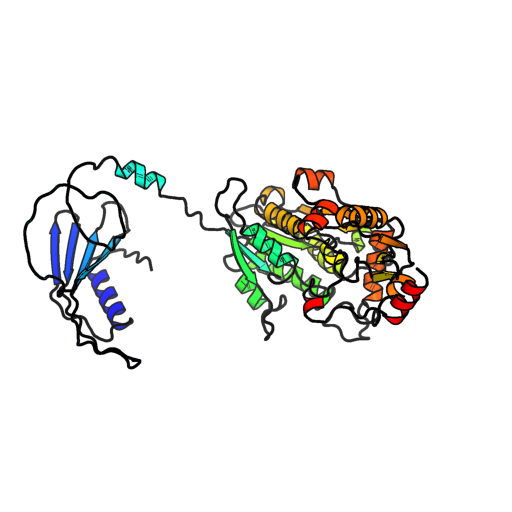3.295 1.00 97.69 355 THR A O 1
ATOM 2768 N N . ASP A 1 356 ? 8.531 -9.187 1.704 1.00 98.12 356 ASP A N 1
ATOM 2769 C CA . ASP A 1 356 ? 9.913 -9.432 1.293 1.00 98.12 356 ASP A CA 1
ATOM 2770 C C . ASP A 1 356 ? 10.598 -8.129 0.855 1.00 98.12 356 ASP A C 1
ATOM 2772 O O . ASP A 1 356 ? 9.928 -7.161 0.488 1.00 98.12 356 ASP A O 1
ATOM 2776 N N . ILE A 1 357 ? 11.930 -8.104 0.895 1.00 98.06 357 ILE A N 1
ATOM 2777 C CA . ILE A 1 357 ? 12.748 -6.970 0.445 1.00 98.06 357 ILE A CA 1
ATOM 2778 C C . ILE A 1 357 ? 13.327 -7.328 -0.922 1.00 98.06 357 ILE A C 1
ATOM 2780 O O . ILE A 1 357 ? 14.230 -8.153 -1.031 1.00 98.06 357 ILE A O 1
ATOM 2784 N N . VAL A 1 358 ? 12.767 -6.749 -1.982 1.00 98.44 358 VAL A N 1
ATOM 2785 C CA . VAL A 1 358 ? 12.981 -7.227 -3.351 1.00 98.44 358 VAL A CA 1
ATOM 2786 C C . VAL A 1 358 ? 13.901 -6.291 -4.130 1.00 98.44 358 VAL A C 1
ATOM 2788 O O . VAL A 1 358 ? 13.512 -5.173 -4.460 1.00 98.44 358 VAL A O 1
ATOM 2791 N N . GLY A 1 359 ? 15.099 -6.776 -4.463 1.00 98.19 359 GLY A N 1
ATOM 2792 C CA . GLY A 1 359 ? 15.962 -6.222 -5.514 1.00 98.19 359 GLY A CA 1
ATOM 2793 C C . GLY A 1 359 ? 15.739 -6.946 -6.849 1.00 98.19 359 GLY A C 1
ATOM 2794 O O . GLY A 1 359 ? 15.275 -8.091 -6.869 1.00 98.19 359 GLY A O 1
ATOM 2795 N N . TRP A 1 360 ? 16.058 -6.307 -7.979 1.00 97.62 360 TRP A N 1
ATOM 2796 C CA . TRP A 1 360 ? 15.707 -6.852 -9.303 1.00 97.62 360 TRP A CA 1
ATOM 2797 C C . TRP A 1 360 ? 16.515 -8.092 -9.703 1.00 97.62 360 TRP A C 1
ATOM 2799 O O . TRP A 1 360 ? 15.961 -8.998 -10.326 1.00 97.62 360 TRP A O 1
ATOM 2809 N N . ASP A 1 361 ? 17.776 -8.193 -9.285 1.00 97.38 361 ASP A N 1
ATOM 2810 C CA . ASP A 1 361 ? 18.576 -9.404 -9.510 1.00 97.38 361 ASP A CA 1
ATOM 2811 C C . ASP A 1 361 ? 18.008 -10.602 -8.739 1.00 97.38 361 ASP A C 1
ATOM 2813 O O . ASP A 1 361 ? 17.828 -11.690 -9.295 1.00 97.38 361 ASP A O 1
ATOM 2817 N N . TYR A 1 362 ? 17.634 -10.388 -7.472 1.00 98.50 362 TYR A N 1
ATOM 2818 C CA . TYR A 1 362 ? 16.939 -11.390 -6.659 1.00 98.50 362 TYR A CA 1
ATOM 2819 C C . TYR A 1 362 ? 15.593 -11.792 -7.282 1.00 98.50 362 TYR A C 1
ATOM 2821 O O . TYR A 1 362 ? 15.260 -12.983 -7.330 1.00 98.50 362 TYR A O 1
ATOM 2829 N N . LEU A 1 363 ? 14.841 -10.820 -7.807 1.00 98.50 363 LEU A N 1
ATOM 2830 C CA . LEU A 1 363 ? 13.575 -11.043 -8.500 1.00 98.50 363 LEU A CA 1
ATOM 2831 C C . LEU A 1 363 ? 13.759 -11.940 -9.722 1.00 98.50 363 LEU A C 1
ATOM 2833 O O . LEU A 1 363 ? 13.072 -12.954 -9.841 1.00 98.50 363 LEU A O 1
ATOM 2837 N N . VAL A 1 364 ? 14.693 -11.605 -10.612 1.00 98.00 364 VAL A N 1
ATOM 2838 C CA . VAL A 1 364 ? 14.949 -12.347 -11.853 1.00 98.00 364 VAL A CA 1
ATOM 2839 C C . VAL A 1 364 ? 15.488 -13.752 -11.575 1.00 98.00 364 VAL A C 1
ATOM 2841 O O . VAL A 1 364 ? 15.051 -14.720 -12.211 1.00 98.00 364 VAL A O 1
ATOM 2844 N N . ALA A 1 365 ? 16.382 -13.900 -10.594 1.00 98.56 365 ALA A N 1
ATOM 2845 C CA . ALA A 1 365 ? 16.881 -15.205 -10.169 1.00 98.56 365 ALA A CA 1
ATOM 2846 C C . ALA A 1 365 ? 15.748 -16.086 -9.614 1.00 98.56 365 ALA A C 1
ATOM 2848 O O . ALA A 1 365 ? 15.629 -17.266 -9.960 1.00 98.56 365 ALA A O 1
ATOM 2849 N N . THR A 1 366 ? 14.869 -15.506 -8.793 1.00 98.69 366 THR A N 1
ATOM 2850 C CA . THR A 1 366 ? 13.703 -16.202 -8.235 1.00 98.69 366 THR A CA 1
ATOM 2851 C C . THR A 1 366 ? 12.695 -16.566 -9.318 1.00 98.69 366 THR A C 1
ATOM 2853 O O . THR A 1 366 ? 12.248 -17.712 -9.371 1.00 98.69 366 THR A O 1
ATOM 2856 N N . PHE A 1 367 ? 12.403 -15.646 -10.237 1.00 98.50 367 PHE A N 1
ATOM 2857 C CA . PHE A 1 367 ? 11.543 -15.889 -11.390 1.00 98.50 367 PHE A CA 1
ATOM 2858 C C . PHE A 1 367 ? 12.046 -17.059 -12.237 1.00 98.50 367 PHE A C 1
ATOM 2860 O O . PHE A 1 367 ? 11.283 -17.985 -12.519 1.00 98.50 367 PHE A O 1
ATOM 2867 N N . THR A 1 368 ? 13.332 -17.058 -12.596 1.00 98.31 368 THR A N 1
ATOM 2868 C CA . THR A 1 368 ? 13.947 -18.118 -13.410 1.00 98.31 368 THR A CA 1
ATOM 2869 C C . THR A 1 368 ? 13.832 -19.473 -12.714 1.00 98.31 368 THR A C 1
ATOM 2871 O O . THR A 1 368 ? 13.455 -20.470 -13.324 1.00 98.31 368 THR A O 1
ATOM 2874 N N . ARG A 1 369 ? 14.075 -19.509 -11.403 1.00 98.50 369 ARG A N 1
ATOM 2875 C CA . ARG A 1 369 ? 14.012 -20.729 -10.591 1.00 98.50 369 ARG A CA 1
ATOM 2876 C C . ARG A 1 369 ? 12.595 -21.269 -10.391 1.00 98.50 369 ARG A C 1
ATOM 2878 O O . ARG A 1 369 ? 12.413 -22.482 -10.315 1.00 98.50 369 ARG A O 1
ATOM 2885 N N . VAL A 1 370 ? 11.596 -20.395 -10.274 1.00 98.31 370 VAL A N 1
ATOM 2886 C CA . VAL A 1 370 ? 10.192 -20.798 -10.095 1.00 98.31 370 VAL A CA 1
ATOM 2887 C C . VAL A 1 370 ? 9.562 -21.216 -11.419 1.00 98.31 370 VAL A C 1
ATOM 2889 O O . VAL A 1 370 ? 8.842 -22.211 -11.462 1.00 98.31 370 VAL A O 1
ATOM 2892 N N . THR A 1 371 ? 9.826 -20.466 -12.489 1.00 97.06 371 THR A N 1
ATOM 2893 C CA . THR A 1 371 ? 9.132 -20.626 -13.775 1.00 97.06 371 THR A CA 1
ATOM 2894 C C . THR A 1 371 ? 9.894 -21.474 -14.791 1.00 97.06 371 THR A C 1
ATOM 2896 O O . THR A 1 371 ? 9.292 -21.939 -15.756 1.00 97.06 371 THR A O 1
ATOM 2899 N N . GLY A 1 372 ? 11.207 -21.650 -14.613 1.00 97.31 372 GLY A N 1
ATOM 2900 C CA . GLY A 1 372 ? 12.095 -22.270 -15.598 1.00 97.31 372 GLY A CA 1
ATOM 2901 C C . GLY A 1 372 ? 12.338 -21.417 -16.849 1.00 97.31 372 GLY A C 1
ATOM 2902 O O . GLY A 1 372 ? 12.956 -21.898 -17.795 1.00 97.31 372 GLY A O 1
ATOM 2903 N N . LYS A 1 373 ? 11.841 -20.174 -16.891 1.00 96.88 373 LYS A N 1
ATOM 2904 C CA . LYS A 1 373 ? 11.975 -19.274 -18.042 1.00 96.88 373 LYS A CA 1
ATOM 2905 C C . LYS A 1 373 ? 13.201 -18.374 -17.871 1.00 96.88 373 LYS A C 1
ATOM 2907 O O . LYS A 1 373 ? 13.390 -17.852 -16.772 1.00 96.88 373 LYS A O 1
ATOM 2912 N N . PRO A 1 374 ? 14.001 -18.147 -18.926 1.00 97.06 374 PRO A N 1
ATOM 2913 C CA . PRO A 1 374 ? 15.128 -17.232 -18.840 1.00 97.06 374 PRO A CA 1
ATOM 2914 C C . PRO A 1 374 ? 14.635 -15.807 -18.586 1.00 97.06 374 PRO A C 1
ATOM 2916 O O . PRO A 1 374 ? 13.622 -15.374 -19.146 1.00 97.06 374 PRO A O 1
ATOM 2919 N N . ALA A 1 375 ? 15.355 -15.077 -17.739 1.00 97.62 375 ALA A N 1
ATOM 2920 C CA . ALA A 1 375 ? 15.084 -13.677 -17.472 1.00 97.62 375 ALA A CA 1
ATOM 2921 C C . ALA A 1 375 ? 16.368 -12.894 -17.183 1.00 97.62 375 ALA A C 1
ATOM 2923 O O . ALA A 1 375 ? 17.359 -13.461 -16.724 1.00 97.62 375 ALA A O 1
ATOM 2924 N N . ARG A 1 376 ? 16.338 -11.584 -17.437 1.00 96.44 376 ARG A N 1
ATOM 2925 C CA . ARG A 1 376 ? 17.421 -10.654 -17.089 1.00 96.44 376 ARG A CA 1
ATOM 2926 C C . ARG A 1 376 ? 16.886 -9.291 -16.670 1.00 96.44 376 ARG A C 1
ATOM 2928 O O . ARG A 1 376 ? 15.795 -8.884 -17.072 1.00 96.44 376 ARG A O 1
ATOM 2935 N N . VAL A 1 377 ? 17.688 -8.566 -15.903 1.00 97.31 377 VAL A N 1
ATOM 2936 C CA . VAL A 1 377 ? 17.415 -7.171 -15.555 1.00 97.31 377 VAL A CA 1
ATOM 2937 C C . VAL A 1 377 ? 17.870 -6.258 -16.699 1.00 97.31 377 VAL A C 1
ATOM 2939 O O . VAL A 1 377 ? 18.828 -6.556 -17.420 1.00 97.31 377 VAL A O 1
ATOM 2942 N N . LEU A 1 378 ? 17.156 -5.152 -16.900 1.00 96.62 378 LEU A N 1
ATOM 2943 C CA . LEU A 1 378 ? 17.606 -4.022 -17.707 1.00 96.62 378 LEU A CA 1
ATOM 2944 C C . LEU A 1 378 ? 17.622 -2.778 -16.815 1.00 96.62 378 LEU A C 1
ATOM 2946 O O . LEU A 1 378 ? 16.592 -2.142 -16.607 1.00 96.62 378 LEU A O 1
ATOM 2950 N N . HIS A 1 379 ? 18.789 -2.439 -16.275 1.00 96.44 379 HIS A N 1
ATOM 2951 C CA . HIS A 1 379 ? 18.937 -1.209 -15.503 1.00 96.44 379 HIS A CA 1
ATOM 2952 C C . HIS A 1 379 ? 18.819 -0.002 -16.430 1.00 96.44 379 HIS A C 1
ATOM 2954 O O . HIS A 1 379 ? 19.423 0.037 -17.502 1.00 96.44 379 HIS A O 1
ATOM 2960 N N . GLN A 1 380 ? 18.009 0.960 -16.014 1.00 97.25 380 GLN A N 1
ATOM 2961 C CA . GLN A 1 380 ? 17.737 2.193 -16.734 1.00 97.25 380 GLN A CA 1
ATOM 2962 C C . GLN A 1 380 ? 17.898 3.370 -15.778 1.00 97.25 380 GLN A C 1
ATOM 2964 O O . GLN A 1 380 ? 17.735 3.243 -14.569 1.00 97.25 380 GLN A O 1
ATOM 2969 N N . THR A 1 381 ? 18.183 4.547 -16.314 1.00 97.50 381 THR A N 1
ATOM 2970 C CA . THR A 1 381 ? 17.900 5.792 -15.596 1.00 97.50 381 THR A CA 1
ATOM 2971 C C . THR A 1 381 ? 16.385 5.973 -15.446 1.00 97.50 381 THR A C 1
ATOM 2973 O O . THR A 1 381 ? 15.593 5.388 -16.190 1.00 97.50 381 THR A O 1
ATOM 2976 N N . ILE A 1 382 ? 15.953 6.823 -14.508 1.00 96.75 382 ILE A N 1
ATOM 2977 C CA . ILE A 1 382 ? 14.529 7.159 -14.341 1.00 96.75 382 ILE A CA 1
ATOM 2978 C C . ILE A 1 382 ? 13.921 7.674 -15.661 1.00 96.75 382 ILE A C 1
ATOM 2980 O O . ILE A 1 382 ? 12.812 7.279 -16.024 1.00 96.75 382 ILE A O 1
ATOM 2984 N N . ASP A 1 383 ? 14.648 8.504 -16.414 1.00 96.44 383 ASP A N 1
ATOM 2985 C CA . ASP A 1 383 ? 14.166 9.049 -17.688 1.00 96.44 383 ASP A CA 1
ATOM 2986 C C . ASP A 1 383 ? 14.039 7.984 -18.783 1.00 96.44 383 ASP A C 1
ATOM 2988 O O . ASP A 1 383 ? 13.034 7.957 -19.498 1.00 96.44 383 ASP A O 1
ATOM 2992 N N . GLU A 1 384 ? 15.007 7.070 -18.891 1.00 96.94 384 GLU A N 1
ATOM 2993 C CA . GLU A 1 384 ? 14.928 5.929 -19.810 1.00 96.94 384 GLU A CA 1
ATOM 2994 C C . GLU A 1 384 ? 13.775 4.991 -19.456 1.00 96.94 384 GLU A C 1
ATOM 2996 O O . GLU A 1 384 ? 13.091 4.500 -20.355 1.00 96.94 384 GLU A O 1
ATOM 3001 N N . TRP A 1 385 ? 13.528 4.779 -18.162 1.00 96.44 385 TRP A N 1
ATOM 3002 C CA . TRP A 1 385 ? 12.409 3.971 -17.699 1.00 96.44 385 TRP A CA 1
ATOM 3003 C C . TRP A 1 385 ? 11.068 4.605 -18.081 1.00 96.44 385 TRP A C 1
ATOM 3005 O O . TRP A 1 385 ? 10.204 3.936 -18.653 1.00 96.44 385 TRP A O 1
ATOM 3015 N N . PHE A 1 386 ? 10.911 5.917 -17.878 1.00 95.88 386 PHE A N 1
ATOM 3016 C CA . PHE A 1 386 ? 9.713 6.629 -18.325 1.00 95.88 386 PHE A CA 1
ATOM 3017 C C . PHE A 1 386 ? 9.563 6.670 -19.848 1.00 95.88 386 PHE A C 1
ATOM 3019 O O . PHE A 1 386 ? 8.438 6.774 -20.328 1.00 95.88 386 PHE A O 1
ATOM 3026 N N . ALA A 1 387 ? 10.648 6.591 -20.623 1.00 95.44 387 ALA A N 1
ATOM 3027 C CA . ALA A 1 387 ? 10.566 6.530 -22.083 1.00 95.44 387 ALA A CA 1
ATOM 3028 C C . ALA A 1 387 ? 9.881 5.243 -22.590 1.00 95.44 387 ALA A C 1
ATOM 3030 O O . ALA A 1 387 ? 9.421 5.208 -23.735 1.00 95.44 387 ALA A O 1
ATOM 3031 N N . ASN A 1 388 ? 9.764 4.209 -21.745 1.00 93.81 388 ASN A N 1
ATOM 3032 C CA . ASN A 1 388 ? 8.980 3.004 -22.034 1.00 93.81 388 ASN A CA 1
ATOM 3033 C C . ASN A 1 388 ? 7.461 3.233 -21.927 1.00 93.81 388 ASN A C 1
ATOM 3035 O O . ASN A 1 388 ? 6.692 2.333 -22.260 1.00 93.81 388 ASN A O 1
ATOM 3039 N N . LEU A 1 389 ? 7.021 4.406 -21.466 1.00 92.44 389 LEU A N 1
ATOM 3040 C CA . LEU A 1 389 ? 5.621 4.767 -21.259 1.00 92.44 389 LEU A CA 1
ATOM 3041 C C . LEU A 1 389 ? 5.243 6.005 -22.081 1.00 92.44 389 LEU A C 1
ATOM 3043 O O . LEU A 1 389 ? 6.082 6.832 -22.435 1.00 92.44 389 LEU A O 1
ATOM 3047 N N . GLU A 1 390 ? 3.952 6.156 -22.350 1.00 90.50 390 GLU A N 1
ATOM 3048 C CA . GLU A 1 390 ? 3.351 7.339 -22.963 1.00 90.50 390 GLU A CA 1
ATOM 3049 C C . GLU A 1 390 ? 2.490 8.109 -21.947 1.00 90.50 390 GLU A C 1
ATOM 3051 O O . GLU A 1 390 ? 2.071 7.569 -20.931 1.00 90.50 390 GLU A O 1
ATOM 3056 N N . ASP A 1 391 ? 2.188 9.382 -22.229 1.00 89.06 391 ASP A N 1
ATOM 3057 C CA . ASP A 1 391 ? 1.278 10.233 -21.431 1.00 89.06 391 ASP A CA 1
ATOM 3058 C C . ASP A 1 391 ? 1.603 10.323 -19.922 1.00 89.06 391 ASP A C 1
ATOM 3060 O O . ASP A 1 391 ? 0.729 10.426 -19.061 1.00 89.06 391 ASP A O 1
ATOM 3064 N N . THR A 1 392 ? 2.890 10.346 -19.578 1.00 91.94 392 THR A N 1
ATOM 3065 C CA . THR A 1 392 ? 3.353 10.442 -18.183 1.00 91.94 392 THR A CA 1
ATOM 3066 C C . THR A 1 392 ? 3.142 11.827 -17.554 1.00 91.94 392 THR A C 1
ATOM 3068 O O . THR A 1 392 ? 3.259 11.976 -16.341 1.00 91.94 392 THR A O 1
ATOM 3071 N N . ASP A 1 393 ? 2.850 12.860 -18.349 1.00 91.88 393 ASP A N 1
ATOM 3072 C CA . ASP A 1 393 ? 2.762 14.255 -17.875 1.00 91.88 393 ASP A CA 1
ATOM 3073 C C . ASP A 1 393 ? 1.343 14.677 -17.472 1.00 91.88 393 ASP A C 1
ATOM 3075 O O . ASP A 1 393 ? 1.093 15.831 -17.121 1.00 91.88 393 ASP A O 1
ATOM 3079 N N . ARG A 1 394 ? 0.386 13.751 -17.516 1.00 90.62 394 ARG A N 1
ATOM 3080 C CA . ARG A 1 394 ? -0.954 13.967 -16.966 1.00 90.62 394 ARG A CA 1
ATOM 3081 C C . ARG A 1 394 ? -0.913 14.058 -15.428 1.00 90.62 394 ARG A C 1
ATOM 3083 O O . ARG A 1 394 ? 0.015 13.518 -14.820 1.00 90.62 394 ARG A O 1
ATOM 3090 N N . PRO A 1 395 ? -1.910 14.680 -14.778 1.00 93.50 395 PRO A N 1
ATOM 3091 C CA . PRO A 1 395 ? -2.040 14.656 -13.323 1.00 93.50 395 PRO A CA 1
ATOM 3092 C C . PRO A 1 395 ? -2.029 13.237 -12.747 1.00 93.50 395 PRO A C 1
ATOM 3094 O O . PRO A 1 395 ? -2.606 12.318 -13.328 1.00 93.50 395 PRO A O 1
ATOM 3097 N N . VAL A 1 396 ? -1.397 13.055 -11.585 1.00 92.38 396 VAL A N 1
ATOM 3098 C CA . VAL A 1 396 ? -1.396 11.760 -10.881 1.00 92.38 396 VAL A CA 1
ATOM 3099 C C . VAL A 1 396 ? -2.785 11.387 -10.351 1.00 92.38 396 VAL A C 1
ATOM 3101 O O . VAL A 1 396 ? -3.120 10.208 -10.278 1.00 92.38 396 VAL A O 1
ATOM 3104 N N . ALA A 1 397 ? -3.587 12.392 -9.988 1.00 92.12 397 ALA A N 1
ATOM 3105 C CA . ALA A 1 397 ? -4.942 12.218 -9.485 1.00 92.12 397 ALA A CA 1
ATOM 3106 C C . ALA A 1 397 ? -5.970 12.369 -10.613 1.00 92.12 397 ALA A C 1
ATOM 3108 O O . ALA A 1 397 ? -6.010 13.400 -11.282 1.00 92.12 397 ALA A O 1
ATOM 3109 N N . ASN A 1 398 ? -6.839 11.373 -10.775 1.00 88.56 398 ASN A N 1
ATOM 3110 C CA . ASN A 1 398 ? -7.798 11.287 -11.880 1.00 88.56 398 ASN A CA 1
ATOM 3111 C C . ASN A 1 398 ? -8.842 12.415 -11.893 1.00 88.56 398 ASN A C 1
ATOM 3113 O O . ASN A 1 398 ? -9.349 12.765 -12.954 1.00 88.56 398 ASN A O 1
ATOM 3117 N N . GLU A 1 399 ? -9.185 12.986 -10.735 1.00 89.06 399 GLU A N 1
ATOM 3118 C CA . GLU A 1 399 ? -10.129 14.111 -10.643 1.00 89.06 399 GLU A CA 1
ATOM 3119 C C . GLU A 1 399 ? -9.519 15.462 -11.064 1.00 89.06 399 GLU A C 1
ATOM 3121 O O . GLU A 1 399 ? -10.238 16.462 -11.131 1.00 89.06 399 GLU A O 1
ATOM 3126 N N . ARG A 1 400 ? -8.206 15.531 -11.328 1.00 90.06 400 ARG A N 1
ATOM 3127 C CA . ARG A 1 400 ? -7.521 16.785 -11.664 1.00 90.06 400 ARG A CA 1
ATOM 3128 C C . ARG A 1 400 ? -7.456 17.016 -13.177 1.00 90.06 400 ARG A C 1
ATOM 3130 O O . ARG A 1 400 ? -7.071 16.108 -13.915 1.00 90.06 400 ARG A O 1
ATOM 3137 N N . PRO A 1 401 ? -7.807 18.221 -13.665 1.00 90.12 401 PRO A N 1
ATOM 3138 C CA . PRO A 1 401 ? -7.669 18.546 -15.077 1.00 90.12 401 PRO A CA 1
ATOM 3139 C C . PRO A 1 401 ? -6.200 18.715 -15.476 1.00 90.12 401 PRO A C 1
ATOM 3141 O O . PRO A 1 401 ? -5.369 19.204 -14.714 1.00 90.12 401 PRO A O 1
ATOM 3144 N N . ARG A 1 402 ? -5.872 18.337 -16.716 1.00 90.19 402 ARG A N 1
ATOM 3145 C CA . ARG A 1 402 ? -4.519 18.494 -17.263 1.00 90.19 402 ARG A CA 1
ATOM 3146 C C . ARG A 1 402 ? -4.124 19.974 -17.282 1.00 90.19 402 ARG A C 1
ATOM 3148 O O . ARG A 1 402 ? -4.877 20.804 -17.782 1.00 90.19 402 ARG A O 1
ATOM 3155 N N . GLY A 1 403 ? -2.923 20.280 -16.792 1.00 87.38 403 GLY A N 1
ATOM 3156 C CA . GLY A 1 403 ? -2.370 21.638 -16.809 1.00 87.38 403 GLY A CA 1
ATOM 3157 C C . GLY A 1 403 ? -2.832 22.550 -15.667 1.00 87.38 403 GLY A C 1
ATOM 3158 O O . GLY A 1 403 ? -2.508 23.731 -15.690 1.00 87.38 403 GLY A O 1
ATOM 3159 N N . ASP A 1 404 ? -3.531 22.032 -14.654 1.00 91.00 404 ASP A N 1
ATOM 3160 C CA . ASP A 1 404 ? -3.969 22.803 -13.476 1.00 91.00 404 ASP A CA 1
ATOM 3161 C C . ASP A 1 404 ? -2.860 23.073 -12.439 1.00 91.00 404 ASP A C 1
ATOM 3163 O O . ASP A 1 404 ? -3.123 23.627 -11.372 1.00 91.00 404 ASP A O 1
ATOM 3167 N N . GLY A 1 405 ? -1.621 22.669 -12.737 1.00 90.12 405 GLY A N 1
ATOM 3168 C CA . GLY A 1 405 ? -0.473 22.784 -11.836 1.00 90.12 405 GLY A CA 1
ATOM 3169 C C . GLY A 1 405 ? -0.387 21.679 -10.778 1.00 90.12 405 GLY A C 1
ATOM 3170 O O . GLY A 1 405 ? 0.519 21.713 -9.944 1.00 90.12 405 GLY A O 1
ATOM 3171 N N . SER A 1 406 ? -1.292 20.694 -10.797 1.00 91.81 406 SER A N 1
ATOM 3172 C CA . SER A 1 406 ? -1.178 19.509 -9.947 1.00 91.81 406 SER A CA 1
ATOM 3173 C C . SER A 1 406 ? 0.022 18.641 -10.339 1.00 91.81 406 SER A C 1
ATOM 3175 O O . SER A 1 406 ? 0.522 18.684 -11.464 1.00 91.81 406 SER A O 1
ATOM 3177 N N . THR A 1 407 ? 0.504 17.849 -9.378 1.00 93.75 407 THR A N 1
ATOM 3178 C CA . THR A 1 407 ? 1.636 16.942 -9.584 1.00 93.75 407 THR A CA 1
ATOM 3179 C C . THR A 1 407 ? 1.330 15.950 -10.699 1.00 93.75 407 THR A C 1
ATOM 3181 O O . THR A 1 407 ? 0.317 15.245 -10.662 1.00 93.75 407 THR A O 1
ATOM 3184 N N . THR A 1 408 ? 2.222 15.880 -11.684 1.00 94.56 408 THR A N 1
ATOM 3185 C CA . THR A 1 408 ? 2.087 14.927 -12.783 1.00 94.56 408 THR A CA 1
ATOM 3186 C C . THR A 1 408 ? 2.436 13.514 -12.331 1.00 94.56 408 THR A C 1
ATOM 3188 O O . THR A 1 408 ? 3.119 13.305 -11.324 1.00 94.56 408 THR A O 1
ATOM 3191 N N . TRP A 1 409 ? 1.986 12.523 -13.094 1.00 93.56 409 TRP A N 1
ATOM 3192 C CA . TRP A 1 409 ? 2.328 11.127 -12.861 1.00 93.56 409 TRP A CA 1
ATOM 3193 C C . TRP A 1 409 ? 3.851 10.933 -12.886 1.00 93.56 409 TRP A C 1
ATOM 3195 O O . TRP A 1 409 ? 4.404 10.402 -11.928 1.00 93.56 409 TRP A O 1
ATOM 3205 N N . ARG A 1 410 ? 4.546 11.485 -13.894 1.00 95.12 410 ARG A N 1
ATOM 3206 C CA . ARG A 1 410 ? 6.015 11.502 -13.973 1.00 95.12 410 ARG A CA 1
ATOM 3207 C C . ARG A 1 410 ? 6.639 12.076 -12.705 1.00 95.12 410 ARG A C 1
ATOM 3209 O O . ARG A 1 410 ? 7.438 11.395 -12.085 1.00 95.12 410 ARG A O 1
ATOM 3216 N N . GLN A 1 411 ? 6.247 13.279 -12.279 1.00 95.88 411 GLN A N 1
ATOM 3217 C CA . GLN A 1 411 ? 6.823 13.927 -11.092 1.00 95.88 411 GLN A CA 1
ATOM 3218 C C . GLN A 1 411 ? 6.666 13.076 -9.827 1.00 95.88 411 GLN A C 1
ATOM 3220 O O . GLN A 1 411 ? 7.625 12.890 -9.084 1.00 95.88 411 GLN A O 1
ATOM 3225 N N . ASN A 1 412 ? 5.468 12.535 -9.597 1.00 96.81 412 ASN A N 1
ATOM 3226 C CA . ASN A 1 412 ? 5.205 11.672 -8.451 1.00 96.81 412 ASN A CA 1
ATOM 3227 C C . ASN A 1 412 ? 6.032 10.376 -8.510 1.00 96.81 412 ASN A C 1
ATOM 3229 O O . ASN A 1 412 ? 6.591 9.954 -7.499 1.00 96.81 412 ASN A O 1
ATOM 3233 N N . PHE A 1 413 ? 6.108 9.735 -9.681 1.00 96.81 413 PHE A N 1
ATOM 3234 C CA . PHE A 1 413 ? 6.832 8.475 -9.825 1.00 96.81 413 PHE A CA 1
ATOM 3235 C C . PHE A 1 413 ? 8.356 8.651 -9.923 1.00 96.81 413 PHE A C 1
ATOM 3237 O O . PHE A 1 413 ? 9.079 7.731 -9.567 1.00 96.81 413 PHE A O 1
ATOM 3244 N N . THR A 1 414 ? 8.867 9.832 -10.286 1.00 97.94 414 THR A N 1
ATOM 3245 C CA . THR A 1 414 ? 10.289 10.180 -10.124 1.00 97.94 414 THR A CA 1
ATOM 3246 C C . THR A 1 414 ? 10.681 10.119 -8.649 1.00 97.94 414 THR A C 1
ATOM 3248 O O . THR A 1 414 ? 11.675 9.477 -8.304 1.00 97.94 414 THR A O 1
ATOM 3251 N N . GLY A 1 415 ? 9.875 10.729 -7.771 1.00 98.06 415 GLY A N 1
ATOM 3252 C CA . GLY A 1 415 ? 10.073 10.633 -6.325 1.00 98.06 415 GLY A CA 1
ATOM 3253 C C . GLY A 1 415 ? 9.966 9.191 -5.834 1.00 98.06 415 GLY A C 1
ATOM 3254 O O . GLY A 1 415 ? 10.842 8.724 -5.115 1.00 98.06 415 GLY A O 1
ATOM 3255 N N . PHE A 1 416 ? 8.943 8.460 -6.291 1.00 97.88 416 PHE A N 1
ATOM 3256 C CA . PHE A 1 416 ? 8.707 7.062 -5.916 1.00 97.88 416 PHE A CA 1
ATOM 3257 C C . PHE A 1 416 ? 9.896 6.167 -6.258 1.00 97.88 416 PHE A C 1
ATOM 3259 O O . PHE A 1 416 ? 10.364 5.422 -5.408 1.00 97.88 416 PHE A O 1
ATOM 3266 N N . TRP A 1 417 ? 10.418 6.265 -7.479 1.00 98.12 417 TRP A N 1
ATOM 3267 C CA . TRP A 1 417 ? 11.568 5.476 -7.902 1.00 98.12 417 TRP A CA 1
ATOM 3268 C C . TRP A 1 417 ? 12.848 5.849 -7.159 1.00 98.12 417 TRP A C 1
ATOM 3270 O O . TRP A 1 417 ? 13.637 4.963 -6.839 1.00 98.12 417 TRP A O 1
ATOM 3280 N N . SER A 1 418 ? 13.015 7.129 -6.815 1.00 98.38 418 SER A N 1
ATOM 3281 C CA . SER A 1 418 ? 14.144 7.589 -6.001 1.00 98.38 418 SER A CA 1
ATOM 3282 C C . SER A 1 418 ? 14.142 6.961 -4.600 1.00 98.38 418 SER A C 1
ATOM 3284 O O . SER A 1 418 ? 15.210 6.667 -4.074 1.00 98.38 418 SER A O 1
ATOM 3286 N N . LEU A 1 419 ? 12.967 6.691 -4.008 1.00 97.88 419 LEU A N 1
ATOM 3287 C CA . LEU A 1 419 ? 12.875 6.015 -2.702 1.00 97.88 419 LEU A CA 1
ATOM 3288 C C . LEU A 1 419 ? 13.524 4.640 -2.709 1.00 97.88 419 LEU A C 1
ATOM 3290 O O . LEU A 1 419 ? 14.205 4.273 -1.754 1.00 97.88 419 LEU A O 1
ATOM 3294 N N . TRP A 1 420 ? 13.261 3.884 -3.769 1.00 97.88 420 TRP A N 1
ATOM 3295 C CA . TRP A 1 420 ? 13.739 2.518 -3.912 1.00 97.88 420 TRP A CA 1
ATOM 3296 C C . TRP A 1 420 ? 15.194 2.502 -4.351 1.00 97.88 420 TRP A C 1
ATOM 3298 O O . TRP A 1 420 ? 15.958 1.707 -3.827 1.00 97.88 420 TRP A O 1
ATOM 3308 N N . HIS A 1 421 ? 15.585 3.420 -5.242 1.00 98.25 421 HIS A N 1
ATOM 3309 C CA . HIS A 1 421 ? 16.975 3.571 -5.663 1.00 98.25 421 HIS A CA 1
ATOM 3310 C C . HIS A 1 421 ? 17.920 3.804 -4.477 1.00 98.25 421 HIS A C 1
ATOM 3312 O O . HIS A 1 421 ? 18.987 3.206 -4.409 1.00 98.25 421 HIS A O 1
ATOM 3318 N N . ASP A 1 422 ? 17.514 4.648 -3.526 1.00 98.06 422 ASP A N 1
ATOM 3319 C CA . ASP A 1 422 ? 18.355 5.027 -2.385 1.00 98.06 422 ASP A CA 1
ATOM 3320 C C . ASP A 1 422 ? 18.035 4.240 -1.097 1.00 98.06 422 ASP A C 1
ATOM 3322 O O . ASP A 1 422 ? 18.494 4.603 -0.013 1.00 98.06 422 ASP A O 1
ATOM 3326 N N . ASP A 1 423 ? 17.221 3.179 -1.189 1.00 97.81 423 ASP A N 1
ATOM 3327 C CA . ASP A 1 423 ? 16.722 2.383 -0.060 1.00 97.81 423 ASP A CA 1
ATOM 3328 C C . ASP A 1 423 ? 16.201 3.230 1.123 1.00 97.81 423 ASP A C 1
ATOM 3330 O O . ASP A 1 423 ? 16.445 2.915 2.294 1.00 97.81 423 ASP A O 1
ATOM 3334 N N . VAL A 1 424 ? 15.482 4.319 0.844 1.00 98.00 424 VAL A N 1
ATOM 3335 C CA . VAL A 1 424 ? 14.969 5.249 1.867 1.00 98.00 424 VAL A CA 1
ATOM 3336 C C . VAL A 1 424 ? 14.037 4.536 2.847 1.00 98.00 424 VAL A C 1
ATOM 3338 O O . VAL A 1 424 ? 14.073 4.759 4.059 1.00 98.00 424 VAL A O 1
ATOM 3341 N N . ILE A 1 425 ? 13.175 3.669 2.322 1.00 97.44 425 ILE A N 1
ATOM 3342 C CA . ILE A 1 425 ? 12.137 2.999 3.096 1.00 97.44 425 ILE A CA 1
ATOM 3343 C C . ILE A 1 425 ? 12.677 1.684 3.650 1.00 97.44 425 ILE A C 1
ATOM 3345 O O . ILE A 1 425 ? 13.000 0.754 2.914 1.00 97.44 425 ILE A O 1
ATOM 3349 N N . LYS A 1 426 ? 12.726 1.591 4.979 1.00 96.06 426 LYS A N 1
ATOM 3350 C CA . LYS A 1 426 ? 13.147 0.389 5.705 1.00 96.06 426 LYS A CA 1
ATOM 3351 C C . LYS A 1 426 ? 11.947 -0.326 6.329 1.00 96.06 426 LYS A C 1
ATOM 3353 O O . LYS A 1 426 ? 10.893 0.273 6.558 1.00 96.06 426 LYS A O 1
ATOM 3358 N N . ARG A 1 427 ? 12.119 -1.616 6.624 1.00 97.62 427 ARG A N 1
ATOM 3359 C CA . ARG A 1 427 ? 11.149 -2.452 7.346 1.00 97.62 427 ARG A CA 1
ATOM 3360 C C . ARG A 1 427 ? 11.871 -3.331 8.355 1.00 97.62 427 ARG A C 1
ATOM 3362 O O . ARG A 1 427 ? 12.929 -3.882 8.054 1.00 97.62 427 ARG A O 1
ATOM 3369 N N . ASN A 1 428 ? 11.286 -3.490 9.539 1.00 97.81 428 ASN A N 1
ATOM 3370 C CA . ASN A 1 428 ? 11.789 -4.429 10.535 1.00 97.81 428 ASN A CA 1
ATOM 3371 C C . ASN A 1 428 ? 11.302 -5.846 10.197 1.00 97.81 428 ASN A C 1
ATOM 3373 O O . ASN A 1 428 ? 10.272 -6.300 10.699 1.00 97.81 428 ASN A O 1
ATOM 3377 N N . MET A 1 429 ? 12.039 -6.533 9.321 1.00 97.88 429 MET A N 1
ATOM 3378 C CA . MET A 1 429 ? 11.673 -7.880 8.877 1.00 97.88 429 MET A CA 1
ATOM 3379 C C . MET A 1 429 ? 11.722 -8.913 10.007 1.00 97.88 429 MET A C 1
ATOM 3381 O O . MET A 1 429 ? 10.925 -9.844 9.992 1.00 97.88 429 MET A O 1
ATOM 3385 N N . GLU A 1 430 ? 12.588 -8.747 11.009 1.00 98.12 430 GLU A N 1
ATOM 3386 C CA . GLU A 1 430 ? 12.634 -9.646 12.170 1.00 98.12 430 GLU A CA 1
ATOM 3387 C C . GLU A 1 430 ? 11.320 -9.595 12.959 1.00 98.12 430 GLU A C 1
ATOM 3389 O O . GLU A 1 430 ? 10.715 -10.631 13.238 1.00 98.12 430 GLU A O 1
ATOM 3394 N N . TRP A 1 431 ? 10.821 -8.389 13.244 1.00 97.69 431 TRP A N 1
ATOM 3395 C CA . TRP A 1 431 ? 9.524 -8.210 13.895 1.00 97.69 431 TRP A CA 1
ATOM 3396 C C . TRP A 1 431 ? 8.367 -8.713 13.023 1.00 97.69 431 TRP A C 1
ATOM 3398 O O . TRP A 1 431 ? 7.503 -9.440 13.504 1.00 97.69 431 TRP A O 1
ATOM 3408 N N . ILE A 1 432 ? 8.365 -8.395 11.726 1.00 98.44 432 ILE A N 1
ATOM 3409 C CA . ILE A 1 432 ? 7.335 -8.885 10.797 1.00 98.44 432 ILE A CA 1
ATOM 3410 C C . ILE A 1 432 ? 7.269 -10.416 10.827 1.00 98.44 432 ILE A C 1
ATOM 3412 O O . ILE A 1 432 ? 6.178 -10.979 10.892 1.00 98.44 432 ILE A O 1
ATOM 3416 N N . ARG A 1 433 ? 8.421 -11.098 10.811 1.00 97.81 433 ARG A N 1
ATOM 3417 C CA . ARG A 1 433 ? 8.498 -12.566 10.820 1.00 97.81 433 ARG A CA 1
ATOM 3418 C C . ARG A 1 433 ? 8.174 -13.181 12.173 1.00 97.81 433 ARG A C 1
ATOM 3420 O O . ARG A 1 433 ? 7.667 -14.297 12.197 1.00 97.81 433 ARG A O 1
ATOM 3427 N N . SER A 1 434 ? 8.412 -12.483 13.280 1.00 97.69 434 SER A N 1
ATOM 3428 C CA . SER A 1 434 ? 7.970 -12.974 14.589 1.00 97.69 434 SER A CA 1
ATOM 3429 C C . SER A 1 434 ? 6.445 -12.935 14.731 1.00 97.69 434 SER A C 1
ATOM 3431 O O . SER A 1 434 ? 5.874 -13.817 15.369 1.00 97.69 434 SER A O 1
ATOM 3433 N N . ILE A 1 435 ? 5.780 -11.969 14.085 1.00 97.50 435 ILE A N 1
ATOM 3434 C CA . ILE A 1 435 ? 4.317 -11.839 14.081 1.00 97.50 435 ILE A CA 1
ATOM 3435 C C . ILE A 1 435 ? 3.650 -12.717 13.007 1.00 97.50 435 ILE A C 1
ATOM 3437 O O . ILE A 1 435 ? 2.647 -13.370 13.289 1.00 97.50 435 ILE A O 1
ATOM 3441 N N . ASN A 1 436 ? 4.203 -12.769 11.792 1.00 97.25 436 ASN A N 1
ATOM 3442 C CA . ASN A 1 436 ? 3.726 -13.604 10.686 1.00 97.25 436 ASN A CA 1
ATOM 3443 C C . ASN A 1 436 ? 4.823 -14.585 10.218 1.00 97.25 436 ASN A C 1
ATOM 3445 O O . ASN A 1 436 ? 5.418 -14.393 9.150 1.00 97.25 436 ASN A O 1
ATOM 3449 N N . PRO A 1 437 ? 5.109 -15.650 10.990 1.00 96.06 437 PRO A N 1
ATOM 3450 C CA . PRO A 1 437 ? 6.172 -16.602 10.654 1.00 96.06 437 PRO A CA 1
ATOM 3451 C C . PRO A 1 437 ? 5.903 -17.373 9.356 1.00 96.06 437 PRO A C 1
ATOM 3453 O O . PRO A 1 437 ? 6.845 -17.811 8.702 1.00 96.06 437 PRO A O 1
ATOM 3456 N N . ASN A 1 438 ? 4.632 -17.493 8.961 1.00 94.19 438 ASN A N 1
ATOM 3457 C CA . ASN A 1 438 ? 4.203 -18.165 7.733 1.00 94.19 438 ASN A CA 1
ATOM 3458 C C . ASN A 1 438 ? 3.942 -17.189 6.576 1.00 94.19 438 ASN A C 1
ATOM 3460 O O . ASN A 1 438 ? 3.375 -17.599 5.565 1.00 94.19 438 ASN A O 1
ATOM 3464 N N . GLY A 1 439 ? 4.312 -15.911 6.721 1.00 94.81 439 GLY A N 1
ATOM 3465 C CA . GLY A 1 439 ? 4.149 -14.934 5.650 1.00 94.81 439 GLY A CA 1
ATOM 3466 C C . GLY A 1 439 ? 4.935 -15.333 4.407 1.00 94.81 439 GLY A C 1
ATOM 3467 O O . GLY A 1 439 ? 5.937 -16.053 4.490 1.00 94.81 439 GLY A O 1
ATOM 3468 N N . HIS A 1 440 ? 4.529 -14.843 3.244 1.00 97.88 440 HIS A N 1
ATOM 3469 C CA . HIS A 1 440 ? 5.177 -15.235 2.000 1.00 97.88 440 HIS A CA 1
ATOM 3470 C C . HIS A 1 440 ? 6.651 -14.807 1.944 1.00 97.88 440 HIS A C 1
ATOM 3472 O O . HIS A 1 440 ? 7.097 -13.883 2.612 1.00 97.88 440 HIS A O 1
ATOM 3478 N N . THR A 1 441 ? 7.435 -15.486 1.124 1.00 97.94 441 THR A N 1
ATOM 3479 C CA . THR A 1 441 ? 8.589 -14.924 0.407 1.00 97.94 441 THR A CA 1
ATOM 3480 C C . THR A 1 441 ? 8.190 -14.634 -1.039 1.00 97.94 441 THR A C 1
ATOM 3482 O O . THR A 1 441 ? 7.177 -15.173 -1.504 1.00 97.94 441 THR A O 1
ATOM 3485 N N . LEU A 1 442 ? 9.005 -13.873 -1.782 1.00 98.31 442 LEU A N 1
ATOM 3486 C CA . LEU A 1 442 ? 8.786 -13.659 -3.217 1.00 98.31 442 LEU A CA 1
ATOM 3487 C C . LEU A 1 442 ? 8.588 -14.984 -3.969 1.00 98.31 442 LEU A C 1
ATOM 3489 O O . LEU A 1 442 ? 7.664 -15.125 -4.766 1.00 98.31 442 LEU A O 1
ATOM 3493 N N . GLU A 1 443 ? 9.417 -15.986 -3.673 1.00 98.44 443 GLU A N 1
ATOM 3494 C CA . GLU A 1 443 ? 9.286 -17.316 -4.264 1.00 98.44 443 GLU A CA 1
ATOM 3495 C C . GLU A 1 443 ? 7.949 -17.974 -3.928 1.00 98.44 443 GLU A C 1
ATOM 3497 O O . GLU A 1 443 ? 7.272 -18.475 -4.827 1.00 98.44 443 GLU A O 1
ATOM 3502 N N . SER A 1 444 ? 7.591 -18.034 -2.642 1.00 98.25 444 SER A N 1
ATOM 3503 C CA . SER A 1 444 ? 6.366 -18.723 -2.230 1.00 98.25 444 SER A CA 1
ATOM 3504 C C . SER A 1 444 ? 5.135 -18.057 -2.846 1.00 98.25 444 SER A C 1
ATOM 3506 O O . SER A 1 444 ? 4.241 -18.757 -3.314 1.00 98.25 444 SER A O 1
ATOM 3508 N N . TRP A 1 445 ? 5.148 -16.722 -2.951 1.00 98.00 445 TRP A N 1
ATOM 3509 C CA . TRP A 1 445 ? 4.103 -15.953 -3.608 1.00 98.00 445 TRP A CA 1
ATOM 3510 C C . TRP A 1 445 ? 4.045 -16.273 -5.104 1.00 98.00 445 TRP A C 1
ATOM 3512 O O . TRP A 1 445 ? 2.970 -16.581 -5.617 1.00 98.00 445 TRP A O 1
ATOM 3522 N N . MET A 1 446 ? 5.186 -16.295 -5.808 1.00 98.06 446 MET A N 1
ATOM 3523 C CA . MET A 1 446 ? 5.226 -16.661 -7.231 1.00 98.06 446 MET A CA 1
ATOM 3524 C C . MET A 1 446 ? 4.699 -18.082 -7.473 1.00 98.06 446 MET A C 1
ATOM 3526 O O . MET A 1 446 ? 4.000 -18.322 -8.457 1.00 98.06 446 MET A O 1
ATOM 3530 N N . ARG A 1 447 ? 5.017 -19.034 -6.585 1.00 98.00 447 ARG A N 1
ATOM 3531 C CA . ARG A 1 447 ? 4.535 -20.420 -6.684 1.00 98.00 447 ARG A CA 1
ATOM 3532 C C . ARG A 1 447 ? 3.031 -20.518 -6.453 1.00 98.00 447 ARG A C 1
ATOM 3534 O O . ARG A 1 447 ? 2.347 -21.172 -7.237 1.00 98.00 447 ARG A O 1
ATOM 3541 N N . GLU A 1 448 ? 2.523 -19.871 -5.409 1.00 96.38 448 GLU A N 1
ATOM 3542 C CA . GLU A 1 448 ? 1.104 -19.912 -5.049 1.00 96.38 448 GLU A CA 1
ATOM 3543 C C . GLU A 1 448 ? 0.223 -19.238 -6.100 1.00 96.38 448 GLU A C 1
ATOM 3545 O O . GLU A 1 448 ? -0.749 -19.827 -6.574 1.00 96.38 448 GLU A O 1
ATOM 3550 N N . THR A 1 449 ? 0.612 -18.040 -6.535 1.00 93.94 449 THR A N 1
ATOM 3551 C CA . THR A 1 449 ? -0.120 -17.270 -7.551 1.00 93.94 449 THR A CA 1
ATOM 3552 C C . THR A 1 449 ? 0.092 -17.792 -8.970 1.00 93.94 449 THR A C 1
ATOM 3554 O O . THR A 1 449 ? -0.553 -17.321 -9.906 1.00 93.94 449 THR A O 1
ATOM 3557 N N . ARG A 1 450 ? 0.981 -18.782 -9.147 1.00 95.12 450 ARG A N 1
ATOM 3558 C CA . ARG A 1 450 ? 1.411 -19.304 -10.452 1.00 95.12 450 ARG A CA 1
ATOM 3559 C C . ARG A 1 450 ? 1.900 -18.182 -11.366 1.00 95.12 450 ARG A C 1
ATOM 3561 O O . ARG A 1 450 ? 1.555 -18.141 -12.548 1.00 95.12 450 ARG A O 1
ATOM 3568 N N . TYR A 1 451 ? 2.691 -17.269 -10.811 1.00 94.88 451 TYR A N 1
ATOM 3569 C CA . TYR A 1 451 ? 3.219 -16.121 -11.532 1.00 94.88 451 TYR A CA 1
ATOM 3570 C C . TYR A 1 451 ? 3.949 -16.569 -12.802 1.00 94.88 451 TYR A C 1
ATOM 3572 O O . TYR A 1 451 ? 4.848 -17.411 -12.772 1.00 94.88 451 TYR A O 1
ATOM 3580 N N . THR A 1 452 ? 3.542 -16.014 -13.943 1.00 91.44 452 THR A N 1
ATOM 3581 C CA . THR A 1 452 ? 4.046 -16.440 -15.257 1.00 91.44 452 THR A CA 1
ATOM 3582 C C . THR A 1 452 ? 5.001 -15.443 -15.900 1.00 91.44 452 THR A C 1
ATOM 3584 O O . THR A 1 452 ? 5.629 -15.799 -16.902 1.00 91.44 452 THR A O 1
ATOM 3587 N N . GLY A 1 453 ? 5.093 -14.225 -15.354 1.00 89.25 453 GLY A N 1
ATOM 3588 C CA . GLY A 1 453 ? 5.744 -13.083 -16.000 1.00 89.25 453 GLY A CA 1
ATOM 3589 C C . GLY A 1 453 ? 4.879 -12.408 -17.062 1.00 89.25 453 GLY A C 1
ATOM 3590 O O . GLY A 1 453 ? 5.332 -11.470 -17.702 1.00 89.25 453 GLY A O 1
ATOM 3591 N N . ASN A 1 454 ? 3.648 -12.874 -17.289 1.00 83.69 454 ASN A N 1
ATOM 3592 C CA . ASN A 1 454 ? 2.736 -12.186 -18.190 1.00 83.69 454 ASN A CA 1
ATOM 3593 C C . ASN A 1 454 ? 2.153 -10.964 -17.484 1.00 83.69 454 ASN A C 1
ATOM 3595 O O . ASN A 1 454 ? 1.612 -11.073 -16.385 1.00 83.69 454 ASN A O 1
ATOM 3599 N N . VAL A 1 455 ? 2.239 -9.820 -18.149 1.00 74.75 455 VAL A N 1
ATOM 3600 C CA . VAL A 1 455 ? 1.669 -8.568 -17.671 1.00 74.75 455 VAL A CA 1
ATOM 3601 C C . VAL A 1 455 ? 0.204 -8.460 -18.117 1.00 74.75 455 VAL A C 1
ATOM 3603 O O . VAL A 1 455 ? -0.102 -8.643 -19.295 1.00 74.75 455 VAL A O 1
ATOM 3606 N N . GLY A 1 456 ? -0.696 -8.197 -17.167 1.00 62.09 456 GLY A N 1
ATOM 3607 C CA . GLY A 1 456 ? -2.121 -7.910 -17.347 1.00 62.09 456 GLY A CA 1
ATOM 3608 C C . GLY A 1 456 ? -2.511 -6.545 -16.756 1.00 62.09 456 GLY A C 1
ATOM 3609 O O . GLY A 1 456 ? -1.702 -5.884 -16.108 1.00 62.09 456 GLY A O 1
ATOM 3610 N N . VAL A 1 457 ? -3.754 -6.109 -16.990 1.00 51.44 457 VAL A N 1
ATOM 3611 C CA . VAL A 1 457 ? -4.229 -4.740 -16.681 1.00 51.44 457 VAL A CA 1
ATOM 3612 C C . VAL A 1 457 ? -5.294 -4.660 -15.570 1.00 51.44 457 VAL A C 1
ATOM 3614 O O . VAL A 1 457 ? -5.822 -3.589 -15.317 1.00 51.44 457 VAL A O 1
ATOM 3617 N N . ASP A 1 458 ? -5.597 -5.744 -14.848 1.00 51.94 458 ASP A N 1
ATOM 3618 C CA . ASP A 1 458 ? -6.818 -5.802 -14.011 1.00 51.94 458 ASP A CA 1
ATOM 3619 C C . ASP A 1 458 ? -6.589 -5.708 -12.485 1.00 51.94 458 ASP A C 1
ATOM 3621 O O . ASP A 1 458 ? -7.484 -6.009 -11.707 1.00 51.94 458 ASP A O 1
ATOM 3625 N N . LEU A 1 459 ? -5.400 -5.323 -12.003 1.00 54.56 459 LEU A N 1
ATOM 3626 C CA . LEU A 1 459 ? -5.096 -5.424 -10.562 1.00 54.56 459 LEU A CA 1
ATOM 3627 C C . LEU A 1 459 ? -5.614 -4.250 -9.711 1.00 54.56 459 LEU A C 1
ATOM 3629 O O . LEU A 1 459 ? -6.082 -4.431 -8.585 1.00 54.56 459 LEU A O 1
ATOM 3633 N N . LEU A 1 460 ? -5.437 -3.018 -10.188 1.00 56.38 460 LEU A N 1
ATOM 3634 C CA . LEU A 1 460 ? -5.856 -1.824 -9.456 1.00 56.38 460 LEU A CA 1
ATOM 3635 C C . LEU A 1 460 ? -7.172 -1.333 -10.035 1.00 56.38 460 LEU A C 1
ATOM 3637 O O . LEU A 1 460 ? -7.316 -1.270 -11.245 1.00 56.38 460 LEU A O 1
ATOM 3641 N N . LYS A 1 461 ? -8.089 -0.858 -9.190 1.00 54.19 461 LYS A N 1
ATOM 3642 C CA . LYS A 1 461 ? -9.383 -0.331 -9.649 1.00 54.19 461 LYS A CA 1
ATOM 3643 C C . LYS A 1 461 ? -9.253 0.788 -10.694 1.00 54.19 461 LYS A C 1
ATOM 3645 O O . LYS A 1 461 ? -10.069 0.900 -11.596 1.00 54.19 461 LYS A O 1
ATOM 3650 N N . ASN A 1 462 ? -8.200 1.603 -10.606 1.00 48.47 462 ASN A N 1
ATOM 3651 C CA . ASN A 1 462 ? -7.914 2.604 -11.636 1.00 48.47 462 ASN A CA 1
ATOM 3652 C C . ASN A 1 462 ? -7.388 1.981 -12.940 1.00 48.47 462 ASN A C 1
ATOM 3654 O O . ASN A 1 462 ? -7.590 2.580 -13.985 1.00 48.47 462 ASN A O 1
ATOM 3658 N N . MET A 1 463 ? -6.749 0.811 -12.909 1.00 52.31 463 MET A N 1
ATOM 3659 C CA . MET A 1 463 ? -6.412 0.039 -14.115 1.00 52.31 463 MET A CA 1
ATOM 3660 C C . MET A 1 463 ? -7.662 -0.651 -14.689 1.00 52.31 463 MET A C 1
ATOM 3662 O O . MET A 1 463 ? -7.941 -0.485 -15.871 1.00 52.31 463 MET A O 1
ATOM 3666 N N . GLU A 1 464 ? -8.498 -1.273 -13.842 1.00 46.19 464 GLU A N 1
ATOM 3667 C CA . GLU A 1 464 ? -9.798 -1.857 -14.236 1.00 46.19 464 GLU A CA 1
ATOM 3668 C C . GLU A 1 464 ? -10.721 -0.819 -14.905 1.00 46.19 464 GLU A C 1
ATOM 3670 O O . GLU A 1 464 ? -11.461 -1.122 -15.838 1.00 46.19 464 GLU A O 1
ATOM 3675 N N . GLU A 1 465 ? -10.680 0.435 -14.441 1.00 47.69 465 GLU A N 1
ATOM 3676 C CA . GLU A 1 465 ? -11.449 1.548 -15.010 1.00 47.69 465 GLU A CA 1
ATOM 3677 C C . GLU A 1 465 ? -10.750 2.233 -16.209 1.00 47.69 465 GLU A C 1
ATOM 3679 O O . GLU A 1 465 ? -11.274 3.223 -16.725 1.00 47.69 465 GLU A O 1
ATOM 3684 N N . GLY A 1 466 ? -9.584 1.744 -16.659 1.00 49.78 466 GLY A N 1
ATOM 3685 C CA . GLY A 1 466 ? -8.823 2.289 -17.796 1.00 49.78 466 GLY A CA 1
ATOM 3686 C C . GLY A 1 466 ? -8.188 3.663 -17.538 1.00 49.78 466 GLY A C 1
ATOM 3687 O O . GLY A 1 466 ? -7.959 4.443 -18.463 1.00 49.78 466 GLY A O 1
ATOM 3688 N N . LYS A 1 467 ? -7.955 3.995 -16.267 1.00 50.62 467 LYS A N 1
ATOM 3689 C CA . LYS A 1 467 ? -7.502 5.301 -15.768 1.00 50.62 467 LYS A CA 1
ATOM 3690 C C . LYS A 1 467 ? -6.041 5.315 -15.312 1.00 50.62 467 LYS A C 1
ATOM 3692 O O . LYS A 1 467 ? -5.571 6.379 -14.928 1.00 50.62 467 LYS A O 1
ATOM 3697 N N . MET A 1 468 ? -5.287 4.213 -15.359 1.00 53.31 468 MET A N 1
ATOM 3698 C CA . MET A 1 468 ? -3.824 4.220 -15.152 1.00 53.31 468 MET A CA 1
ATOM 3699 C C . MET A 1 468 ? -3.054 4.529 -16.450 1.00 53.31 468 MET A C 1
ATOM 3701 O O . MET A 1 468 ? -3.638 4.607 -17.533 1.00 53.31 468 MET A O 1
ATOM 3705 N N . VAL A 1 469 ? -1.757 4.844 -16.331 1.00 49.81 469 VAL A N 1
ATOM 3706 C CA . VAL A 1 469 ? -0.865 5.047 -17.485 1.00 49.81 469 VAL A CA 1
ATOM 3707 C C . VAL A 1 469 ? -0.493 3.663 -18.009 1.00 49.81 469 VAL A C 1
ATOM 3709 O O . VAL A 1 469 ? 0.584 3.153 -17.734 1.00 49.81 469 VAL A O 1
ATOM 3712 N N . ASP A 1 470 ? -1.413 3.046 -18.746 1.00 53.06 470 ASP A N 1
ATOM 3713 C CA . ASP A 1 470 ? -1.210 1.716 -19.338 1.00 53.06 470 ASP A CA 1
ATOM 3714 C C . ASP A 1 470 ? -0.785 1.803 -20.813 1.00 53.06 470 ASP A C 1
ATOM 3716 O O . ASP A 1 470 ? -0.822 0.824 -21.559 1.00 53.06 470 ASP A O 1
ATOM 3720 N N . ARG A 1 471 ? -0.373 2.991 -21.275 1.00 71.12 471 ARG A N 1
ATOM 3721 C CA . ARG A 1 471 ? 0.131 3.170 -22.637 1.00 71.12 471 ARG A CA 1
ATOM 3722 C C . ARG A 1 471 ? 1.624 2.913 -22.656 1.00 71.12 471 ARG A C 1
ATOM 3724 O O . ARG A 1 471 ? 2.435 3.829 -22.582 1.00 71.12 471 ARG A O 1
ATOM 3731 N N . LEU A 1 472 ? 1.971 1.634 -22.715 1.00 85.81 472 LEU A N 1
ATOM 3732 C CA . LEU A 1 472 ? 3.313 1.202 -23.073 1.00 85.81 472 LEU A CA 1
ATOM 3733 C C . LEU A 1 472 ? 3.726 1.854 -24.400 1.00 85.81 472 LEU A C 1
ATOM 3735 O O . LEU A 1 472 ? 2.977 1.817 -25.377 1.00 85.81 472 LEU A O 1
ATOM 3739 N N . ASN A 1 473 ? 4.935 2.403 -24.456 1.00 91.19 473 ASN A N 1
ATOM 3740 C CA . ASN A 1 473 ? 5.545 2.860 -25.696 1.00 91.19 473 ASN A CA 1
ATOM 3741 C C . ASN A 1 473 ? 6.029 1.634 -26.483 1.00 91.19 473 ASN A C 1
ATOM 3743 O O . ASN A 1 473 ? 7.200 1.249 -26.430 1.00 91.19 473 ASN A O 1
ATOM 3747 N N . TYR A 1 474 ? 5.109 0.990 -27.203 1.00 89.44 474 TYR A N 1
ATOM 3748 C CA . TYR A 1 474 ? 5.382 -0.252 -27.933 1.00 89.44 474 TYR A CA 1
ATOM 3749 C C . TYR A 1 474 ? 6.504 -0.109 -28.962 1.00 89.44 474 TYR A C 1
ATOM 3751 O O . TYR A 1 474 ? 7.237 -1.067 -29.194 1.00 89.44 474 TYR A O 1
ATOM 3759 N N . LYS A 1 475 ? 6.679 1.084 -29.547 1.00 91.44 475 LYS A N 1
ATOM 3760 C CA . LYS A 1 475 ? 7.787 1.355 -30.467 1.00 91.44 475 LYS A CA 1
ATOM 3761 C C . LYS A 1 475 ? 9.130 1.236 -29.743 1.00 91.44 475 LYS A C 1
ATOM 3763 O O . LYS A 1 475 ? 9.988 0.475 -30.179 1.00 91.44 475 LYS A O 1
ATOM 3768 N N . ARG A 1 476 ? 9.286 1.933 -28.614 1.00 92.00 476 ARG A N 1
ATOM 3769 C CA . ARG A 1 476 ? 10.497 1.872 -27.782 1.00 92.00 476 ARG A CA 1
ATOM 3770 C C . ARG A 1 476 ? 10.760 0.455 -27.271 1.00 92.00 476 ARG A C 1
ATOM 3772 O O . ARG A 1 476 ? 11.893 -0.012 -27.310 1.00 92.00 476 ARG A O 1
ATOM 3779 N N . ILE A 1 477 ? 9.716 -0.234 -26.820 1.00 91.00 477 ILE A N 1
ATOM 3780 C CA . ILE A 1 477 ? 9.809 -1.611 -26.317 1.00 91.00 477 ILE A CA 1
ATOM 3781 C C . ILE A 1 477 ? 10.268 -2.566 -27.424 1.00 91.00 477 ILE A C 1
ATOM 3783 O O . ILE A 1 477 ? 11.139 -3.396 -27.178 1.00 91.00 477 ILE A O 1
ATOM 3787 N N . ALA A 1 478 ? 9.747 -2.427 -28.647 1.00 88.19 478 ALA A N 1
ATOM 3788 C CA . ALA A 1 478 ? 10.183 -3.224 -29.792 1.00 88.19 478 ALA A CA 1
ATOM 3789 C C . ALA A 1 478 ? 11.647 -2.945 -30.181 1.00 88.19 478 ALA A C 1
ATOM 3791 O O . ALA A 1 478 ? 12.387 -3.880 -30.483 1.00 88.19 478 ALA A O 1
ATOM 3792 N N . GLU A 1 479 ? 12.092 -1.686 -30.124 1.00 90.31 479 GLU A N 1
ATOM 3793 C CA . GLU A 1 479 ? 13.500 -1.324 -30.340 1.00 90.31 479 GLU A CA 1
ATOM 3794 C C . GLU A 1 479 ? 14.412 -1.997 -29.303 1.00 90.31 479 GLU A C 1
ATOM 3796 O O . GLU A 1 479 ? 15.392 -2.642 -29.674 1.00 90.31 479 GLU A O 1
ATOM 3801 N N . LEU A 1 480 ? 14.056 -1.928 -28.015 1.00 90.19 480 LEU A N 1
ATOM 3802 C CA . LEU A 1 480 ? 14.801 -2.595 -26.942 1.00 90.19 480 LEU A CA 1
ATOM 3803 C C . LEU A 1 480 ? 14.800 -4.122 -27.098 1.00 90.19 480 LEU A C 1
ATOM 3805 O O . LEU A 1 480 ? 15.823 -4.755 -26.858 1.00 90.19 480 LEU A O 1
ATOM 3809 N N . ALA A 1 481 ? 13.686 -4.711 -27.543 1.00 86.06 481 ALA A N 1
ATOM 3810 C CA . ALA A 1 481 ? 13.580 -6.144 -27.815 1.00 86.06 481 ALA A CA 1
ATOM 3811 C C . ALA A 1 481 ? 14.500 -6.609 -28.952 1.00 86.06 481 ALA A C 1
ATOM 3813 O O . ALA A 1 481 ? 14.955 -7.743 -28.929 1.00 86.06 481 ALA A O 1
ATOM 3814 N N . SER A 1 482 ? 14.751 -5.750 -29.946 1.00 81.44 482 SER A N 1
ATOM 3815 C CA . SER A 1 482 ? 15.631 -6.057 -31.083 1.00 81.44 482 SER A CA 1
ATOM 3816 C C . SER A 1 482 ? 17.124 -5.941 -30.762 1.00 81.44 482 SER A C 1
ATOM 3818 O O . SER A 1 482 ? 17.951 -6.518 -31.464 1.00 81.44 482 SER A O 1
ATOM 3820 N N . GLN A 1 483 ? 17.466 -5.173 -29.726 1.00 80.75 483 GLN A N 1
ATOM 3821 C CA . GLN A 1 483 ? 18.839 -4.986 -29.243 1.00 80.75 483 GLN A CA 1
ATOM 3822 C C . GLN A 1 483 ? 19.236 -6.021 -28.185 1.00 80.75 483 GLN A C 1
ATOM 3824 O O . GLN A 1 483 ? 20.423 -6.188 -27.907 1.00 80.75 483 GLN A O 1
ATOM 3829 N N . ALA A 1 484 ? 18.234 -6.641 -27.562 1.00 76.12 484 ALA A N 1
ATOM 3830 C CA . ALA A 1 484 ? 18.354 -7.660 -26.533 1.00 76.12 484 ALA A CA 1
ATOM 3831 C C . ALA A 1 484 ? 18.489 -9.054 -27.138 1.00 76.12 484 ALA A C 1
ATOM 3833 O O . ALA A 1 484 ? 19.261 -9.831 -26.536 1.00 76.12 484 ALA A O 1
#